Protein AF-A0A167R318-F1 (afdb_monomer_lite)

Organism: Calocera viscosa (strain TUFC12733) (NCBI:txid1330018)

Sequence (711 aa):
MPHLAEPLIPSLTRILHLERSRSPSSDLTDGKGVAPFLPIPSVDNLYAFLLDAVQPESNSAHRYSEVGYSSANKYSEVGYYDHSLRTWARSELDKAIRDPSEAIPNLILVLLPSLAPTSERYELDSDVSHDGIRAPQGLSASATLIVICGLLALRQACLSGRPQRFSETRQHLWTTWIKAFLTSDVPPIVQFSILLSFLQLAEFPEDASYLLEVLSWLFDHRRTLRFADDRVEAAMWQTELSVVGLKALLCAADPNPSQMYRSLRLIWSLFPNCPLQEDLILNRVVATLLPDNIRLAVGVLQCAKVAEVDIWPATATRIFYNALSDGNLDITHGILQPAWLQDDDQKLHLRNWITNATRDTDIHIAQHQRSVFGHALARALRSKVKFDYRTWRRALLILMRSGHLKWPVSLAERIEKRLRDGRLEGKLEQYIPRRLYRNVPLSHSKVLIKRLEKLLETMPALWRIPTKSDAKPSPAVVLATELRRPMVQRIRQPNRPLIHNLVLTKLLRVASRTGSRLHTTRLARAMLVRVSWGQAVVDPITTNLLLQSVLRWDRSISIPAMKTLFDRIFVLGYPGSERYPDGLFGTFSNSKIKPQPPGRSVHPARHARPLYKIFIRAFARAGDWMSAKKLVGLLIVAKEAEIARKRAYERERRSGATYRARTRERLLRAIPRGTDPKIWEGLTNKQIRDRIAQGSFYFTAFQDDVFYSIG

pLDDT: mean 70.58, std 21.06, range [22.97, 97.81]

Structure (mmCIF, N/CA/C/O backbone):
data_AF-A0A167R318-F1
#
_entry.id   AF-A0A167R318-F1
#
loop_
_atom_site.group_PDB
_atom_site.id
_atom_site.type_symbol
_atom_site.label_atom_id
_atom_site.label_alt_id
_atom_site.label_comp_id
_atom_site.label_asym_id
_atom_site.label_entity_id
_atom_site.label_seq_id
_atom_site.pdbx_PDB_ins_code
_atom_site.Cartn_x
_atom_site.Cartn_y
_atom_site.Cartn_z
_atom_site.occupancy
_atom_site.B_iso_or_equiv
_atom_site.auth_seq_id
_atom_site.auth_comp_id
_atom_site.auth_asym_id
_atom_site.auth_atom_id
_atom_site.pdbx_PDB_model_num
ATOM 1 N N . MET A 1 1 ? -11.860 -3.302 -17.251 1.00 30.33 1 MET A N 1
ATOM 2 C CA . MET A 1 1 ? -11.282 -3.726 -18.537 1.00 30.33 1 MET A CA 1
ATOM 3 C C . MET A 1 1 ? -11.692 -5.154 -18.947 1.00 30.33 1 MET A C 1
ATOM 5 O O . MET A 1 1 ? -10.821 -6.011 -18.996 1.00 30.33 1 MET A O 1
ATOM 9 N N . PRO A 1 2 ? -12.981 -5.460 -19.222 1.00 22.97 2 PRO A N 1
ATOM 10 C CA . PRO A 1 2 ? -13.387 -6.673 -19.959 1.00 22.97 2 PRO A CA 1
ATOM 11 C C . PRO A 1 2 ? -13.537 -6.453 -21.482 1.00 22.97 2 PRO A C 1
ATOM 13 O O . PRO A 1 2 ? -13.528 -7.414 -22.235 1.00 22.97 2 PRO A O 1
ATOM 16 N N . HIS A 1 3 ? -13.609 -5.199 -21.933 1.00 27.31 3 HIS A N 1
ATOM 17 C CA . HIS A 1 3 ? -13.865 -4.782 -23.326 1.00 27.31 3 HIS A CA 1
ATOM 18 C C . HIS A 1 3 ? -12.686 -5.005 -24.296 1.00 27.31 3 HIS A C 1
ATOM 20 O O . HIS A 1 3 ? -12.861 -4.901 -25.500 1.00 27.31 3 HIS A O 1
ATOM 26 N N . LEU A 1 4 ? -11.492 -5.339 -23.787 1.00 30.28 4 LEU A N 1
ATOM 27 C CA . LEU A 1 4 ? -10.316 -5.668 -24.611 1.00 30.28 4 LEU A CA 1
ATOM 28 C C . LEU A 1 4 ? -10.351 -7.106 -25.160 1.00 30.28 4 LEU A C 1
ATOM 30 O O . LEU A 1 4 ? -9.633 -7.413 -26.101 1.00 30.28 4 LEU A O 1
ATOM 34 N N . ALA A 1 5 ? -11.161 -7.997 -24.576 1.00 30.25 5 ALA A N 1
ATOM 35 C CA . ALA A 1 5 ? -11.260 -9.392 -25.015 1.00 30.25 5 ALA A CA 1
ATOM 36 C C . ALA A 1 5 ? -12.368 -9.611 -26.059 1.00 30.25 5 ALA A C 1
ATOM 38 O O . ALA A 1 5 ? -12.318 -10.569 -26.823 1.00 30.25 5 ALA A O 1
ATOM 39 N N . GLU A 1 6 ? -13.360 -8.724 -26.101 1.00 28.89 6 GLU A N 1
ATOM 40 C CA . GLU A 1 6 ? -14.562 -8.861 -26.930 1.00 28.89 6 GLU A CA 1
ATOM 41 C C . GLU A 1 6 ? -14.281 -8.849 -28.449 1.00 28.89 6 GLU A C 1
ATOM 43 O O . GLU A 1 6 ? -14.904 -9.642 -29.148 1.00 28.89 6 GLU A O 1
ATOM 48 N N . PRO A 1 7 ? -13.294 -8.085 -28.972 1.00 35.28 7 PRO A N 1
ATOM 49 C CA . PRO A 1 7 ? -12.902 -8.149 -30.388 1.00 35.28 7 PRO A CA 1
ATOM 50 C C . PRO A 1 7 ? -11.954 -9.314 -30.728 1.00 35.28 7 PRO A C 1
ATOM 52 O O . PRO A 1 7 ? -11.892 -9.746 -31.874 1.00 35.28 7 PRO A O 1
ATOM 55 N N . LEU A 1 8 ? -11.221 -9.842 -29.739 1.00 30.67 8 LEU A N 1
ATOM 56 C CA . LEU A 1 8 ? -10.270 -10.956 -29.901 1.00 30.67 8 LEU A CA 1
ATOM 57 C C . LEU A 1 8 ? -10.972 -12.320 -29.967 1.00 30.67 8 LEU A C 1
ATOM 59 O O . LEU A 1 8 ? -10.487 -13.246 -30.618 1.00 30.67 8 LEU A O 1
ATOM 63 N N . ILE A 1 9 ? -12.125 -12.445 -29.305 1.00 35.78 9 ILE A N 1
ATOM 64 C CA . ILE A 1 9 ? -12.895 -13.690 -29.242 1.00 35.78 9 ILE A CA 1
ATOM 65 C C . ILE A 1 9 ? -13.423 -14.107 -30.626 1.00 35.78 9 ILE A C 1
ATOM 67 O O . ILE A 1 9 ? -13.204 -15.264 -30.975 1.00 35.78 9 ILE A O 1
ATOM 71 N N . PRO A 1 10 ? -14.035 -13.242 -31.461 1.00 35.34 10 PRO A N 1
ATOM 72 C CA . PRO A 1 10 ? -14.482 -13.624 -32.800 1.00 35.34 10 PRO A CA 1
ATOM 73 C C . PRO A 1 10 ? -13.342 -14.094 -33.707 1.00 35.34 10 PRO A C 1
ATOM 75 O O . PRO A 1 10 ? -13.499 -15.114 -34.370 1.00 35.34 10 PRO A O 1
ATOM 78 N N . SER A 1 11 ? -12.181 -13.428 -33.684 1.00 38.22 11 SER A N 1
ATOM 79 C CA . SER A 1 11 ? -11.015 -13.800 -34.501 1.00 38.22 11 SER A CA 1
ATOM 80 C C . SER A 1 11 ? -10.426 -15.151 -34.088 1.00 38.22 11 SER A C 1
ATOM 82 O O . SER A 1 11 ? -10.192 -16.006 -34.939 1.00 38.22 11 SER A O 1
ATOM 84 N N . LEU A 1 12 ? -10.295 -15.408 -32.781 1.00 33.84 12 LEU A N 1
ATOM 85 C CA . LEU A 1 12 ? -9.869 -16.714 -32.259 1.00 33.84 12 LEU A CA 1
ATOM 86 C C . LEU A 1 12 ? -10.924 -17.811 -32.495 1.00 33.84 12 LEU A C 1
ATOM 88 O O . LEU A 1 12 ? -10.576 -18.949 -32.796 1.00 33.84 12 LEU A O 1
ATOM 92 N N . THR A 1 13 ? -12.215 -17.474 -32.421 1.00 35.38 13 THR A N 1
ATOM 93 C CA . THR A 1 13 ? -13.328 -18.414 -32.653 1.00 35.38 13 THR A CA 1
ATOM 94 C C . THR A 1 13 ? -13.450 -18.791 -34.133 1.00 35.38 13 THR A C 1
ATOM 96 O O . THR A 1 13 ? -13.752 -19.940 -34.441 1.00 35.38 13 THR A O 1
ATOM 99 N N . ARG A 1 14 ? -13.152 -17.865 -35.058 1.00 37.28 14 ARG A N 1
ATOM 100 C CA . ARG A 1 14 ? -13.118 -18.119 -36.511 1.00 37.28 14 ARG A CA 1
ATOM 101 C C . ARG A 1 14 ? -11.962 -19.041 -36.900 1.00 37.28 14 ARG A C 1
ATOM 103 O O . ARG A 1 14 ? -12.165 -19.954 -37.692 1.00 37.28 14 ARG A O 1
ATOM 110 N N . ILE A 1 15 ? -10.790 -18.849 -36.292 1.00 36.12 15 ILE A N 1
ATOM 111 C CA . ILE A 1 15 ? -9.599 -19.690 -36.500 1.00 36.12 15 ILE A CA 1
ATOM 112 C C . ILE A 1 15 ? -9.832 -21.109 -35.957 1.00 36.12 15 ILE A C 1
ATOM 114 O O . ILE A 1 15 ? -9.602 -22.084 -36.667 1.00 36.12 15 ILE A O 1
ATOM 118 N N . LEU A 1 16 ? -10.400 -21.235 -34.752 1.00 34.53 16 LEU A N 1
ATOM 119 C CA . LEU A 1 16 ? -10.741 -22.535 -34.155 1.00 34.53 16 LEU A CA 1
ATOM 120 C C . LEU A 1 16 ? -11.881 -23.268 -34.890 1.00 34.53 16 LEU A C 1
ATOM 122 O O . LEU A 1 16 ? -11.977 -24.493 -34.811 1.00 34.53 16 LEU A O 1
ATOM 126 N N . HIS A 1 17 ? -12.751 -22.546 -35.606 1.00 37.69 17 HIS A N 1
ATOM 127 C CA . HIS A 1 17 ? -13.782 -23.149 -36.455 1.00 37.69 17 HIS A CA 1
ATOM 128 C C . HIS A 1 17 ? -13.274 -23.547 -37.847 1.00 37.69 17 HIS A C 1
ATOM 130 O O . HIS A 1 17 ? -13.730 -24.567 -38.357 1.00 37.69 17 HIS A O 1
ATOM 136 N N . LEU A 1 18 ? -12.315 -22.816 -38.428 1.00 37.28 18 LEU A N 1
ATOM 137 C CA . LEU A 1 18 ? -11.701 -23.154 -39.721 1.00 37.28 18 LEU A CA 1
ATOM 138 C C . LEU A 1 18 ? -10.885 -24.457 -39.665 1.00 37.28 18 LEU A C 1
ATOM 140 O O . LEU A 1 18 ? -10.899 -25.222 -40.630 1.00 37.28 18 LEU A O 1
ATOM 144 N N . GLU A 1 19 ? -10.260 -24.769 -38.525 1.00 36.88 19 GLU A N 1
ATOM 145 C CA . GLU A 1 19 ? -9.596 -26.066 -38.311 1.00 36.88 19 GLU A CA 1
ATOM 146 C C . GLU A 1 19 ? -10.576 -27.232 -38.084 1.00 36.88 19 GLU A C 1
ATOM 148 O O . GLU A 1 19 ? -10.221 -28.385 -38.315 1.00 36.88 19 GLU A O 1
ATOM 153 N N . ARG A 1 20 ? -11.833 -26.959 -37.704 1.00 35.34 20 ARG A N 1
ATOM 154 C CA . ARG A 1 20 ? -12.879 -27.990 -37.541 1.00 35.34 20 ARG A CA 1
ATOM 155 C C . ARG A 1 20 ? -13.560 -28.406 -38.846 1.00 35.34 20 ARG A C 1
ATOM 157 O O . ARG A 1 20 ? -14.214 -29.442 -38.868 1.00 35.34 20 ARG A O 1
ATOM 164 N N . SER A 1 21 ? -13.431 -27.622 -39.915 1.00 32.22 21 SER A N 1
ATOM 165 C CA . SER A 1 21 ? -14.092 -27.864 -41.209 1.00 32.22 21 SER A CA 1
ATOM 166 C C . SER A 1 21 ? -13.276 -28.691 -42.212 1.00 32.22 21 SER A C 1
ATOM 168 O O . SER A 1 21 ? -13.695 -28.840 -43.356 1.00 32.22 21 SER A O 1
ATOM 170 N N . ARG A 1 22 ? -12.135 -29.267 -41.811 1.00 32.47 22 ARG A N 1
ATOM 171 C CA . ARG A 1 22 ? -11.433 -30.279 -42.616 1.00 32.47 22 ARG A CA 1
ATOM 172 C C . ARG A 1 22 ? -11.837 -31.674 -42.130 1.00 32.47 22 ARG A C 1
ATOM 174 O O . ARG A 1 22 ? -11.412 -32.112 -41.067 1.00 32.47 22 ARG A O 1
ATOM 181 N N . SER A 1 23 ? -12.720 -32.328 -42.881 1.00 33.31 23 SER A N 1
ATOM 182 C CA . SER A 1 23 ? -13.223 -33.684 -42.620 1.00 33.31 23 SER A CA 1
ATOM 183 C C . SER A 1 23 ? -12.136 -34.767 -42.769 1.00 33.31 23 SER A C 1
ATOM 185 O O . SER A 1 23 ? -11.091 -34.511 -43.368 1.00 33.31 23 SER A O 1
ATOM 187 N N . PRO A 1 24 ? -12.380 -35.977 -42.227 1.00 37.09 24 PRO A N 1
ATOM 188 C CA . PRO A 1 24 ? -11.354 -36.876 -41.711 1.00 37.09 24 PRO A CA 1
ATOM 189 C C . PRO A 1 24 ? -10.973 -37.993 -42.690 1.00 37.09 24 PRO A C 1
ATOM 191 O O . PRO A 1 24 ? -11.832 -38.556 -43.367 1.00 37.09 24 PRO A O 1
ATOM 194 N N . SER A 1 25 ? -9.703 -38.397 -42.685 1.00 29.92 25 SER A N 1
ATOM 195 C CA . SER A 1 25 ? -9.340 -39.758 -43.079 1.00 29.92 25 SER A CA 1
ATOM 196 C C . SER A 1 25 ? -9.693 -40.704 -41.931 1.00 29.92 25 SER A C 1
ATOM 198 O O . SER A 1 25 ? -9.273 -40.502 -40.791 1.00 29.92 25 SER A O 1
ATOM 200 N N . SER A 1 26 ? -10.501 -41.704 -42.254 1.00 34.41 26 SER A N 1
ATOM 201 C CA . SER A 1 26 ? -10.886 -42.843 -41.429 1.00 34.41 26 SER A CA 1
ATOM 202 C C . SER A 1 26 ? -9.671 -43.606 -40.903 1.00 34.41 26 SER A C 1
ATOM 204 O O . SER A 1 26 ? -8.918 -44.155 -41.697 1.00 34.41 26 SER A O 1
ATOM 206 N N . ASP A 1 27 ? -9.483 -43.615 -39.586 1.00 32.28 27 ASP A N 1
ATOM 207 C CA . ASP A 1 27 ? -9.297 -44.825 -38.774 1.00 32.28 27 ASP A CA 1
ATOM 208 C C . ASP A 1 27 ? -9.033 -44.439 -37.313 1.00 32.28 27 ASP A C 1
ATOM 210 O O . ASP A 1 27 ? -8.428 -43.407 -37.034 1.00 32.28 27 ASP A O 1
ATOM 214 N N . LEU A 1 28 ? -9.490 -45.301 -36.396 1.00 31.34 28 LEU A N 1
ATOM 215 C CA . LEU A 1 28 ? -9.491 -45.200 -34.924 1.00 31.34 28 LEU A CA 1
ATOM 216 C C . LEU A 1 28 ? -10.779 -44.633 -34.312 1.00 31.34 28 LEU A C 1
ATOM 218 O O . LEU A 1 28 ? -10.864 -43.523 -33.786 1.00 31.34 28 LEU A O 1
ATOM 222 N N . THR A 1 29 ? -11.786 -45.503 -34.281 1.00 36.75 29 THR A N 1
ATOM 223 C CA . THR A 1 29 ? -12.765 -45.548 -33.197 1.00 36.75 29 THR A CA 1
ATOM 224 C C . THR A 1 29 ? -12.063 -45.918 -31.890 1.00 36.75 29 THR A C 1
ATOM 226 O O . THR A 1 29 ? -11.815 -47.092 -31.644 1.00 36.75 29 THR A O 1
ATOM 229 N N . ASP A 1 30 ? -11.799 -44.940 -31.027 1.00 33.28 30 ASP A N 1
ATOM 230 C CA . ASP A 1 30 ? -11.614 -45.197 -29.599 1.00 33.28 30 ASP A CA 1
ATOM 231 C C . ASP A 1 30 ? -12.380 -44.149 -28.787 1.00 33.28 30 ASP A C 1
ATOM 233 O O . ASP A 1 30 ? -12.042 -42.966 -28.722 1.00 33.28 30 ASP A O 1
ATOM 237 N N . GLY A 1 31 ? -13.483 -44.602 -28.189 1.00 36.25 31 GLY A N 1
ATOM 238 C CA . GLY A 1 31 ? -14.434 -43.796 -27.433 1.00 36.25 31 GLY A CA 1
ATOM 239 C C . GLY A 1 31 ? -13.874 -43.268 -26.114 1.00 36.25 31 GLY A C 1
ATOM 240 O O . GLY A 1 31 ? -14.174 -43.800 -25.044 1.00 36.25 31 GLY A O 1
ATOM 241 N N . LYS A 1 32 ? -13.119 -42.168 -26.163 1.00 31.23 32 LYS A N 1
ATOM 242 C CA . LYS A 1 32 ? -12.774 -41.370 -24.979 1.00 31.23 32 LYS A CA 1
ATOM 243 C C . LYS A 1 32 ? -13.169 -39.915 -25.185 1.00 31.23 32 LYS A C 1
ATOM 245 O O . LYS A 1 32 ? -12.703 -39.234 -26.090 1.00 31.23 32 LYS A O 1
ATOM 250 N N . GLY A 1 33 ? -14.074 -39.467 -24.319 1.00 30.31 33 GLY A N 1
ATOM 251 C CA . GLY A 1 33 ? -14.589 -38.109 -24.287 1.00 30.31 33 GLY A CA 1
ATOM 252 C C . GLY A 1 33 ? -13.494 -37.052 -24.152 1.00 30.31 33 GLY A C 1
ATOM 253 O O . GLY A 1 33 ? -12.475 -37.243 -23.492 1.00 30.31 33 GLY A O 1
ATOM 254 N N . VAL A 1 34 ? -13.778 -35.920 -24.787 1.00 28.36 34 VAL A N 1
ATOM 255 C CA . VAL A 1 34 ? -13.038 -34.658 -24.781 1.00 28.36 34 VAL A CA 1
ATOM 256 C C . VAL A 1 34 ? -12.551 -34.286 -23.372 1.00 28.36 34 VAL A C 1
ATOM 258 O O . VAL A 1 34 ? -13.356 -34.055 -22.468 1.00 28.36 34 VAL A O 1
ATOM 261 N N . ALA A 1 35 ? -11.231 -34.175 -23.200 1.00 25.55 35 ALA A N 1
ATOM 262 C CA . ALA A 1 35 ? -10.607 -33.560 -22.030 1.00 25.55 35 ALA A CA 1
ATOM 263 C C . ALA A 1 35 ? -10.431 -32.040 -22.256 1.00 25.55 35 ALA A C 1
ATOM 265 O O . ALA A 1 35 ? -9.973 -31.638 -23.328 1.00 25.55 35 ALA A O 1
ATOM 266 N N . PRO A 1 36 ? -10.773 -31.170 -21.285 1.00 32.00 36 PRO A N 1
ATOM 267 C CA . PRO A 1 36 ? -10.585 -29.728 -21.407 1.00 32.00 36 PRO A CA 1
ATOM 268 C C . PRO A 1 36 ? -9.168 -29.302 -20.974 1.00 32.00 36 PRO A C 1
ATOM 270 O O . PRO A 1 36 ? -8.750 -29.600 -19.862 1.00 32.00 36 PRO A O 1
ATOM 273 N N . PHE A 1 37 ? -8.488 -28.573 -21.868 1.00 30.22 37 PHE A N 1
ATOM 274 C CA . PHE A 1 37 ? -7.389 -27.600 -21.688 1.00 30.22 37 PHE A CA 1
ATOM 275 C C . PHE A 1 37 ? -6.264 -27.899 -20.658 1.00 30.22 37 PHE A C 1
ATOM 277 O O . PHE A 1 37 ? -6.463 -27.846 -19.445 1.00 30.22 37 PHE A O 1
ATOM 284 N N . LEU A 1 38 ? -5.036 -28.086 -21.169 1.00 33.94 38 LEU A N 1
ATOM 285 C CA . LEU A 1 38 ? -3.766 -28.344 -20.452 1.00 33.94 38 LEU A CA 1
ATOM 286 C C . LEU A 1 38 ? -2.688 -27.270 -20.811 1.00 33.94 38 LEU A C 1
ATOM 288 O O . LEU A 1 38 ? -2.936 -26.468 -21.710 1.00 33.94 38 LEU A O 1
ATOM 292 N N . PRO A 1 39 ? -1.568 -27.139 -20.057 1.00 32.81 39 PRO A N 1
ATOM 293 C CA . PRO A 1 39 ? -0.990 -25.852 -19.634 1.00 32.81 39 PRO A CA 1
ATOM 294 C C . PRO A 1 39 ? -0.064 -25.142 -20.641 1.00 32.81 39 PRO A C 1
ATOM 296 O O . PRO A 1 39 ? 0.572 -25.758 -21.488 1.00 32.81 39 PRO A O 1
ATOM 299 N N . ILE A 1 40 ? 0.054 -23.820 -20.461 1.00 33.84 40 ILE A N 1
ATOM 300 C CA . ILE A 1 40 ? 0.970 -22.905 -21.168 1.00 33.84 40 ILE A CA 1
ATOM 301 C C . ILE A 1 40 ? 2.434 -23.215 -20.770 1.00 33.84 40 ILE A C 1
ATOM 303 O O . ILE A 1 40 ? 2.683 -23.429 -19.578 1.00 33.84 40 ILE A O 1
ATOM 307 N N . PRO A 1 41 ? 3.400 -23.224 -21.713 1.00 36.53 41 PRO A N 1
ATOM 308 C CA . PRO A 1 41 ? 4.813 -23.497 -21.428 1.00 36.53 41 PRO A CA 1
ATOM 309 C C . PRO A 1 41 ? 5.444 -22.492 -20.450 1.00 36.53 41 PRO A C 1
ATOM 311 O O . PRO A 1 41 ? 4.991 -21.353 -20.318 1.00 36.53 41 PRO A O 1
ATOM 314 N N . SER A 1 42 ? 6.499 -22.920 -19.745 1.00 43.62 42 SER A N 1
ATOM 315 C CA . SER A 1 42 ? 7.251 -22.063 -18.821 1.00 43.62 42 SER A CA 1
ATOM 316 C C . SER A 1 42 ? 7.985 -20.942 -19.567 1.00 43.62 42 SER A C 1
ATOM 318 O O . SER A 1 42 ? 8.378 -21.090 -20.725 1.00 43.62 42 SER A O 1
ATOM 320 N N . VAL A 1 43 ? 8.198 -19.815 -18.880 1.00 40.47 43 VAL A N 1
ATOM 321 C CA . VAL A 1 43 ? 8.945 -18.653 -19.401 1.00 40.47 43 VAL A CA 1
ATOM 322 C C . VAL A 1 43 ? 10.351 -19.056 -19.859 1.00 40.47 43 VAL A C 1
ATOM 324 O O . VAL A 1 43 ? 10.806 -18.581 -20.894 1.00 40.47 43 VAL A O 1
ATOM 327 N N . ASP A 1 44 ? 10.990 -19.989 -19.151 1.00 43.12 44 ASP A N 1
ATOM 328 C CA . ASP A 1 44 ? 12.324 -20.498 -19.484 1.00 43.12 44 ASP A CA 1
ATOM 329 C C . ASP A 1 44 ? 12.345 -21.280 -20.812 1.00 43.12 44 ASP A C 1
ATOM 331 O O . ASP A 1 44 ? 13.320 -21.198 -21.555 1.00 43.12 44 ASP A O 1
ATOM 335 N N . ASN A 1 45 ? 11.253 -21.972 -21.165 1.00 45.22 45 ASN A N 1
ATOM 336 C CA . ASN A 1 45 ? 11.152 -22.725 -22.420 1.00 45.22 45 ASN A CA 1
ATOM 337 C C . ASN A 1 45 ? 10.932 -21.801 -23.624 1.00 45.22 45 ASN A C 1
ATOM 339 O O . ASN A 1 45 ? 11.517 -22.013 -24.684 1.00 45.22 45 ASN A O 1
ATOM 343 N N . LEU A 1 46 ? 10.113 -20.756 -23.459 1.00 42.91 46 LEU A N 1
ATOM 344 C CA . LEU A 1 46 ? 9.938 -19.725 -24.486 1.00 42.91 46 LEU A CA 1
ATOM 345 C C . LEU A 1 46 ? 11.240 -18.928 -24.687 1.00 42.91 46 LEU A C 1
ATOM 347 O O . LEU A 1 46 ? 11.592 -18.586 -25.810 1.00 42.91 46 LEU A O 1
ATOM 351 N N . TYR A 1 47 ? 11.970 -18.676 -23.599 1.00 44.66 47 TYR A N 1
ATOM 352 C CA . TYR A 1 47 ? 13.269 -18.006 -23.599 1.00 44.66 47 TYR A CA 1
ATOM 353 C C . TYR A 1 47 ? 14.355 -18.820 -24.319 1.00 44.66 47 TYR A C 1
ATOM 355 O O . TYR A 1 47 ? 15.039 -18.274 -25.181 1.00 44.66 47 TYR A O 1
ATOM 363 N N . ALA A 1 48 ? 14.474 -20.120 -24.023 1.00 49.03 48 ALA A N 1
ATOM 364 C CA . ALA A 1 48 ? 15.414 -21.015 -24.701 1.00 49.03 48 ALA A CA 1
ATOM 365 C C . ALA A 1 48 ? 15.113 -21.133 -26.205 1.00 49.03 48 ALA A C 1
ATOM 367 O O . ALA A 1 48 ? 16.019 -21.032 -27.023 1.00 49.03 48 ALA A O 1
ATOM 368 N N . PHE A 1 49 ? 13.833 -21.245 -26.575 1.00 50.00 49 PHE A N 1
ATOM 369 C CA . PHE A 1 49 ? 13.406 -21.286 -27.975 1.00 50.00 49 PHE A CA 1
ATOM 370 C C . PHE A 1 49 ? 13.769 -20.010 -28.750 1.00 50.00 49 PHE A C 1
ATOM 372 O O . PHE A 1 49 ? 14.250 -20.090 -29.878 1.00 50.00 49 PHE A O 1
ATOM 379 N N . LEU A 1 50 ? 13.548 -18.832 -28.156 1.00 44.16 50 LEU A N 1
ATOM 380 C CA . LEU A 1 50 ? 13.887 -17.563 -28.800 1.00 44.16 50 LEU A CA 1
ATOM 381 C C . LEU A 1 50 ? 15.405 -17.390 -28.939 1.00 44.16 50 LEU A C 1
ATOM 383 O O . LEU A 1 50 ? 15.847 -16.918 -29.977 1.00 44.16 50 LEU A O 1
ATOM 387 N N . LEU A 1 51 ? 16.198 -17.809 -27.946 1.00 45.88 51 LEU A N 1
ATOM 388 C CA . LEU A 1 51 ? 17.666 -17.799 -28.017 1.00 45.88 51 LEU A CA 1
ATOM 389 C C . LEU A 1 51 ? 18.213 -18.706 -29.129 1.00 45.88 51 LEU A C 1
ATOM 391 O O . LEU A 1 51 ? 19.067 -18.260 -29.895 1.00 45.88 51 LEU A O 1
ATOM 395 N N . ASP A 1 52 ? 17.682 -19.924 -29.262 1.00 47.97 52 ASP A N 1
ATOM 396 C CA . ASP A 1 52 ? 18.067 -20.861 -30.328 1.00 47.97 52 ASP A CA 1
ATOM 397 C C . ASP A 1 52 ? 17.696 -20.330 -31.723 1.00 47.97 52 ASP A C 1
ATOM 399 O O . ASP A 1 52 ? 18.435 -20.528 -32.685 1.00 47.97 52 ASP A O 1
ATOM 403 N N . ALA A 1 53 ? 16.582 -19.601 -31.846 1.00 43.75 53 ALA A N 1
ATOM 404 C CA . ALA A 1 53 ? 16.182 -18.968 -33.103 1.00 43.75 53 ALA A CA 1
ATOM 405 C C . ALA A 1 53 ? 17.081 -17.777 -33.503 1.00 43.75 53 ALA A C 1
ATOM 407 O O . ALA A 1 53 ? 17.139 -17.432 -34.683 1.00 43.75 53 ALA A O 1
ATOM 408 N N . VAL A 1 54 ? 17.778 -17.149 -32.544 1.00 36.91 54 VAL A N 1
ATOM 409 C CA . VAL A 1 54 ? 18.663 -15.987 -32.768 1.00 36.91 54 VAL A CA 1
ATOM 410 C C . VAL A 1 54 ? 20.108 -16.399 -33.097 1.00 36.91 54 VAL A C 1
ATOM 412 O O . VAL A 1 54 ? 20.820 -15.628 -33.736 1.00 36.91 54 VAL A O 1
ATOM 415 N N . GLN A 1 55 ? 20.563 -17.594 -32.698 1.00 39.72 55 GLN A N 1
ATOM 416 C CA . GLN A 1 55 ? 21.950 -18.052 -32.892 1.00 39.72 55 GLN A CA 1
ATOM 417 C C . GLN A 1 55 ? 22.062 -19.274 -33.825 1.00 39.72 55 GLN A C 1
ATOM 419 O O . GLN A 1 55 ? 22.353 -20.376 -33.354 1.00 39.72 55 GLN A O 1
ATOM 424 N N . PRO A 1 56 ? 21.917 -19.107 -35.154 1.00 38.62 56 PRO A N 1
ATOM 425 C CA . PRO A 1 56 ? 21.996 -20.227 -36.095 1.00 38.62 56 PRO A CA 1
ATOM 426 C C . PRO A 1 56 ? 23.398 -20.862 -36.203 1.00 38.62 56 PRO A C 1
ATOM 428 O O . PRO A 1 56 ? 23.518 -21.960 -36.735 1.00 38.62 56 PRO A O 1
ATOM 431 N N . GLU A 1 57 ? 24.454 -20.214 -35.693 1.00 34.19 57 GLU A N 1
ATOM 432 C CA . GLU A 1 57 ? 25.843 -20.698 -35.803 1.00 34.19 57 GLU A CA 1
ATOM 433 C C . GLU A 1 57 ? 26.341 -21.513 -34.596 1.00 34.19 57 GLU A C 1
ATOM 435 O O . GLU A 1 57 ? 27.454 -22.044 -34.634 1.00 34.19 57 GLU A O 1
ATOM 440 N N . SER A 1 58 ? 25.540 -21.685 -33.534 1.00 35.16 58 SER A N 1
ATOM 441 C CA . SER A 1 58 ? 25.922 -22.611 -32.461 1.00 35.16 58 SER A CA 1
ATOM 442 C C . SER A 1 58 ? 25.656 -24.058 -32.895 1.00 35.16 58 SER A C 1
ATOM 444 O O . SER A 1 58 ? 24.646 -24.682 -32.595 1.00 35.16 58 SER A O 1
ATOM 446 N N . ASN A 1 59 ? 26.628 -24.637 -33.600 1.00 35.06 59 ASN A N 1
ATOM 447 C CA . ASN A 1 59 ? 26.704 -26.066 -33.926 1.00 35.06 59 ASN A CA 1
ATOM 448 C C . ASN A 1 59 ? 26.921 -26.958 -32.678 1.00 35.06 59 ASN A C 1
ATOM 450 O O . ASN A 1 59 ? 27.497 -28.043 -32.758 1.00 35.06 59 ASN A O 1
ATOM 454 N N . SER A 1 60 ? 26.464 -26.538 -31.496 1.00 31.53 60 SER A N 1
ATOM 455 C CA . SER A 1 60 ? 26.319 -27.422 -30.349 1.00 31.53 60 SER A CA 1
ATOM 456 C C . SER A 1 60 ? 24.978 -28.128 -30.461 1.00 31.53 60 SER A C 1
ATOM 458 O O . SER A 1 60 ? 23.996 -27.757 -29.822 1.00 31.53 60 SER A O 1
ATOM 460 N N . ALA A 1 61 ? 24.953 -29.192 -31.263 1.00 32.38 61 ALA A N 1
ATOM 461 C CA . ALA A 1 61 ? 23.958 -30.236 -31.110 1.00 32.38 61 ALA A CA 1
ATOM 462 C C . ALA A 1 61 ? 24.042 -30.752 -29.664 1.00 32.38 61 ALA A C 1
ATOM 464 O O . ALA A 1 61 ? 24.874 -31.601 -29.338 1.00 32.38 61 ALA A O 1
ATOM 465 N N . HIS A 1 62 ? 23.187 -30.245 -28.776 1.00 29.81 62 HIS A N 1
ATOM 466 C CA . HIS A 1 62 ? 22.862 -30.941 -27.541 1.00 29.81 62 HIS A CA 1
ATOM 467 C C . HIS A 1 62 ? 22.129 -32.228 -27.928 1.00 29.81 62 HIS A C 1
ATOM 469 O O . HIS A 1 62 ? 20.903 -32.307 -27.942 1.00 29.81 62 HIS A O 1
ATOM 475 N N . ARG A 1 63 ? 22.915 -33.259 -28.268 1.00 30.47 63 ARG A N 1
ATOM 476 C CA . ARG A 1 63 ? 22.485 -34.650 -28.184 1.00 30.47 63 ARG A CA 1
ATOM 477 C C . ARG A 1 63 ? 22.116 -34.891 -26.726 1.00 30.47 63 ARG A C 1
ATOM 479 O O . ARG A 1 63 ? 22.983 -35.159 -25.898 1.00 30.47 63 ARG A O 1
ATOM 486 N N . TYR A 1 64 ? 20.829 -34.785 -26.414 1.00 29.53 64 TYR A N 1
ATOM 487 C CA . TYR A 1 64 ? 20.272 -35.497 -25.277 1.00 29.53 64 TYR A CA 1
ATOM 488 C C . TYR A 1 64 ? 20.532 -36.977 -25.539 1.00 29.53 64 TYR A C 1
ATOM 490 O O . TYR A 1 64 ? 19.930 -37.588 -26.417 1.00 29.53 64 TYR A O 1
ATOM 498 N N . SER A 1 65 ? 21.533 -37.508 -24.844 1.00 30.55 65 SER A N 1
ATOM 499 C CA . SER A 1 65 ? 21.890 -38.915 -24.876 1.00 30.55 65 SER A CA 1
ATOM 500 C C . SER A 1 65 ? 20.677 -39.742 -24.464 1.00 30.55 65 SER A C 1
ATOM 502 O O . SER A 1 65 ? 20.256 -39.698 -23.305 1.00 30.55 65 SER A O 1
ATOM 504 N N . GLU A 1 66 ? 20.148 -40.521 -25.401 1.00 32.25 66 GLU A N 1
ATOM 505 C CA . GLU A 1 66 ? 19.384 -41.722 -25.100 1.00 32.25 66 GLU A CA 1
ATOM 506 C C . GLU A 1 66 ? 20.308 -42.694 -24.353 1.00 32.25 66 GLU A C 1
ATOM 508 O O . GLU A 1 66 ? 21.027 -43.497 -24.943 1.00 32.25 66 GLU A O 1
ATOM 513 N N . VAL A 1 67 ? 20.343 -42.588 -23.024 1.00 30.05 67 VAL A N 1
ATOM 514 C CA . VAL A 1 67 ? 20.870 -43.663 -22.183 1.00 30.05 67 VAL A CA 1
ATOM 515 C C . VAL A 1 67 ? 19.771 -44.710 -22.098 1.00 30.05 67 VAL A C 1
ATOM 517 O O . VAL A 1 67 ? 18.740 -44.506 -21.456 1.00 30.05 67 VAL A O 1
ATOM 520 N N . GLY A 1 68 ? 19.992 -45.807 -22.818 1.00 37.75 68 GLY A N 1
ATOM 521 C CA . GLY A 1 68 ? 19.081 -46.933 -22.909 1.00 37.75 68 GLY A CA 1
ATOM 522 C C . GLY A 1 68 ? 18.721 -47.518 -21.546 1.00 37.75 68 GLY A C 1
ATOM 523 O O . GLY A 1 68 ? 19.586 -47.833 -20.734 1.00 37.75 68 GLY A O 1
ATOM 524 N N . TYR A 1 69 ? 17.422 -47.722 -21.348 1.00 27.58 69 TYR A N 1
ATOM 525 C CA . TYR A 1 69 ? 16.885 -48.711 -20.424 1.00 27.58 69 TYR A CA 1
ATOM 526 C C . TYR A 1 69 ? 15.713 -49.413 -21.104 1.00 27.58 69 TYR A C 1
ATOM 528 O O . TYR A 1 69 ? 14.627 -48.857 -21.266 1.00 27.58 69 TYR A O 1
ATOM 536 N N . SER A 1 70 ? 15.942 -50.664 -21.495 1.00 37.38 70 SER A N 1
ATOM 537 C CA . SER A 1 70 ? 14.872 -51.599 -21.802 1.00 37.38 70 SER A CA 1
ATOM 538 C C . SER A 1 70 ? 14.199 -52.026 -20.493 1.00 37.38 70 SER A C 1
ATOM 540 O O . SER A 1 70 ? 14.807 -52.715 -19.678 1.00 37.38 70 SER A O 1
ATOM 542 N N . SER A 1 71 ? 12.948 -51.633 -20.273 1.00 36.09 71 SER A N 1
ATOM 543 C CA . SER A 1 71 ? 11.851 -52.570 -19.982 1.00 36.09 71 SER A CA 1
ATOM 544 C C . SER A 1 71 ? 10.545 -51.822 -19.684 1.00 36.09 71 SER A C 1
ATOM 546 O O . SER A 1 71 ? 10.474 -50.938 -18.839 1.00 36.09 71 SER A O 1
ATOM 548 N N . ALA A 1 72 ? 9.529 -52.213 -20.454 1.00 41.59 72 ALA A N 1
ATOM 549 C CA . ALA A 1 72 ? 8.087 -52.181 -20.223 1.00 41.59 72 ALA A CA 1
ATOM 550 C C . ALA A 1 72 ? 7.431 -50.978 -19.495 1.00 41.59 72 ALA A C 1
ATOM 552 O O . ALA A 1 72 ? 7.477 -50.831 -18.278 1.00 41.59 72 ALA A O 1
ATOM 553 N N . ASN A 1 73 ? 6.605 -50.273 -20.281 1.00 41.50 73 ASN A N 1
ATOM 554 C CA . ASN A 1 73 ? 5.434 -49.471 -19.899 1.00 41.50 73 ASN A CA 1
ATOM 555 C C . ASN A 1 73 ? 5.648 -48.143 -19.154 1.00 41.50 73 ASN A C 1
ATOM 557 O O . ASN A 1 73 ? 5.444 -48.040 -17.944 1.00 41.50 73 ASN A O 1
ATOM 561 N N . LYS A 1 74 ? 5.840 -47.070 -19.939 1.00 34.44 74 LYS A N 1
ATOM 562 C CA . LYS A 1 74 ? 5.206 -45.753 -19.721 1.00 34.44 74 LYS A CA 1
ATOM 563 C C . LYS A 1 74 ? 5.431 -44.833 -20.927 1.00 34.44 74 LYS A C 1
ATOM 565 O O . LYS A 1 74 ? 6.557 -44.433 -21.189 1.00 34.44 74 LYS A O 1
ATOM 570 N N . TYR A 1 75 ? 4.359 -44.460 -21.624 1.00 33.59 75 TYR A N 1
ATOM 571 C CA . TYR A 1 75 ? 4.382 -43.355 -22.586 1.00 33.59 75 TYR A CA 1
ATOM 572 C C . TYR A 1 75 ? 4.615 -42.035 -21.832 1.00 33.59 75 TYR A C 1
ATOM 574 O O . TYR A 1 75 ? 3.820 -41.664 -20.967 1.00 33.59 75 TYR A O 1
ATOM 582 N N . SER A 1 76 ? 5.715 -41.340 -22.122 1.00 34.00 76 SER A N 1
ATOM 583 C CA . SER A 1 76 ? 5.991 -39.991 -21.622 1.00 34.00 76 SER A CA 1
ATOM 584 C C . SER A 1 76 ? 5.427 -38.943 -22.588 1.00 34.00 76 SER A C 1
ATOM 586 O O . SER A 1 76 ? 6.011 -38.677 -23.636 1.00 34.00 76 SER A O 1
ATOM 588 N N . GLU A 1 77 ? 4.314 -38.309 -22.217 1.00 36.88 77 GLU A N 1
ATOM 589 C CA . GLU A 1 77 ? 3.610 -37.244 -22.963 1.00 36.88 77 GLU A CA 1
ATOM 590 C C . GLU A 1 77 ? 4.343 -35.879 -23.001 1.00 36.88 77 GLU A C 1
ATOM 592 O O . GLU A 1 77 ? 3.717 -34.834 -23.153 1.00 36.88 77 GLU A O 1
ATOM 597 N N . VAL A 1 78 ? 5.672 -35.835 -22.871 1.00 34.69 78 VAL A N 1
ATOM 598 C CA . VAL A 1 78 ? 6.420 -34.559 -22.818 1.00 34.69 78 VAL A CA 1
ATOM 599 C C . VAL A 1 78 ? 6.832 -34.052 -24.217 1.00 34.69 78 VAL A C 1
ATOM 601 O O . VAL A 1 78 ? 7.138 -32.876 -24.372 1.00 34.69 78 VAL A O 1
ATOM 604 N N . GLY A 1 79 ? 6.767 -34.887 -25.264 1.00 33.78 79 GLY A N 1
ATOM 605 C CA . GLY A 1 79 ? 7.303 -34.556 -26.599 1.00 33.78 79 GLY A CA 1
ATOM 606 C C . GLY A 1 79 ? 6.363 -33.850 -27.592 1.00 33.78 79 GLY A C 1
ATOM 607 O O . GLY A 1 79 ? 6.847 -33.218 -28.525 1.00 33.78 79 GLY A O 1
ATOM 608 N N . TYR A 1 80 ? 5.036 -33.916 -27.424 1.00 32.34 80 TYR A N 1
ATOM 609 C CA . TYR A 1 80 ? 4.087 -33.419 -28.446 1.00 32.34 80 TYR A CA 1
ATOM 610 C C . TYR A 1 80 ? 3.730 -31.924 -28.307 1.00 32.34 80 TYR A C 1
ATOM 612 O O . TYR A 1 80 ? 3.409 -31.253 -29.288 1.00 32.34 80 TYR A O 1
ATOM 620 N N . TYR A 1 81 ? 3.809 -31.380 -27.090 1.00 34.94 81 TYR A N 1
ATOM 621 C CA . TYR A 1 81 ? 3.351 -30.020 -26.764 1.00 34.94 81 TYR A CA 1
ATOM 622 C C . TYR A 1 81 ? 4.334 -28.920 -27.173 1.00 34.94 81 TYR A C 1
ATOM 624 O O . TYR A 1 81 ? 3.926 -27.818 -27.537 1.00 34.94 81 TYR A O 1
ATOM 632 N N . ASP A 1 82 ? 5.626 -29.238 -27.162 1.00 41.19 82 ASP A N 1
ATOM 633 C CA . ASP A 1 82 ? 6.697 -28.352 -27.613 1.00 41.19 82 ASP A CA 1
ATOM 634 C C . ASP A 1 82 ? 6.577 -28.078 -29.123 1.00 41.19 82 ASP A C 1
ATOM 636 O O . ASP A 1 82 ? 6.846 -26.980 -29.594 1.00 41.19 82 ASP A O 1
ATOM 640 N N . HIS A 1 83 ? 6.052 -29.039 -29.891 1.00 40.12 83 HIS A N 1
ATOM 641 C CA . HIS A 1 83 ? 5.918 -28.902 -31.336 1.00 40.12 83 HIS A CA 1
ATOM 642 C C . HIS A 1 83 ? 4.860 -27.869 -31.745 1.00 40.12 83 HIS A C 1
ATOM 644 O O . HIS A 1 83 ? 5.154 -27.072 -32.620 1.00 40.12 83 HIS A O 1
ATOM 650 N N . SER A 1 84 ? 3.691 -27.816 -31.088 1.00 41.16 84 SER A N 1
ATOM 651 C CA . SER A 1 84 ? 2.548 -26.970 -31.505 1.00 41.16 84 SER A CA 1
ATOM 652 C C . SER A 1 84 ? 2.747 -25.473 -31.239 1.00 41.16 84 SER A C 1
ATOM 654 O O . SER A 1 84 ? 2.371 -24.633 -32.054 1.00 41.16 84 SER A O 1
ATOM 656 N N . LEU A 1 85 ? 3.363 -25.113 -30.105 1.00 39.38 85 LEU A N 1
ATOM 657 C CA . LEU A 1 85 ? 3.703 -23.714 -29.822 1.00 39.38 85 LEU A CA 1
ATOM 658 C C . LEU A 1 85 ? 4.895 -23.258 -30.672 1.00 39.38 85 LEU A C 1
ATOM 660 O O . LEU A 1 85 ? 4.925 -22.108 -31.103 1.00 39.38 85 LEU A O 1
ATOM 664 N N . ARG A 1 86 ? 5.829 -24.175 -30.973 1.00 44.62 86 ARG A N 1
ATOM 665 C CA . ARG A 1 86 ? 6.880 -23.953 -31.970 1.00 44.62 86 ARG A CA 1
ATOM 666 C C . ARG A 1 86 ? 6.295 -23.766 -33.362 1.00 44.62 86 ARG A C 1
ATOM 668 O O . ARG A 1 86 ? 6.728 -22.841 -34.026 1.00 44.62 86 ARG A O 1
ATOM 675 N N . THR A 1 87 ? 5.315 -24.555 -33.809 1.00 46.38 87 THR A N 1
ATOM 676 C CA . THR A 1 87 ? 4.669 -24.347 -35.117 1.00 46.38 87 THR A CA 1
ATOM 677 C C . THR A 1 87 ? 3.804 -23.102 -35.149 1.00 46.38 87 THR A C 1
ATOM 679 O O . THR A 1 87 ? 3.777 -22.466 -36.190 1.00 46.38 87 THR A O 1
ATOM 682 N N . TRP A 1 88 ? 3.155 -22.692 -34.055 1.00 51.12 88 TRP A N 1
ATOM 683 C CA . TRP A 1 88 ? 2.438 -21.413 -34.012 1.00 51.12 88 TRP A CA 1
ATOM 684 C C . TRP A 1 88 ? 3.397 -20.220 -34.031 1.00 51.12 88 TRP A C 1
ATOM 686 O O . TRP A 1 88 ? 3.262 -19.356 -34.887 1.00 51.12 88 TRP A O 1
ATOM 696 N N . ALA A 1 89 ? 4.402 -20.191 -33.148 1.00 44.09 89 ALA A N 1
ATOM 697 C CA . ALA A 1 89 ? 5.388 -19.113 -33.113 1.00 44.09 89 ALA A CA 1
ATOM 698 C C . ALA A 1 89 ? 6.176 -19.053 -34.424 1.00 44.09 89 ALA A C 1
ATOM 700 O O . ALA A 1 89 ? 6.362 -17.972 -34.960 1.00 44.09 89 ALA A O 1
ATOM 701 N N . ARG A 1 90 ? 6.558 -20.206 -34.986 1.00 46.91 90 ARG A N 1
ATOM 702 C CA . ARG A 1 90 ? 7.184 -20.306 -36.307 1.00 46.91 90 ARG A CA 1
ATOM 703 C C . ARG A 1 90 ? 6.213 -19.963 -37.427 1.00 46.91 90 ARG A C 1
ATOM 705 O O . ARG A 1 90 ? 6.650 -19.348 -38.370 1.00 46.91 90 ARG A O 1
ATOM 712 N N . SER A 1 91 ? 4.917 -20.256 -37.324 1.00 50.31 91 SER A N 1
ATOM 713 C CA . SER A 1 91 ? 3.920 -19.844 -38.322 1.00 50.31 91 SER A CA 1
ATOM 714 C C . SER A 1 91 ? 3.651 -18.344 -38.287 1.00 50.31 91 SER A C 1
ATOM 716 O O . SER A 1 91 ? 3.434 -17.777 -39.347 1.00 50.31 91 SER A O 1
ATOM 718 N N . GLU A 1 92 ? 3.616 -17.703 -37.121 1.00 49.81 92 GLU A N 1
ATOM 719 C CA . GLU A 1 92 ? 3.458 -16.249 -37.009 1.00 49.81 92 GLU A CA 1
ATOM 720 C C . GLU A 1 92 ? 4.756 -15.532 -37.383 1.00 49.81 92 GLU A C 1
ATOM 722 O O . GLU A 1 92 ? 4.706 -14.518 -38.069 1.00 49.81 92 GLU A O 1
ATOM 727 N N . LEU A 1 93 ? 5.918 -16.102 -37.039 1.00 45.22 93 LEU A N 1
ATOM 728 C CA . LEU A 1 93 ? 7.215 -15.643 -37.534 1.00 45.22 93 LEU A CA 1
ATOM 729 C C . LEU A 1 93 ? 7.300 -15.820 -39.056 1.00 45.22 93 LEU A C 1
ATOM 731 O O . LEU A 1 93 ? 7.672 -14.887 -39.742 1.00 45.22 93 LEU A O 1
ATOM 735 N N . ASP A 1 94 ? 6.878 -16.959 -39.607 1.00 49.34 94 ASP A N 1
ATOM 736 C CA . ASP A 1 94 ? 6.865 -17.242 -41.046 1.00 49.34 94 ASP A CA 1
ATOM 737 C C . ASP A 1 94 ? 5.835 -16.381 -41.787 1.00 49.34 94 ASP A C 1
ATOM 739 O O . ASP A 1 94 ? 6.058 -16.055 -42.947 1.00 49.34 94 ASP A O 1
ATOM 743 N N . LYS A 1 95 ? 4.705 -16.022 -41.162 1.00 51.06 95 LYS A N 1
ATOM 744 C CA . LYS A 1 95 ? 3.737 -15.058 -41.712 1.00 51.06 95 LYS A CA 1
ATOM 745 C C . LYS A 1 95 ? 4.304 -13.644 -41.680 1.00 51.06 95 LYS A C 1
ATOM 747 O O . LYS A 1 95 ? 4.223 -12.961 -42.686 1.00 51.06 95 LYS A O 1
ATOM 752 N N . ALA A 1 96 ? 4.942 -13.243 -40.583 1.00 45.72 96 ALA A N 1
ATOM 753 C CA . ALA A 1 96 ? 5.613 -11.952 -40.461 1.00 45.72 96 ALA A CA 1
ATOM 754 C C . ALA A 1 96 ? 6.866 -11.837 -41.348 1.00 45.72 96 ALA A C 1
ATOM 756 O O . ALA A 1 96 ? 7.223 -10.743 -41.762 1.00 45.72 96 ALA A O 1
ATOM 757 N N . ILE A 1 97 ? 7.535 -12.952 -41.656 1.00 45.62 97 ILE A N 1
ATOM 758 C CA . ILE A 1 97 ? 8.645 -13.026 -42.615 1.00 45.62 97 ILE A CA 1
ATOM 759 C C . ILE A 1 97 ? 8.112 -12.968 -44.054 1.00 45.62 97 ILE A C 1
ATOM 761 O O . ILE A 1 97 ? 8.758 -12.370 -44.910 1.00 45.62 97 ILE A O 1
ATOM 765 N N . ARG A 1 98 ? 6.949 -13.579 -44.333 1.00 49.03 98 ARG A N 1
ATOM 766 C CA . ARG A 1 98 ? 6.309 -13.563 -45.662 1.00 49.03 98 ARG A CA 1
ATOM 767 C C . ARG A 1 98 ? 5.643 -12.231 -45.992 1.00 49.03 98 ARG A C 1
ATOM 769 O O . ARG A 1 98 ? 5.727 -11.807 -47.136 1.00 49.03 98 ARG A O 1
ATOM 776 N N . ASP A 1 99 ? 5.011 -11.597 -45.009 1.00 53.88 99 ASP A N 1
ATOM 777 C CA . ASP A 1 99 ? 4.386 -10.284 -45.133 1.00 53.88 99 ASP A CA 1
ATOM 778 C C . ASP A 1 99 ? 4.619 -9.448 -43.855 1.00 53.88 99 ASP A C 1
ATOM 780 O O . ASP A 1 99 ? 3.799 -9.428 -42.927 1.00 53.88 99 ASP A O 1
ATOM 784 N N . PRO A 1 100 ? 5.775 -8.764 -43.770 1.00 45.41 100 PRO A N 1
ATOM 785 C CA . PRO A 1 100 ? 6.119 -7.928 -42.623 1.00 45.41 100 PRO A CA 1
ATOM 786 C C . PRO A 1 100 ? 5.149 -6.758 -42.422 1.00 45.41 100 PRO A C 1
ATOM 788 O O . PRO A 1 100 ? 5.038 -6.244 -41.307 1.00 45.41 100 PRO A O 1
ATOM 791 N N . SER A 1 101 ? 4.450 -6.335 -43.480 1.00 46.09 101 SER A N 1
ATOM 792 C CA . SER A 1 101 ? 3.624 -5.127 -43.482 1.00 46.09 101 SER A CA 1
ATOM 793 C C . SER A 1 101 ? 2.341 -5.278 -42.653 1.00 46.09 101 SER A C 1
ATOM 795 O O . SER A 1 101 ? 1.960 -4.338 -41.957 1.00 46.09 101 SER A O 1
ATOM 797 N N . GLU A 1 102 ? 1.742 -6.475 -42.608 1.00 48.56 102 GLU A N 1
ATOM 798 C CA . GLU A 1 102 ? 0.528 -6.755 -41.820 1.00 48.56 102 GLU A CA 1
ATOM 799 C C . GLU A 1 102 ? 0.811 -7.215 -40.375 1.00 48.56 102 GLU A C 1
ATOM 801 O O . GLU A 1 102 ? 0.043 -6.936 -39.445 1.00 48.56 102 GLU A O 1
ATOM 806 N N . ALA A 1 103 ? 1.911 -7.941 -40.147 1.00 51.97 103 ALA A N 1
ATOM 807 C CA . ALA A 1 103 ? 2.197 -8.554 -38.845 1.00 51.97 103 ALA A CA 1
ATOM 808 C C . ALA A 1 103 ? 2.791 -7.564 -37.827 1.00 51.97 103 ALA A C 1
ATOM 810 O O . ALA A 1 103 ? 2.476 -7.615 -36.632 1.00 51.97 103 ALA A O 1
ATOM 811 N N . ILE A 1 104 ? 3.640 -6.644 -38.295 1.00 52.03 104 ILE A N 1
ATOM 812 C CA . ILE A 1 104 ? 4.357 -5.684 -37.448 1.00 52.03 104 ILE A CA 1
ATOM 813 C C . ILE A 1 104 ? 3.396 -4.701 -36.742 1.00 52.03 104 ILE A C 1
ATOM 815 O O . ILE A 1 104 ? 3.508 -4.567 -35.519 1.00 52.03 104 ILE A O 1
ATOM 819 N N . PRO A 1 105 ? 2.401 -4.080 -37.411 1.00 48.28 105 PRO A N 1
ATOM 820 C CA . PRO A 1 105 ? 1.434 -3.191 -36.752 1.00 48.28 105 PRO A CA 1
ATOM 821 C C . PRO A 1 105 ? 0.633 -3.877 -35.633 1.00 48.28 105 PRO A C 1
ATOM 823 O O . PRO A 1 105 ? 0.432 -3.308 -34.557 1.00 48.28 105 PRO A O 1
ATOM 826 N N . ASN A 1 106 ? 0.234 -5.136 -35.836 1.00 49.66 106 ASN A N 1
ATOM 827 C CA . ASN A 1 106 ? -0.533 -5.909 -34.855 1.00 49.66 106 ASN A CA 1
ATOM 828 C C . ASN A 1 106 ? 0.295 -6.278 -33.608 1.00 49.66 106 ASN A C 1
ATOM 830 O O . ASN A 1 106 ? -0.218 -6.246 -32.486 1.00 49.66 106 ASN A O 1
ATOM 834 N N . LEU A 1 107 ? 1.589 -6.570 -33.777 1.00 52.16 107 LEU A N 1
ATOM 835 C CA . LEU A 1 107 ? 2.533 -6.790 -32.673 1.00 52.16 107 LEU A CA 1
ATOM 836 C C . LEU A 1 107 ? 2.850 -5.492 -31.904 1.00 52.16 107 LEU A C 1
ATOM 838 O O . LEU A 1 107 ? 3.026 -5.523 -30.683 1.00 52.16 107 LEU A O 1
ATOM 842 N N . ILE A 1 108 ? 2.862 -4.340 -32.580 1.00 51.19 108 ILE A N 1
ATOM 843 C CA . ILE A 1 108 ? 3.104 -3.018 -31.974 1.00 51.19 108 ILE A CA 1
ATOM 844 C C . ILE A 1 108 ? 1.974 -2.597 -31.028 1.00 51.19 108 ILE A C 1
ATOM 846 O O . ILE A 1 108 ? 2.243 -2.057 -29.952 1.00 51.19 108 ILE A O 1
ATOM 850 N N . LEU A 1 109 ? 0.718 -2.919 -31.353 1.00 45.81 109 LEU A N 1
ATOM 851 C CA . LEU A 1 109 ? -0.423 -2.674 -30.458 1.00 45.81 109 LEU A CA 1
ATOM 852 C C . LEU A 1 109 ? -0.297 -3.422 -29.115 1.00 45.81 109 LEU A C 1
ATOM 854 O O . LEU A 1 109 ? -0.837 -2.979 -28.101 1.00 45.81 109 LEU A O 1
ATOM 858 N N . VAL A 1 110 ? 0.459 -4.525 -29.074 1.00 49.34 110 VAL A N 1
ATOM 859 C CA . VAL A 1 110 ? 0.780 -5.256 -27.835 1.00 49.34 110 VAL A CA 1
ATOM 860 C C . VAL A 1 110 ? 1.896 -4.561 -27.040 1.00 49.34 110 VAL A C 1
ATOM 862 O O . VAL A 1 110 ? 1.915 -4.621 -25.807 1.00 49.34 110 VAL A O 1
ATOM 865 N N . LEU A 1 111 ? 2.811 -3.865 -27.720 1.00 43.66 111 LEU A N 1
ATOM 866 C CA . LEU A 1 111 ? 3.910 -3.119 -27.102 1.00 43.66 111 LEU A CA 1
ATOM 867 C C . LEU A 1 111 ? 3.470 -1.767 -26.511 1.00 43.66 111 LEU A C 1
ATOM 869 O O . LEU A 1 111 ? 4.045 -1.335 -25.507 1.00 43.66 111 LEU A O 1
ATOM 873 N N . LEU A 1 112 ? 2.424 -1.129 -27.043 1.00 47.62 112 LEU A N 1
ATOM 874 C CA . LEU A 1 112 ? 2.033 0.241 -26.686 1.00 47.62 112 LEU A CA 1
ATOM 875 C C . LEU A 1 112 ? 0.634 0.338 -26.053 1.00 47.62 112 LEU A C 1
ATOM 877 O O . LEU A 1 112 ? -0.350 0.620 -26.731 1.00 47.62 112 LEU A O 1
ATOM 881 N N . PRO A 1 113 ? 0.509 0.186 -24.723 1.00 41.72 113 PRO A N 1
ATOM 882 C CA . PRO A 1 113 ? -0.787 0.261 -24.049 1.00 41.72 113 PRO A CA 1
ATOM 883 C C . PRO A 1 113 ? -1.368 1.686 -23.900 1.00 41.72 113 PRO A C 1
ATOM 885 O O . PRO A 1 113 ? -2.384 1.835 -23.221 1.00 41.72 113 PRO A O 1
ATOM 888 N N . SER A 1 114 ? -0.737 2.734 -24.449 1.00 37.00 114 SER A N 1
ATOM 889 C CA . SER A 1 114 ? -1.040 4.145 -24.136 1.00 37.00 114 SER A CA 1
ATOM 890 C C . SER A 1 114 ? -1.597 5.008 -25.277 1.00 37.00 114 SER A C 1
ATOM 892 O O . SER A 1 114 ? -1.860 6.185 -25.026 1.00 37.00 114 SER A O 1
ATOM 894 N N . LEU A 1 115 ? -1.826 4.477 -26.483 1.00 38.59 115 LEU A N 1
ATOM 895 C CA . LEU A 1 115 ? -2.469 5.254 -27.554 1.00 38.59 115 LEU A CA 1
ATOM 896 C C . LEU A 1 115 ? -3.948 5.531 -27.229 1.00 38.59 115 LEU A C 1
ATOM 898 O O . LEU A 1 115 ? -4.658 4.681 -26.682 1.00 38.59 115 LEU A O 1
ATOM 902 N N . ALA A 1 116 ? -4.402 6.754 -27.512 1.00 35.00 116 ALA A N 1
ATOM 903 C CA . ALA A 1 116 ? -5.782 7.167 -27.282 1.00 35.00 116 ALA A CA 1
ATOM 904 C C . ALA A 1 116 ? -6.739 6.394 -28.215 1.00 35.00 116 ALA A C 1
ATOM 906 O O . ALA A 1 116 ? -6.408 6.186 -29.375 1.00 35.00 116 ALA A O 1
ATOM 907 N N . PRO A 1 117 ? -7.951 6.014 -27.764 1.00 35.31 117 PRO A N 1
ATOM 908 C CA . PRO A 1 117 ? -8.913 5.246 -28.568 1.00 35.31 117 PRO A CA 1
ATOM 909 C C . PRO A 1 117 ? -9.458 5.987 -29.805 1.00 35.31 117 PRO A C 1
ATOM 911 O O . PRO A 1 117 ? -10.267 5.420 -30.531 1.00 35.31 117 PRO A O 1
ATOM 914 N N . THR A 1 118 ? -9.063 7.245 -30.019 1.00 34.03 118 THR A N 1
ATOM 915 C CA . THR A 1 118 ? -9.495 8.110 -31.126 1.00 34.03 118 THR A CA 1
ATOM 916 C C . THR A 1 118 ? -8.482 8.216 -32.262 1.00 34.03 118 THR A C 1
ATOM 918 O O . THR A 1 118 ? -8.757 8.934 -33.214 1.00 34.03 118 THR A O 1
ATOM 921 N N . SER A 1 119 ? -7.320 7.560 -32.186 1.00 35.88 119 SER A N 1
ATOM 922 C CA . SER A 1 119 ? -6.476 7.408 -33.374 1.00 35.88 119 SER A CA 1
ATOM 923 C C . SER A 1 119 ? -7.229 6.515 -34.357 1.00 35.88 119 SER A C 1
ATOM 925 O O . SER A 1 119 ? -7.499 5.353 -34.032 1.00 35.88 119 SER A O 1
ATOM 927 N N . GLU A 1 120 ? -7.622 7.072 -35.504 1.00 33.62 120 GLU A N 1
ATOM 928 C CA . GLU A 1 120 ? -8.156 6.301 -36.627 1.00 33.62 120 GLU A CA 1
ATOM 929 C C . GLU A 1 120 ? -7.243 5.095 -36.873 1.00 33.62 120 GLU A C 1
ATOM 931 O O . GLU A 1 120 ? -6.029 5.159 -36.654 1.00 33.62 120 GLU A O 1
ATOM 936 N N . ARG A 1 121 ? -7.837 3.946 -37.218 1.00 35.28 121 ARG A N 1
ATOM 937 C CA . ARG A 1 121 ? -7.044 2.769 -37.581 1.00 35.28 121 ARG A CA 1
ATOM 938 C C . ARG A 1 121 ? -6.066 3.220 -38.661 1.00 35.28 121 ARG A C 1
ATOM 940 O O . ARG A 1 121 ? -6.514 3.753 -39.665 1.00 35.28 121 ARG A O 1
ATOM 947 N N . TYR A 1 122 ? -4.769 3.014 -38.435 1.00 35.81 122 TYR A N 1
ATOM 948 C CA . TYR A 1 122 ? -3.770 3.104 -39.494 1.00 35.81 122 TYR A CA 1
ATOM 949 C C . TYR A 1 122 ? -4.141 2.048 -40.537 1.00 35.81 122 TYR A C 1
ATOM 951 O O . TYR A 1 122 ? -3.755 0.885 -40.419 1.00 35.81 122 TYR A O 1
ATOM 959 N N . GLU A 1 123 ? -4.962 2.427 -41.507 1.00 31.69 123 GLU A N 1
ATOM 960 C CA . GLU A 1 123 ? -4.963 1.803 -42.816 1.00 31.69 123 GLU A CA 1
ATOM 961 C C . GLU A 1 123 ? -3.673 2.309 -43.460 1.00 31.69 123 GLU A C 1
ATOM 963 O O . GLU A 1 123 ? -3.557 3.469 -43.841 1.00 31.69 123 GLU A O 1
ATOM 968 N N . LEU A 1 124 ? -2.631 1.472 -43.432 1.00 34.38 124 LEU A N 1
ATOM 969 C CA . LEU A 1 124 ? -1.498 1.654 -44.332 1.00 34.38 124 LEU A CA 1
ATOM 970 C C . LEU A 1 124 ? -2.105 1.664 -45.734 1.00 34.38 124 LEU A C 1
ATOM 972 O O . LEU A 1 124 ? -2.630 0.630 -46.144 1.00 34.38 124 LEU A O 1
ATOM 976 N N . ASP A 1 125 ? -2.100 2.823 -46.397 1.00 32.84 125 ASP A N 1
ATOM 977 C CA . ASP A 1 125 ? -2.597 2.983 -47.764 1.00 32.84 125 ASP A CA 1
ATOM 978 C C . ASP A 1 125 ? -2.048 1.838 -48.624 1.00 32.84 125 ASP A C 1
ATOM 980 O O . ASP A 1 125 ? -0.854 1.769 -48.928 1.00 32.84 125 ASP A O 1
ATOM 984 N N . SER A 1 126 ? -2.929 0.906 -48.985 1.00 37.19 126 SER A N 1
ATOM 985 C CA . SER A 1 126 ? -2.615 -0.268 -49.801 1.00 37.19 126 SER A CA 1
ATOM 986 C C . SER A 1 126 ? -2.386 0.083 -51.275 1.00 37.19 126 SER A C 1
ATOM 988 O O . SER A 1 126 ? -2.151 -0.807 -52.088 1.00 37.19 126 SER A O 1
ATOM 990 N N . ASP A 1 127 ? -2.435 1.370 -51.623 1.00 33.53 127 ASP A N 1
ATOM 991 C CA . ASP A 1 127 ? -2.361 1.879 -52.994 1.00 33.53 127 ASP A CA 1
ATOM 992 C C . ASP A 1 127 ? -0.928 2.175 -53.471 1.00 33.53 127 ASP A C 1
ATOM 994 O O . ASP A 1 127 ? -0.722 2.734 -54.552 1.00 33.53 127 ASP A O 1
ATOM 998 N N . VAL A 1 128 ? 0.098 1.735 -52.734 1.00 38.06 128 VAL A N 1
ATOM 999 C CA . VAL A 1 128 ? 1.462 1.678 -53.278 1.00 38.06 128 VAL A CA 1
ATOM 1000 C C . VAL A 1 128 ? 1.544 0.506 -54.259 1.00 38.06 128 VAL A C 1
ATOM 1002 O O . VAL A 1 128 ? 1.795 -0.639 -53.888 1.00 38.06 128 VAL A O 1
ATOM 1005 N N . SER A 1 129 ? 1.303 0.819 -55.532 1.00 36.28 129 SER A N 1
ATOM 1006 C CA . SER A 1 129 ? 1.409 -0.064 -56.695 1.00 36.28 129 SER A CA 1
ATOM 1007 C C . SER A 1 129 ? 2.558 -1.078 -56.589 1.00 36.28 129 SER A C 1
ATOM 1009 O O . SER A 1 129 ? 3.724 -0.702 -56.464 1.00 36.28 129 SER A O 1
ATOM 1011 N N . HIS A 1 130 ? 2.226 -2.364 -56.723 1.00 40.47 130 HIS A N 1
ATOM 1012 C CA . HIS A 1 130 ? 3.142 -3.511 -56.667 1.00 40.47 130 HIS A CA 1
ATOM 1013 C C . HIS A 1 130 ? 4.157 -3.627 -57.823 1.00 40.47 130 HIS A C 1
ATOM 1015 O O . HIS A 1 130 ? 4.903 -4.606 -57.881 1.00 40.47 130 HIS A O 1
ATOM 1021 N N . ASP A 1 131 ? 4.259 -2.644 -58.715 1.00 37.75 131 ASP A N 1
ATOM 1022 C CA . ASP A 1 131 ? 5.204 -2.695 -59.829 1.00 37.75 131 ASP A CA 1
ATOM 1023 C C . ASP A 1 131 ? 6.546 -2.053 -59.452 1.00 37.75 131 ASP A C 1
ATOM 1025 O O . ASP A 1 131 ? 6.761 -0.852 -59.598 1.00 37.75 131 ASP A O 1
ATOM 1029 N N . GLY A 1 132 ? 7.485 -2.888 -58.990 1.00 39.47 132 GLY A N 1
ATOM 1030 C CA . GLY A 1 132 ? 8.919 -2.585 -59.105 1.00 39.47 132 GLY A CA 1
ATOM 1031 C C . GLY A 1 132 ? 9.783 -2.650 -57.844 1.00 39.47 132 GLY A C 1
ATOM 1032 O O . GLY A 1 132 ? 10.966 -2.317 -57.926 1.00 39.47 132 GLY A O 1
ATOM 1033 N N . ILE A 1 133 ? 9.281 -3.109 -56.694 1.00 33.09 133 ILE A N 1
ATOM 1034 C CA . ILE A 1 133 ? 10.125 -3.251 -55.496 1.00 33.09 133 ILE A CA 1
ATOM 1035 C C . ILE A 1 133 ? 10.871 -4.591 -55.553 1.00 33.09 133 ILE A C 1
ATOM 1037 O O . ILE A 1 133 ? 10.363 -5.638 -55.153 1.00 33.09 133 ILE A O 1
ATOM 1041 N N . ARG A 1 134 ? 12.121 -4.566 -56.034 1.00 37.31 134 ARG A N 1
ATOM 1042 C CA . ARG A 1 134 ? 13.096 -5.614 -55.693 1.00 37.31 134 ARG A CA 1
ATOM 1043 C C . ARG A 1 134 ? 13.221 -5.633 -54.170 1.00 37.31 134 ARG A C 1
ATOM 1045 O O . ARG A 1 134 ? 13.729 -4.671 -53.605 1.00 37.31 134 ARG A O 1
ATOM 1052 N N . ALA A 1 135 ? 12.760 -6.706 -53.527 1.00 35.66 135 ALA A N 1
ATOM 1053 C CA . ALA A 1 135 ? 12.895 -6.890 -52.087 1.00 35.66 135 ALA A CA 1
ATOM 1054 C C . ALA A 1 135 ? 14.375 -6.714 -51.676 1.00 35.66 135 ALA A C 1
ATOM 1056 O O . ALA A 1 135 ? 15.224 -7.485 -52.142 1.00 35.66 135 ALA A O 1
ATOM 1057 N N . PRO A 1 136 ? 14.719 -5.705 -50.856 1.00 38.56 136 PRO A N 1
ATOM 1058 C CA . PRO A 1 136 ? 16.066 -5.578 -50.333 1.00 38.56 136 PRO A CA 1
ATOM 1059 C C . PRO A 1 136 ? 16.355 -6.763 -49.400 1.00 38.56 136 PRO A C 1
ATOM 1061 O O . PRO A 1 136 ? 15.469 -7.339 -48.770 1.00 38.56 136 PRO A O 1
ATOM 1064 N N . GLN A 1 137 ? 17.620 -7.168 -49.374 1.00 44.88 137 GLN A N 1
ATOM 1065 C CA . GLN A 1 137 ? 18.144 -8.364 -48.716 1.00 44.88 137 GLN A CA 1
ATOM 1066 C C . GLN A 1 137 ? 17.607 -8.554 -47.276 1.00 44.88 137 GLN A C 1
ATOM 1068 O O . GLN A 1 137 ? 17.795 -7.714 -46.398 1.00 44.88 137 GLN A O 1
ATOM 1073 N N . GLY A 1 138 ? 16.957 -9.700 -47.032 1.00 52.59 138 GLY A N 1
ATOM 1074 C CA . GLY A 1 138 ? 16.065 -9.992 -45.895 1.00 52.59 138 GLY A CA 1
ATOM 1075 C C . GLY A 1 138 ? 16.660 -10.100 -44.481 1.00 52.59 138 GLY A C 1
ATOM 1076 O O . GLY A 1 138 ? 15.995 -10.616 -43.585 1.00 52.59 138 GLY A O 1
ATOM 1077 N N . LEU A 1 139 ? 17.876 -9.611 -44.231 1.00 51.47 139 LEU A N 1
ATOM 1078 C CA . LEU A 1 139 ? 18.496 -9.663 -42.898 1.00 51.47 139 LEU A CA 1
ATOM 1079 C C . LEU A 1 139 ? 17.921 -8.613 -41.928 1.00 51.47 139 LEU A C 1
ATOM 1081 O O . LEU A 1 139 ? 17.781 -8.886 -40.735 1.00 51.47 139 LEU A O 1
ATOM 1085 N N . SER A 1 140 ? 17.530 -7.435 -42.425 1.00 62.53 140 SER A N 1
ATOM 1086 C CA . SER A 1 140 ? 17.125 -6.308 -41.569 1.00 62.53 140 SER A CA 1
ATOM 1087 C C . SER A 1 140 ? 15.710 -6.446 -40.977 1.00 62.53 140 SER A C 1
ATOM 1089 O O . SER A 1 140 ? 15.488 -6.180 -39.789 1.00 62.53 140 SER A O 1
ATOM 1091 N N . ALA A 1 141 ? 14.749 -6.950 -41.762 1.00 68.69 141 ALA A N 1
ATOM 1092 C CA . ALA A 1 141 ? 13.384 -7.197 -41.285 1.00 68.69 141 ALA A CA 1
ATOM 1093 C C . ALA A 1 141 ? 13.337 -8.330 -40.242 1.00 68.69 141 ALA A C 1
ATOM 1095 O O . ALA A 1 141 ? 12.695 -8.191 -39.199 1.00 68.69 141 ALA A O 1
ATOM 1096 N N . SER A 1 142 ? 14.095 -9.410 -40.470 1.00 74.56 142 SER A N 1
ATOM 1097 C CA . SER A 1 142 ? 14.202 -10.532 -39.529 1.00 74.56 142 SER A CA 1
ATOM 1098 C C . SER A 1 142 ? 14.811 -10.098 -38.192 1.00 74.56 142 SER A C 1
ATOM 1100 O O . SER A 1 142 ? 14.290 -10.441 -37.132 1.00 74.56 142 SER A O 1
ATOM 1102 N N . ALA A 1 143 ? 15.875 -9.288 -38.218 1.00 75.06 143 ALA A N 1
ATOM 1103 C CA . ALA A 1 143 ? 16.490 -8.766 -36.998 1.00 75.06 143 ALA A CA 1
ATOM 1104 C C . ALA A 1 143 ? 15.530 -7.860 -36.203 1.00 75.06 143 ALA A C 1
ATOM 1106 O O . ALA A 1 143 ? 15.447 -7.966 -34.980 1.00 75.06 143 ALA A O 1
ATOM 1107 N N . THR A 1 144 ? 14.750 -7.023 -36.891 1.00 75.81 144 THR A N 1
ATOM 1108 C CA . THR A 1 144 ? 13.734 -6.161 -36.261 1.00 75.81 144 THR A CA 1
ATOM 1109 C C . THR A 1 144 ? 12.648 -6.989 -35.568 1.00 75.81 144 THR A C 1
ATOM 1111 O O . THR A 1 144 ? 12.290 -6.715 -34.421 1.00 75.81 144 THR A O 1
ATOM 1114 N N . LEU A 1 145 ? 12.164 -8.050 -36.220 1.00 75.00 145 LEU A N 1
ATOM 1115 C CA . LEU A 1 145 ? 11.158 -8.950 -35.657 1.00 75.00 145 LEU A CA 1
ATOM 1116 C C . LEU A 1 145 ? 11.686 -9.712 -34.431 1.00 75.00 145 LEU A C 1
ATOM 1118 O O . LEU A 1 145 ? 11.011 -9.778 -33.403 1.00 75.00 145 LEU A O 1
ATOM 1122 N N . ILE A 1 146 ? 12.919 -10.220 -34.509 1.00 75.38 146 ILE A N 1
ATOM 1123 C CA . ILE A 1 146 ? 13.609 -10.869 -33.386 1.00 75.38 146 ILE A CA 1
ATOM 1124 C C . ILE A 1 146 ? 13.677 -9.930 -32.178 1.00 75.38 146 ILE A C 1
ATOM 1126 O O . ILE A 1 146 ? 13.380 -10.336 -31.052 1.00 75.38 146 ILE A O 1
ATOM 1130 N N . VAL A 1 147 ? 14.018 -8.661 -32.407 1.00 79.00 147 VAL A N 1
ATOM 1131 C CA . VAL A 1 147 ? 14.088 -7.644 -31.353 1.00 79.00 147 VAL A CA 1
ATOM 1132 C C . VAL A 1 147 ? 12.715 -7.406 -30.726 1.00 79.00 147 VAL A C 1
ATOM 1134 O O . VAL A 1 147 ? 12.602 -7.416 -29.501 1.00 79.00 147 VAL A O 1
ATOM 1137 N N . ILE A 1 148 ? 11.662 -7.259 -31.534 1.00 78.00 148 ILE A N 1
ATOM 1138 C CA . ILE A 1 148 ? 10.282 -7.083 -31.053 1.00 78.00 148 ILE A CA 1
ATOM 1139 C C . ILE A 1 148 ? 9.859 -8.260 -30.164 1.00 78.00 148 ILE A C 1
ATOM 1141 O O . ILE A 1 148 ? 9.400 -8.060 -29.035 1.00 78.00 148 ILE A O 1
ATOM 1145 N N . CYS A 1 149 ? 10.057 -9.493 -30.634 1.00 75.44 149 CYS A N 1
ATOM 1146 C CA . CYS A 1 149 ? 9.717 -10.698 -29.879 1.00 75.44 149 CYS A CA 1
ATOM 1147 C C . CYS A 1 149 ? 10.540 -10.818 -28.587 1.00 75.44 149 CYS A C 1
ATOM 1149 O O . CYS A 1 149 ? 9.988 -11.123 -27.526 1.00 75.44 149 CYS A O 1
ATOM 1151 N N . GLY A 1 150 ? 11.841 -10.522 -28.648 1.00 78.69 150 GLY A N 1
ATOM 1152 C CA . GLY A 1 150 ? 12.726 -10.513 -27.486 1.00 78.69 150 GLY A CA 1
ATOM 1153 C C . GLY A 1 150 ? 12.306 -9.486 -26.431 1.00 78.69 150 GLY A C 1
ATOM 1154 O O . GLY A 1 150 ? 12.264 -9.797 -25.240 1.00 78.69 150 GLY A O 1
ATOM 1155 N N . LEU A 1 151 ? 11.919 -8.280 -26.853 1.00 80.50 151 LEU A N 1
ATOM 1156 C CA . LEU A 1 151 ? 11.435 -7.221 -25.965 1.00 80.50 151 LEU A CA 1
ATOM 1157 C C . LEU A 1 151 ? 10.112 -7.586 -25.291 1.00 80.50 151 LEU A C 1
ATOM 1159 O O . LEU A 1 151 ? 9.957 -7.370 -24.086 1.00 80.50 151 LEU A O 1
ATOM 1163 N N . LEU A 1 152 ? 9.178 -8.185 -26.035 1.00 77.00 152 LEU A N 1
ATOM 1164 C CA . LEU A 1 152 ? 7.924 -8.701 -25.481 1.00 77.00 152 LEU A CA 1
ATOM 1165 C C . LEU A 1 152 ? 8.183 -9.768 -24.412 1.00 77.00 152 LEU A C 1
ATOM 1167 O O . LEU A 1 152 ? 7.605 -9.706 -23.321 1.00 77.00 152 LEU A O 1
ATOM 1171 N N . ALA A 1 153 ? 9.090 -10.708 -24.692 1.00 74.94 153 ALA A N 1
ATOM 1172 C CA . ALA A 1 153 ? 9.474 -11.752 -23.751 1.00 74.94 153 ALA A CA 1
ATOM 1173 C C . ALA A 1 153 ? 10.129 -11.171 -22.486 1.00 74.94 153 ALA A C 1
ATOM 1175 O O . ALA A 1 153 ? 9.730 -11.520 -21.372 1.00 74.94 153 ALA A O 1
ATOM 1176 N N . LEU A 1 154 ? 11.069 -10.229 -22.633 1.00 78.94 154 LEU A N 1
ATOM 1177 C CA . LEU A 1 154 ? 11.715 -9.558 -21.501 1.00 78.94 154 LEU A CA 1
ATOM 1178 C C . LEU A 1 154 ? 10.723 -8.766 -20.651 1.00 78.94 154 LEU A C 1
ATOM 1180 O O . LEU A 1 154 ? 10.768 -8.841 -19.422 1.00 78.94 154 LEU A O 1
ATOM 1184 N N . ARG A 1 155 ? 9.793 -8.042 -21.279 1.00 80.56 155 ARG A N 1
ATOM 1185 C CA . ARG A 1 155 ? 8.757 -7.293 -20.562 1.00 80.56 155 ARG A CA 1
ATOM 1186 C C . ARG A 1 155 ? 7.860 -8.222 -19.748 1.00 80.56 155 ARG A C 1
ATOM 1188 O O . ARG A 1 155 ? 7.577 -7.943 -18.582 1.00 80.56 155 ARG A O 1
ATOM 1195 N N . GLN A 1 156 ? 7.444 -9.343 -20.331 1.00 77.50 156 GLN A N 1
ATOM 1196 C CA . GLN A 1 156 ? 6.640 -10.345 -19.635 1.00 77.50 156 GLN A CA 1
ATOM 1197 C C . GLN A 1 156 ? 7.418 -11.013 -18.489 1.00 77.50 156 GLN A C 1
ATOM 1199 O O . GLN A 1 156 ? 6.857 -11.250 -17.413 1.00 77.50 156 GLN A O 1
ATOM 1204 N N . ALA A 1 157 ? 8.716 -11.265 -18.683 1.00 72.62 157 ALA A N 1
ATOM 1205 C CA . ALA A 1 157 ? 9.600 -11.766 -17.637 1.00 72.62 157 ALA A CA 1
ATOM 1206 C C . ALA A 1 157 ? 9.708 -10.762 -16.477 1.00 72.62 157 ALA A C 1
ATOM 1208 O O . ALA A 1 157 ? 9.503 -11.148 -15.329 1.00 72.62 157 ALA A O 1
ATOM 1209 N N . CYS A 1 158 ? 9.883 -9.463 -16.750 1.00 76.25 158 CYS A N 1
ATOM 1210 C CA . CYS A 1 158 ? 9.895 -8.414 -15.722 1.00 76.25 158 CYS A CA 1
ATOM 1211 C C . CYS A 1 158 ? 8.637 -8.417 -14.840 1.00 76.25 158 CYS A C 1
ATOM 1213 O O . CYS A 1 158 ? 8.749 -8.255 -13.625 1.00 76.25 158 CYS A O 1
ATOM 1215 N N . LEU A 1 159 ? 7.452 -8.678 -15.409 1.00 74.25 159 LEU A N 1
ATOM 1216 C CA . LEU A 1 159 ? 6.207 -8.799 -14.634 1.00 74.25 159 LEU A CA 1
ATOM 1217 C C . LEU A 1 159 ? 6.209 -9.997 -13.666 1.00 74.25 159 LEU A C 1
ATOM 1219 O O . LEU A 1 159 ? 5.485 -9.978 -12.667 1.00 74.25 159 LEU A O 1
ATOM 1223 N N . SER A 1 160 ? 7.018 -11.018 -13.951 1.00 74.38 160 SER A N 1
ATOM 1224 C CA . SER A 1 160 ? 7.199 -12.225 -13.131 1.00 74.38 160 SER A CA 1
ATOM 1225 C C . SER A 1 160 ? 8.420 -12.148 -12.197 1.00 74.38 160 SER A C 1
ATOM 1227 O O . SER A 1 160 ? 8.551 -12.975 -11.294 1.00 74.38 160 SER A O 1
ATOM 1229 N N . GLY A 1 161 ? 9.271 -11.130 -12.369 1.00 77.75 161 GLY A N 1
ATOM 1230 C CA . GLY A 1 161 ? 10.564 -10.956 -11.705 1.00 77.75 161 GLY A CA 1
ATOM 1231 C C . GLY A 1 161 ? 11.720 -11.011 -12.710 1.00 77.75 161 GLY A C 1
ATOM 1232 O O . GLY A 1 161 ? 11.715 -11.835 -13.620 1.00 77.75 161 GLY A O 1
ATOM 1233 N N . ARG A 1 162 ? 12.717 -10.127 -12.560 1.00 81.62 162 ARG A N 1
ATOM 1234 C CA . ARG A 1 162 ? 13.846 -10.036 -13.502 1.00 81.62 162 ARG A CA 1
ATOM 1235 C C . ARG A 1 162 ? 14.639 -11.354 -13.562 1.00 81.62 162 ARG A C 1
ATOM 1237 O O . ARG A 1 162 ? 15.053 -11.840 -12.507 1.00 81.62 162 ARG A O 1
ATOM 1244 N N . PRO A 1 163 ? 14.879 -11.921 -14.759 1.00 83.12 163 PRO A N 1
ATOM 1245 C CA . PRO A 1 163 ? 15.732 -13.097 -14.909 1.00 83.12 163 PRO A CA 1
ATOM 1246 C C . PRO A 1 163 ? 17.199 -12.758 -14.602 1.00 83.12 163 PRO A C 1
ATOM 1248 O O . PRO A 1 163 ? 17.619 -11.611 -14.741 1.00 83.12 163 PRO A O 1
ATOM 1251 N N . GLN A 1 164 ? 18.003 -13.760 -14.226 1.00 82.75 164 GLN A N 1
ATOM 1252 C CA . GLN A 1 164 ? 19.424 -13.561 -13.885 1.00 82.75 164 GLN A CA 1
ATOM 1253 C C . GLN A 1 164 ? 20.234 -12.944 -15.037 1.00 82.75 164 GLN A C 1
ATOM 1255 O O . GLN A 1 164 ? 21.097 -12.108 -14.796 1.00 82.75 164 GLN A O 1
ATOM 1260 N N . ARG A 1 165 ? 19.912 -13.303 -16.286 1.00 86.62 165 ARG A N 1
ATOM 1261 C CA . ARG A 1 165 ? 20.565 -12.796 -17.506 1.00 86.62 165 ARG A CA 1
ATOM 1262 C C . ARG A 1 165 ? 19.823 -11.631 -18.165 1.00 86.62 165 ARG A C 1
ATOM 1264 O O . ARG A 1 165 ? 19.938 -11.422 -19.372 1.00 86.62 165 ARG A O 1
ATOM 1271 N N . PHE A 1 166 ? 19.021 -10.883 -17.403 1.00 89.12 166 PHE A N 1
ATOM 1272 C CA . PHE A 1 166 ? 18.227 -9.776 -17.943 1.00 89.12 166 PHE A CA 1
ATOM 1273 C C . PHE A 1 166 ? 19.097 -8.734 -18.658 1.00 89.12 166 PHE A C 1
ATOM 1275 O O . PHE A 1 166 ? 18.828 -8.404 -19.811 1.00 89.12 166 PHE A O 1
ATOM 1282 N N . SER A 1 167 ? 20.158 -8.260 -18.000 1.00 87.50 167 SER A N 1
ATOM 1283 C CA . SER A 1 167 ? 21.037 -7.216 -18.537 1.00 87.50 167 SER A CA 1
ATOM 1284 C C . SER A 1 167 ? 21.785 -7.677 -19.788 1.00 87.50 167 SER A C 1
ATOM 1286 O O . SER A 1 167 ? 21.819 -6.945 -20.771 1.00 87.50 167 SER A O 1
ATOM 1288 N N . GLU A 1 168 ? 22.308 -8.907 -19.784 1.00 88.69 168 GLU A N 1
ATOM 1289 C CA . GLU A 1 168 ? 22.981 -9.519 -20.941 1.00 88.69 168 GLU A CA 1
ATOM 1290 C C . GLU A 1 168 ? 22.029 -9.644 -22.135 1.00 88.69 168 GLU A C 1
ATOM 1292 O O . GLU A 1 168 ? 22.354 -9.223 -23.243 1.00 88.69 168 GLU A O 1
ATOM 1297 N N . THR A 1 169 ? 20.817 -10.161 -21.899 1.00 86.31 169 THR A N 1
ATOM 1298 C CA . THR A 1 169 ? 19.809 -10.343 -22.953 1.00 86.31 169 THR A CA 1
ATOM 1299 C C . THR A 1 169 ? 19.371 -8.995 -23.521 1.00 86.31 169 THR A C 1
ATOM 1301 O O . THR A 1 169 ? 19.305 -8.827 -24.736 1.00 86.31 169 THR A O 1
ATOM 1304 N N . ARG A 1 170 ? 19.108 -8.005 -22.659 1.00 93.19 170 ARG A N 1
ATOM 1305 C CA . ARG A 1 170 ? 18.747 -6.652 -23.095 1.00 93.19 170 ARG A CA 1
ATOM 1306 C C . ARG A 1 170 ? 19.860 -6.023 -23.930 1.00 93.19 170 ARG A C 1
ATOM 1308 O O . ARG A 1 170 ? 19.560 -5.470 -24.983 1.00 93.19 170 ARG A O 1
ATOM 1315 N N . GLN A 1 171 ? 21.118 -6.137 -23.500 1.00 91.38 171 GLN A N 1
ATOM 1316 C CA . GLN A 1 171 ? 22.261 -5.606 -24.248 1.00 91.38 171 GLN A CA 1
ATOM 1317 C C . GLN A 1 171 ? 22.413 -6.295 -25.607 1.00 91.38 171 GLN A C 1
ATOM 1319 O O . GLN A 1 171 ? 22.685 -5.647 -26.617 1.00 91.38 171 GLN A O 1
ATOM 1324 N N . HIS A 1 172 ? 22.198 -7.609 -25.657 1.00 89.06 172 HIS A N 1
ATOM 1325 C CA . HIS A 1 172 ? 22.245 -8.356 -26.906 1.00 89.06 172 HIS 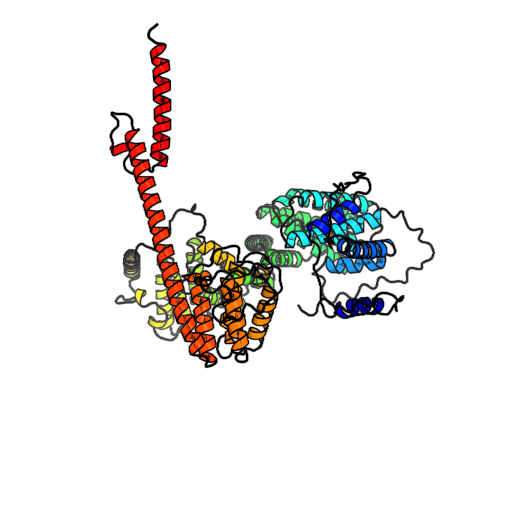A CA 1
ATOM 1326 C C . HIS A 1 172 ? 21.146 -7.913 -27.884 1.00 89.06 172 HIS A C 1
ATOM 1328 O O . HIS A 1 172 ? 21.431 -7.645 -29.050 1.00 89.06 172 HIS A O 1
ATOM 1334 N N . LEU A 1 173 ? 19.906 -7.750 -27.411 1.00 88.62 173 LEU A N 1
ATOM 1335 C CA . LEU A 1 173 ? 18.811 -7.237 -28.241 1.00 88.62 173 LEU A CA 1
ATOM 1336 C C . LEU A 1 173 ? 19.078 -5.801 -28.703 1.00 88.62 173 LEU A C 1
ATOM 1338 O O . LEU A 1 173 ? 18.838 -5.482 -29.863 1.00 88.62 173 LEU A O 1
ATOM 1342 N N . TRP A 1 174 ? 19.604 -4.951 -27.820 1.00 92.31 174 TRP A N 1
ATOM 1343 C CA . TRP A 1 174 ? 19.954 -3.566 -28.133 1.00 92.31 174 TRP A CA 1
ATOM 1344 C C . TRP A 1 174 ? 21.019 -3.476 -29.232 1.00 92.31 174 TRP A C 1
ATOM 1346 O O . TRP A 1 174 ? 20.814 -2.816 -30.248 1.00 92.31 174 TRP A O 1
ATOM 1356 N N . THR A 1 175 ? 22.126 -4.206 -29.079 1.00 90.31 175 THR A N 1
ATOM 1357 C CA . THR A 1 175 ? 23.212 -4.240 -30.074 1.00 90.31 175 THR A CA 1
ATOM 1358 C C . THR A 1 175 ? 22.766 -4.840 -31.407 1.00 90.31 175 THR A C 1
ATOM 1360 O O . THR A 1 175 ? 23.176 -4.358 -32.463 1.00 90.31 175 THR A O 1
ATOM 1363 N N . THR A 1 176 ? 21.903 -5.858 -31.375 1.00 88.31 176 THR A N 1
ATOM 1364 C CA . THR A 1 176 ? 21.304 -6.454 -32.580 1.00 88.31 176 THR A CA 1
ATOM 1365 C C . THR A 1 176 ? 20.413 -5.449 -33.300 1.00 88.31 176 THR A C 1
ATOM 1367 O O . THR A 1 176 ? 20.530 -5.275 -34.513 1.00 88.31 176 THR A O 1
ATOM 1370 N N . TRP A 1 177 ? 19.571 -4.735 -32.551 1.00 91.06 177 TRP A N 1
ATOM 1371 C CA . TRP A 1 177 ? 18.690 -3.717 -33.102 1.00 91.06 177 TRP A CA 1
ATOM 1372 C C . TRP A 1 177 ? 19.457 -2.546 -33.713 1.00 91.06 177 TRP A C 1
ATOM 1374 O O . TRP A 1 177 ? 19.165 -2.191 -34.846 1.00 91.06 177 TRP A O 1
ATOM 1384 N N . ILE A 1 178 ? 20.474 -1.994 -33.037 1.00 90.94 178 ILE A N 1
ATOM 1385 C CA . ILE A 1 178 ? 21.294 -0.896 -33.584 1.00 90.94 178 ILE A CA 1
ATOM 1386 C C . ILE A 1 178 ? 21.904 -1.276 -34.938 1.00 90.94 178 ILE A C 1
ATOM 1388 O O . ILE A 1 178 ? 21.890 -0.474 -35.872 1.00 90.94 178 ILE A O 1
ATOM 1392 N N . LYS A 1 179 ? 22.445 -2.496 -35.057 1.00 88.25 179 LYS A N 1
ATOM 1393 C CA . LYS A 1 179 ? 23.038 -2.975 -36.314 1.00 88.25 179 LYS A CA 1
ATOM 1394 C C . LYS A 1 179 ? 21.996 -3.058 -37.428 1.00 88.25 179 LYS A C 1
ATOM 1396 O O . LYS A 1 179 ? 22.275 -2.653 -38.552 1.00 88.25 179 LYS A O 1
ATOM 1401 N N . ALA A 1 180 ? 20.802 -3.556 -37.106 1.00 85.25 180 ALA A N 1
ATOM 1402 C CA . ALA A 1 180 ? 19.700 -3.641 -38.056 1.00 85.25 180 ALA A CA 1
ATOM 1403 C C . ALA A 1 180 ? 19.180 -2.252 -38.447 1.00 85.25 180 ALA A C 1
ATOM 1405 O O . ALA A 1 180 ? 18.987 -1.989 -39.628 1.00 85.25 180 ALA A O 1
ATOM 1406 N N . PHE A 1 181 ? 19.032 -1.350 -37.475 1.00 85.25 181 PHE A N 1
ATOM 1407 C CA . PHE A 1 181 ? 18.459 -0.014 -37.623 1.00 85.25 181 PHE A CA 1
ATOM 1408 C C . PHE A 1 181 ? 19.101 0.789 -38.757 1.00 85.25 181 PHE A C 1
ATOM 1410 O O . PHE A 1 181 ? 18.390 1.364 -39.573 1.00 85.25 181 PHE A O 1
ATOM 1417 N N . LEU A 1 182 ? 20.436 0.780 -38.858 1.00 81.19 182 LEU A N 1
ATOM 1418 C CA . LEU A 1 182 ? 21.173 1.521 -39.893 1.00 81.19 182 LEU A CA 1
ATOM 1419 C C . LEU A 1 182 ? 20.917 1.023 -41.324 1.00 81.19 182 LEU A C 1
ATOM 1421 O O . LEU A 1 182 ? 21.218 1.729 -42.279 1.00 81.19 182 LEU A O 1
ATOM 1425 N N . THR A 1 183 ? 20.395 -0.193 -41.469 1.00 82.25 183 THR A N 1
ATOM 1426 C CA . THR A 1 183 ? 20.150 -0.861 -42.757 1.00 82.25 183 THR A CA 1
ATOM 1427 C C . THR A 1 183 ? 18.668 -1.167 -42.971 1.00 82.25 183 THR A C 1
ATOM 1429 O O . THR A 1 183 ? 18.316 -1.956 -43.843 1.00 82.25 183 THR A O 1
ATOM 1432 N N . SER A 1 184 ? 17.794 -0.631 -42.117 1.00 78.31 184 SER A N 1
ATOM 1433 C CA . SER A 1 184 ? 16.383 -0.990 -42.070 1.00 78.31 184 SER A CA 1
ATOM 1434 C C . SER A 1 184 ? 15.512 0.032 -42.779 1.00 78.31 184 SER A C 1
ATOM 1436 O O . SER A 1 184 ? 15.455 1.182 -42.358 1.00 78.31 184 SER A O 1
ATOM 1438 N N . ASP A 1 185 ? 14.747 -0.432 -43.766 1.00 79.38 185 ASP A N 1
ATOM 1439 C CA . ASP A 1 185 ? 13.666 0.334 -44.405 1.00 79.38 185 ASP A CA 1
ATOM 1440 C C . ASP A 1 185 ? 12.350 0.269 -43.603 1.00 79.38 185 ASP A C 1
ATOM 1442 O O . ASP A 1 185 ? 11.266 0.566 -44.102 1.00 79.38 185 ASP A O 1
ATOM 1446 N N . VAL A 1 186 ? 12.416 -0.169 -42.343 1.00 77.06 186 VAL A N 1
ATOM 1447 C CA . VAL A 1 186 ? 11.245 -0.284 -41.474 1.00 77.06 186 VAL A CA 1
ATOM 1448 C C . VAL A 1 186 ? 10.699 1.114 -41.146 1.00 77.06 186 VAL A C 1
ATOM 1450 O O . VAL A 1 186 ? 11.483 2.002 -40.793 1.00 77.06 186 VAL A O 1
ATOM 1453 N N . PRO A 1 187 ? 9.364 1.313 -41.170 1.00 78.69 187 PRO A N 1
ATOM 1454 C CA . PRO A 1 187 ? 8.762 2.613 -40.903 1.00 78.69 187 PRO A CA 1
ATOM 1455 C C . PRO A 1 187 ? 9.219 3.216 -39.561 1.00 78.69 187 PRO A C 1
ATOM 1457 O O . PRO A 1 187 ? 9.285 2.489 -38.559 1.00 78.69 187 PRO A O 1
ATOM 1460 N N . PRO A 1 188 ? 9.468 4.540 -39.484 1.00 79.50 188 PRO A N 1
ATOM 1461 C CA . PRO A 1 188 ? 9.961 5.198 -38.273 1.00 79.50 188 PRO A CA 1
ATOM 1462 C C . PRO A 1 188 ? 9.156 4.855 -37.014 1.00 79.50 188 PRO A C 1
ATOM 1464 O O . PRO A 1 188 ? 9.738 4.562 -35.973 1.00 79.50 188 PRO A O 1
ATOM 1467 N N . ILE A 1 189 ? 7.825 4.794 -37.113 1.00 77.00 189 ILE A N 1
ATOM 1468 C CA . ILE A 1 189 ? 6.914 4.470 -36.002 1.00 77.00 189 ILE A CA 1
ATOM 1469 C C . ILE A 1 189 ? 7.253 3.143 -35.295 1.00 77.00 189 ILE A C 1
ATOM 1471 O O . ILE A 1 189 ? 7.191 3.033 -34.066 1.00 77.00 189 ILE A O 1
ATOM 1475 N N . VAL A 1 190 ? 7.684 2.134 -36.055 1.00 79.62 190 VAL A N 1
ATOM 1476 C CA . VAL A 1 190 ? 8.089 0.825 -35.529 1.00 79.62 190 VAL A CA 1
ATOM 1477 C C . VAL A 1 190 ? 9.401 0.960 -34.768 1.00 79.62 190 VAL A C 1
ATOM 1479 O O . VAL A 1 190 ? 9.528 0.466 -33.647 1.00 79.62 190 VAL A O 1
ATOM 1482 N N . GLN A 1 191 ? 10.360 1.684 -35.345 1.00 83.12 191 GLN A N 1
ATOM 1483 C CA . GLN A 1 191 ? 11.648 1.932 -34.711 1.00 83.12 191 GLN A CA 1
ATOM 1484 C C . GLN A 1 191 ? 11.492 2.709 -33.399 1.00 83.12 191 GLN A C 1
ATOM 1486 O O . GLN A 1 191 ? 12.103 2.365 -32.386 1.00 83.12 191 GLN A O 1
ATOM 1491 N N . PHE A 1 192 ? 10.598 3.698 -33.378 1.00 82.19 192 PHE A N 1
ATOM 1492 C CA . PHE A 1 192 ? 10.216 4.420 -32.166 1.00 82.19 192 PHE A CA 1
ATOM 1493 C C . PHE A 1 192 ? 9.593 3.506 -31.111 1.00 82.19 192 PHE A C 1
ATOM 1495 O O . PHE A 1 192 ? 9.916 3.613 -29.929 1.00 82.19 192 PHE A O 1
ATOM 1502 N N . SER A 1 193 ? 8.731 2.581 -31.522 1.00 83.00 193 SER A N 1
ATOM 1503 C CA . SER A 1 193 ? 8.085 1.625 -30.616 1.00 83.00 193 SER A CA 1
ATOM 1504 C C . SER A 1 193 ? 9.096 0.677 -29.958 1.00 83.00 193 SER A C 1
ATOM 1506 O O . SER A 1 193 ? 9.010 0.395 -28.757 1.00 83.00 193 SER A O 1
ATOM 1508 N N . ILE A 1 194 ? 10.087 0.215 -30.726 1.00 85.81 194 ILE A N 1
ATOM 1509 C CA . ILE A 1 194 ? 11.191 -0.615 -30.229 1.00 85.81 194 ILE A CA 1
ATOM 1510 C C . ILE A 1 194 ? 12.040 0.172 -29.227 1.00 85.81 194 ILE A C 1
ATOM 1512 O O . ILE A 1 194 ? 12.286 -0.292 -28.112 1.00 85.81 194 ILE A O 1
ATOM 1516 N N . LEU A 1 195 ? 12.421 1.396 -29.583 1.00 86.44 195 LEU A N 1
ATOM 1517 C CA . LEU A 1 195 ? 13.188 2.285 -28.720 1.00 86.44 195 LEU A CA 1
ATOM 1518 C C . LEU A 1 195 ? 12.465 2.589 -27.398 1.00 86.44 195 LEU A C 1
ATOM 1520 O O . LEU A 1 195 ? 13.054 2.487 -26.321 1.00 86.44 195 LEU A O 1
ATOM 1524 N N . LEU A 1 196 ? 11.173 2.924 -27.463 1.00 86.31 196 LEU A N 1
ATOM 1525 C CA . LEU A 1 196 ? 10.339 3.139 -26.281 1.00 86.31 196 LEU A CA 1
ATOM 1526 C C . LEU A 1 196 ? 10.318 1.905 -25.384 1.00 86.31 196 LEU A C 1
ATOM 1528 O O . LEU A 1 196 ? 10.379 2.034 -24.164 1.00 86.31 196 LEU A O 1
ATOM 1532 N N . SER A 1 197 ? 10.272 0.713 -25.973 1.00 86.25 197 SER A N 1
ATOM 1533 C CA . SER A 1 197 ? 10.293 -0.544 -25.226 1.00 86.25 197 SER A CA 1
ATOM 1534 C C . SER A 1 197 ? 11.626 -0.752 -24.502 1.00 86.25 197 SER A C 1
ATOM 1536 O O . SER A 1 197 ? 11.624 -1.136 -23.333 1.00 86.25 197 SER A O 1
ATOM 1538 N N . PHE A 1 198 ? 12.761 -0.433 -25.133 1.00 89.50 198 PHE A N 1
ATOM 1539 C CA . PHE A 1 198 ? 14.071 -0.464 -24.473 1.00 89.50 198 PHE A CA 1
ATOM 1540 C C . PHE A 1 198 ? 14.159 0.506 -23.290 1.00 89.50 198 PHE A C 1
ATOM 1542 O O . PHE A 1 198 ? 14.606 0.119 -22.208 1.00 89.50 198 PHE A O 1
ATOM 1549 N N . LEU A 1 199 ? 13.665 1.736 -23.456 1.00 88.25 199 LEU A N 1
ATOM 1550 C CA . LEU A 1 199 ? 13.624 2.721 -22.374 1.00 88.25 199 LEU A CA 1
ATOM 1551 C C . LEU A 1 199 ? 12.671 2.300 -21.244 1.00 88.25 199 LEU A C 1
ATOM 1553 O O . LEU A 1 199 ? 12.998 2.457 -20.071 1.00 88.25 199 LEU A O 1
ATOM 1557 N N . GLN A 1 200 ? 11.520 1.704 -21.572 1.00 86.81 200 GLN A N 1
ATOM 1558 C CA . GLN A 1 200 ? 10.583 1.161 -20.583 1.00 86.81 200 GLN A CA 1
ATOM 1559 C C . GLN A 1 200 ? 11.166 -0.013 -19.787 1.00 86.81 200 GLN A C 1
ATOM 1561 O O . GLN A 1 200 ? 10.723 -0.254 -18.671 1.00 86.81 200 GLN A O 1
ATOM 1566 N N . LEU A 1 201 ? 12.147 -0.744 -20.324 1.00 86.44 201 LEU A N 1
ATOM 1567 C CA . LEU A 1 201 ? 12.830 -1.822 -19.602 1.00 86.44 201 LEU A CA 1
ATOM 1568 C C . LEU A 1 201 ? 13.880 -1.308 -18.598 1.00 86.44 201 LEU A C 1
ATOM 1570 O O . LEU A 1 201 ? 14.334 -2.086 -17.751 1.00 86.44 201 LEU A O 1
ATOM 1574 N N . ALA A 1 202 ? 14.263 -0.029 -18.666 1.00 86.00 202 ALA A N 1
ATOM 1575 C CA . ALA A 1 202 ? 15.221 0.621 -17.770 1.00 86.00 202 ALA A CA 1
ATOM 1576 C C . ALA A 1 202 ? 14.519 1.250 -16.545 1.00 86.00 202 ALA A C 1
ATOM 1578 O O . ALA A 1 202 ? 14.474 2.466 -16.377 1.00 86.00 202 ALA A O 1
ATOM 1579 N N . GLU A 1 203 ? 13.927 0.412 -15.689 1.00 78.31 203 GLU A N 1
ATOM 1580 C CA . GLU A 1 203 ? 13.131 0.871 -14.535 1.00 78.31 203 GLU A CA 1
ATOM 1581 C C . GLU A 1 203 ? 13.929 1.015 -13.224 1.00 78.31 203 GLU A C 1
ATOM 1583 O O . GLU A 1 203 ? 13.378 1.506 -12.237 1.00 78.31 203 GLU A O 1
ATOM 1588 N N . PHE A 1 204 ? 15.191 0.571 -13.170 1.00 80.38 204 PHE A N 1
ATOM 1589 C CA . PHE A 1 204 ? 15.949 0.450 -11.918 1.00 80.38 204 PHE A CA 1
ATOM 1590 C C . PHE A 1 204 ? 17.262 1.248 -11.945 1.00 80.38 204 PHE A C 1
ATOM 1592 O O . PHE A 1 204 ? 17.831 1.445 -13.017 1.00 80.38 204 PHE A O 1
ATOM 1599 N N . PRO A 1 205 ? 17.806 1.626 -10.769 1.00 78.81 205 PRO A N 1
ATOM 1600 C CA . PRO A 1 205 ? 19.089 2.330 -10.657 1.00 78.81 205 PRO A CA 1
ATOM 1601 C C . PRO A 1 205 ? 20.256 1.640 -11.376 1.00 78.81 205 PRO A C 1
ATOM 1603 O O . PRO A 1 205 ? 21.105 2.292 -11.972 1.00 78.81 205 PRO A O 1
ATOM 1606 N N . GLU A 1 206 ? 20.279 0.306 -11.360 1.00 83.50 206 GLU A N 1
ATOM 1607 C CA . GLU A 1 206 ? 21.313 -0.517 -12.008 1.00 83.50 206 GLU A CA 1
ATOM 1608 C C . GLU A 1 206 ? 21.327 -0.374 -13.539 1.00 83.50 206 GLU A C 1
ATOM 1610 O O . GLU A 1 206 ? 22.323 -0.690 -14.183 1.00 83.50 206 GLU A O 1
ATOM 1615 N N . ASP A 1 207 ? 20.241 0.130 -14.131 1.00 86.94 207 ASP A N 1
ATOM 1616 C CA . ASP A 1 207 ? 20.112 0.324 -15.575 1.00 86.94 207 ASP A CA 1
ATOM 1617 C C . ASP A 1 207 ? 20.674 1.669 -16.056 1.00 86.94 207 ASP A C 1
ATOM 1619 O O . ASP A 1 207 ? 20.576 1.978 -17.242 1.00 86.94 207 ASP A O 1
ATOM 1623 N N . ALA A 1 208 ? 21.264 2.475 -15.165 1.00 84.50 208 ALA A N 1
ATOM 1624 C CA . ALA A 1 208 ? 21.729 3.822 -15.482 1.00 84.50 208 ALA A CA 1
ATOM 1625 C C . ALA A 1 208 ? 22.741 3.868 -16.636 1.00 84.50 208 ALA A C 1
ATOM 1627 O O . ALA A 1 208 ? 22.612 4.706 -17.525 1.00 84.50 208 ALA A O 1
ATOM 1628 N N . SER A 1 209 ? 23.725 2.963 -16.652 1.00 84.56 209 SER A N 1
ATOM 1629 C CA . SER A 1 209 ? 24.737 2.905 -17.717 1.00 84.56 209 SER A CA 1
ATOM 1630 C C . SER A 1 209 ? 24.116 2.578 -19.075 1.00 84.56 209 SER A C 1
ATOM 1632 O O . SER A 1 209 ? 24.381 3.267 -20.055 1.00 84.56 209 SER A O 1
ATOM 1634 N N . TYR A 1 210 ? 23.233 1.579 -19.105 1.00 89.06 210 TYR A N 1
ATOM 1635 C CA . TYR A 1 210 ? 22.484 1.187 -20.295 1.00 89.06 210 TYR A CA 1
ATOM 1636 C C . TYR A 1 210 ? 21.610 2.331 -20.815 1.00 89.06 210 TYR A C 1
ATOM 1638 O O . TYR A 1 210 ? 21.577 2.621 -22.005 1.00 89.06 210 TYR A O 1
ATOM 1646 N N . LEU A 1 211 ? 20.915 3.021 -19.916 1.00 87.69 211 LEU A N 1
ATOM 1647 C CA . LEU A 1 211 ? 20.063 4.133 -20.293 1.00 87.69 211 LEU A CA 1
ATOM 1648 C C . LEU A 1 211 ? 20.861 5.297 -20.895 1.00 87.69 211 LEU A C 1
ATOM 1650 O O . LEU A 1 211 ? 20.418 5.901 -21.870 1.00 87.69 211 LEU A O 1
ATOM 1654 N N . LEU A 1 212 ? 22.031 5.607 -20.330 1.00 86.31 212 LEU A N 1
ATOM 1655 C CA . LEU A 1 212 ? 22.930 6.617 -20.886 1.00 86.31 212 LEU A CA 1
ATOM 1656 C C . LEU A 1 212 ? 23.428 6.222 -22.281 1.00 86.31 212 LEU A C 1
ATOM 1658 O O . LEU A 1 212 ? 23.503 7.090 -23.143 1.00 86.31 212 LEU A O 1
ATOM 1662 N N . GLU A 1 213 ? 23.701 4.936 -22.521 1.00 90.12 213 GLU A N 1
ATOM 1663 C CA . GLU A 1 213 ? 24.044 4.413 -23.850 1.00 90.12 213 GLU A CA 1
ATOM 1664 C C . GLU A 1 213 ? 22.893 4.624 -24.848 1.00 90.12 213 GLU A C 1
ATOM 1666 O O . GLU A 1 213 ? 23.102 5.206 -25.913 1.00 90.12 213 GLU A O 1
ATOM 1671 N N . VAL A 1 214 ? 21.665 4.232 -24.481 1.00 89.69 214 VAL A N 1
ATOM 1672 C CA . VAL A 1 214 ? 20.466 4.409 -25.323 1.00 89.69 214 VAL A CA 1
ATOM 1673 C C . VAL A 1 214 ? 20.231 5.880 -25.649 1.00 89.69 214 VAL A C 1
ATOM 1675 O O . VAL A 1 214 ? 19.972 6.236 -26.797 1.00 89.69 214 VAL A O 1
ATOM 1678 N N . LEU A 1 215 ? 20.335 6.752 -24.647 1.00 86.56 215 LEU A N 1
ATOM 1679 C CA . LEU A 1 215 ? 20.150 8.183 -24.843 1.00 86.56 215 LEU A CA 1
ATOM 1680 C C . LEU A 1 215 ? 21.266 8.781 -25.694 1.00 86.56 215 LEU A C 1
ATOM 1682 O O . LEU A 1 215 ? 20.947 9.505 -26.629 1.00 86.56 215 LEU A O 1
ATOM 1686 N N . SER A 1 216 ? 22.538 8.465 -25.427 1.00 89.00 216 SER A N 1
ATOM 1687 C CA . SER A 1 216 ? 23.672 8.926 -26.244 1.00 89.00 216 SER A CA 1
ATOM 1688 C C . SER A 1 216 ? 23.463 8.565 -27.709 1.00 89.00 216 SER A C 1
ATOM 1690 O O . SER A 1 216 ? 23.565 9.425 -28.578 1.00 89.00 216 SER A O 1
ATOM 1692 N N . TRP A 1 217 ? 23.050 7.326 -27.974 1.00 90.88 217 TRP A N 1
ATOM 1693 C CA . TRP A 1 217 ? 22.738 6.892 -29.326 1.00 90.88 217 TRP A CA 1
ATOM 1694 C C . TRP A 1 217 ? 21.622 7.734 -29.966 1.00 90.88 217 TRP A C 1
ATOM 1696 O O . TRP A 1 217 ? 21.756 8.152 -31.117 1.00 90.88 217 TRP A O 1
ATOM 1706 N N . LEU A 1 218 ? 20.558 8.064 -29.220 1.00 87.88 218 LEU A N 1
ATOM 1707 C CA . LEU A 1 218 ? 19.494 8.955 -29.704 1.00 87.88 218 LEU A CA 1
ATOM 1708 C C . LEU A 1 218 ? 19.983 10.371 -30.012 1.00 87.88 218 LEU A C 1
ATOM 1710 O O . LEU A 1 218 ? 19.495 10.992 -30.958 1.00 87.88 218 LEU A O 1
ATOM 1714 N N . PHE A 1 219 ? 20.938 10.885 -29.236 1.00 85.88 219 PHE A N 1
ATOM 1715 C CA . PHE A 1 219 ? 21.563 12.182 -29.494 1.00 85.88 219 PHE A CA 1
ATOM 1716 C C . PHE A 1 219 ? 22.357 12.191 -30.792 1.00 85.88 219 PHE A C 1
ATOM 1718 O O . PHE A 1 219 ? 22.246 13.149 -31.560 1.00 85.88 219 PHE A O 1
ATOM 1725 N N . ASP A 1 220 ? 23.102 11.122 -31.046 1.00 89.06 220 ASP A N 1
ATOM 1726 C CA . ASP A 1 220 ? 23.939 10.998 -32.236 1.00 89.06 220 ASP A CA 1
ATOM 1727 C C . ASP A 1 220 ? 23.089 10.787 -33.501 1.00 89.06 220 ASP A C 1
ATOM 1729 O O . ASP A 1 220 ? 23.442 11.251 -34.586 1.00 89.06 220 ASP A O 1
ATOM 1733 N N . HIS A 1 221 ? 21.907 10.176 -33.357 1.00 88.06 221 HIS A N 1
ATOM 1734 C CA . HIS A 1 221 ? 21.036 9.793 -34.472 1.00 88.06 221 HIS A CA 1
ATOM 1735 C C . HIS A 1 221 ? 19.741 10.615 -34.560 1.00 88.06 221 HIS A C 1
ATOM 1737 O O . HIS A 1 221 ? 18.764 10.175 -35.150 1.00 88.06 221 HIS A O 1
ATOM 1743 N N . ARG A 1 222 ? 19.708 11.861 -34.066 1.00 84.06 222 ARG A N 1
ATOM 1744 C CA . ARG A 1 222 ? 18.497 12.725 -34.082 1.00 84.06 222 ARG A CA 1
ATOM 1745 C C . ARG A 1 222 ? 17.771 12.807 -35.432 1.00 84.06 222 ARG A C 1
ATOM 1747 O O . ARG A 1 222 ? 16.563 13.024 -35.471 1.00 84.06 222 ARG A O 1
ATOM 1754 N N . ARG A 1 223 ? 18.497 12.687 -36.551 1.00 80.62 223 ARG A N 1
ATOM 1755 C CA . ARG A 1 223 ? 17.914 12.744 -37.904 1.00 80.62 223 ARG A CA 1
ATOM 1756 C C . ARG A 1 223 ? 16.992 11.564 -38.201 1.00 80.62 223 ARG A C 1
ATOM 1758 O O . ARG A 1 223 ? 16.046 11.748 -38.955 1.00 80.62 223 ARG A O 1
ATOM 1765 N N . THR A 1 224 ? 17.234 10.403 -37.600 1.00 73.88 224 THR A N 1
ATOM 1766 C CA . THR A 1 224 ? 16.430 9.195 -37.826 1.00 73.88 224 THR A CA 1
ATOM 1767 C C . THR A 1 224 ? 15.129 9.190 -37.022 1.00 73.88 224 THR A C 1
ATOM 1769 O O . THR A 1 224 ? 14.231 8.405 -37.298 1.00 73.88 224 THR A O 1
ATOM 1772 N N . LEU A 1 225 ? 14.988 10.130 -36.082 1.00 69.50 225 LEU A N 1
ATOM 1773 C CA . LEU A 1 225 ? 13.772 10.394 -35.310 1.00 69.50 225 LEU A CA 1
ATOM 1774 C C . LEU A 1 225 ? 12.850 11.432 -35.983 1.00 69.50 225 LEU A C 1
ATOM 1776 O O . LEU A 1 225 ? 11.926 11.955 -35.356 1.00 69.50 225 LEU A O 1
ATOM 1780 N N . ARG A 1 226 ? 13.114 11.798 -37.243 1.00 75.81 226 ARG A N 1
ATOM 1781 C CA . ARG A 1 226 ? 12.250 12.709 -38.000 1.00 75.81 226 ARG A CA 1
ATOM 1782 C C . ARG A 1 226 ? 11.118 11.914 -38.644 1.00 75.81 226 ARG A C 1
ATOM 1784 O O . ARG A 1 226 ? 11.364 11.098 -39.523 1.00 75.81 226 ARG A O 1
ATOM 1791 N N . PHE A 1 227 ? 9.889 12.176 -38.216 1.00 73.19 227 PHE A N 1
ATOM 1792 C CA . PHE A 1 227 ? 8.699 11.765 -38.958 1.00 73.19 227 PHE A CA 1
ATOM 1793 C C . PHE A 1 227 ? 8.590 12.657 -40.195 1.00 73.19 227 PHE A C 1
ATOM 1795 O O . PHE A 1 227 ? 8.728 13.876 -40.071 1.00 73.19 227 PHE A O 1
ATOM 1802 N N . ALA A 1 228 ? 8.443 12.044 -41.370 1.00 63.72 228 ALA A N 1
ATOM 1803 C CA . ALA A 1 228 ? 8.590 12.741 -42.642 1.00 63.72 228 ALA A CA 1
ATOM 1804 C C . ALA A 1 228 ? 7.493 13.797 -42.861 1.00 63.72 228 ALA A C 1
ATOM 1806 O O . ALA A 1 228 ? 7.835 14.913 -43.246 1.00 63.72 228 ALA A O 1
ATOM 1807 N N . ASP A 1 229 ? 6.230 13.504 -42.513 1.00 75.62 229 ASP A N 1
ATOM 1808 C CA . ASP A 1 229 ? 5.107 14.318 -43.012 1.00 75.62 229 ASP A CA 1
ATOM 1809 C C . ASP A 1 229 ? 4.038 14.722 -41.970 1.00 75.62 229 ASP A C 1
ATOM 1811 O O . ASP A 1 229 ? 3.389 15.754 -42.149 1.00 75.62 229 ASP A O 1
ATOM 1815 N N . ASP A 1 230 ? 3.891 14.021 -40.835 1.00 81.56 230 ASP A N 1
ATOM 1816 C CA . ASP A 1 230 ? 2.880 14.360 -39.815 1.00 81.56 230 ASP A CA 1
ATOM 1817 C C . ASP A 1 230 ? 3.487 15.034 -38.570 1.00 81.56 230 ASP A C 1
ATOM 1819 O O . ASP A 1 230 ? 4.088 14.403 -37.694 1.00 81.56 230 ASP A O 1
ATOM 1823 N N . ARG A 1 231 ? 3.293 16.356 -38.462 1.00 81.50 231 ARG A N 1
ATOM 1824 C CA . ARG A 1 231 ? 3.742 17.158 -37.309 1.00 81.50 231 ARG A CA 1
ATOM 1825 C C . ARG A 1 231 ? 3.041 16.783 -36.003 1.00 81.50 231 ARG A C 1
ATOM 1827 O O . ARG A 1 231 ? 3.655 16.911 -34.943 1.00 81.50 231 ARG A O 1
ATOM 1834 N N . VAL A 1 232 ? 1.772 16.382 -36.060 1.00 82.50 232 VAL A N 1
ATOM 1835 C CA . VAL A 1 232 ? 0.979 16.030 -34.876 1.00 82.50 232 VAL A CA 1
ATOM 1836 C C . VAL A 1 232 ? 1.458 14.694 -34.329 1.00 82.50 232 VAL A C 1
ATOM 1838 O O . VAL A 1 232 ? 1.759 14.593 -33.138 1.00 82.50 232 VAL A O 1
ATOM 1841 N N . GLU A 1 233 ? 1.608 13.700 -35.203 1.00 80.06 233 GLU A N 1
ATOM 1842 C CA . GLU A 1 233 ? 2.122 12.387 -34.825 1.00 80.06 233 GLU A CA 1
ATOM 1843 C C . GLU A 1 233 ? 3.549 12.493 -34.270 1.00 80.06 233 GLU A C 1
ATOM 1845 O O . GLU A 1 233 ? 3.845 11.971 -33.190 1.00 80.06 233 GLU A O 1
ATOM 1850 N N . ALA A 1 234 ? 4.407 13.271 -34.942 1.00 80.75 234 ALA A N 1
ATOM 1851 C CA . ALA A 1 234 ? 5.762 13.543 -34.484 1.00 80.75 234 ALA A CA 1
ATOM 1852 C C . ALA A 1 234 ? 5.783 14.116 -33.065 1.00 80.75 234 ALA A C 1
ATOM 1854 O O . ALA A 1 234 ? 6.502 13.610 -32.201 1.00 80.75 234 ALA A O 1
ATOM 1855 N N . ALA A 1 235 ? 4.970 15.141 -32.799 1.00 82.56 235 ALA A N 1
ATOM 1856 C CA . ALA A 1 235 ? 4.883 15.757 -31.481 1.00 82.56 235 ALA A CA 1
ATOM 1857 C C . ALA A 1 235 ? 4.411 14.758 -30.412 1.00 82.56 235 ALA A C 1
ATOM 1859 O O . ALA A 1 235 ? 4.915 14.762 -29.282 1.00 82.56 235 ALA A O 1
ATOM 1860 N N . MET A 1 236 ? 3.481 13.865 -30.763 1.00 83.81 236 MET A N 1
ATOM 1861 C CA . MET A 1 236 ? 2.950 12.852 -29.855 1.00 83.81 236 MET A CA 1
ATOM 1862 C C . MET A 1 236 ? 4.021 11.827 -29.457 1.00 83.81 236 MET A C 1
ATOM 1864 O O . MET A 1 236 ? 4.237 11.587 -28.265 1.00 83.81 236 MET A O 1
ATOM 1868 N N . TRP A 1 237 ? 4.755 11.282 -30.429 1.00 83.06 237 TRP A N 1
ATOM 1869 C CA . TRP A 1 237 ? 5.842 10.329 -30.179 1.00 83.06 237 TRP A CA 1
ATOM 1870 C C . TRP A 1 237 ? 7.024 10.952 -29.453 1.00 83.06 237 TRP A C 1
ATOM 1872 O O . TRP A 1 237 ? 7.583 10.335 -28.549 1.00 83.06 237 TRP A O 1
ATOM 1882 N N . GLN A 1 238 ? 7.387 12.186 -29.797 1.00 84.38 238 GLN A N 1
ATOM 1883 C CA . GLN A 1 238 ? 8.444 12.920 -29.104 1.00 84.38 238 GLN A CA 1
ATOM 1884 C C . GLN A 1 238 ? 8.062 13.208 -27.650 1.00 84.38 238 GLN A C 1
ATOM 1886 O O . GLN A 1 238 ? 8.906 13.094 -26.758 1.00 84.38 238 GLN A O 1
ATOM 1891 N N . THR A 1 239 ? 6.785 13.502 -27.387 1.00 85.44 239 THR A N 1
ATOM 1892 C CA . THR A 1 239 ? 6.257 13.630 -26.023 1.00 85.44 239 THR A CA 1
ATOM 1893 C C . THR A 1 239 ? 6.380 12.309 -25.267 1.00 85.44 239 THR A C 1
ATOM 1895 O O . THR A 1 239 ? 6.913 12.298 -24.160 1.00 85.44 239 THR A O 1
ATOM 1898 N N . GLU A 1 240 ? 5.931 11.187 -25.840 1.00 87.94 240 GLU A N 1
ATOM 1899 C CA . GLU A 1 240 ? 6.043 9.867 -25.196 1.00 87.94 240 GLU A CA 1
ATOM 1900 C C . GLU A 1 240 ? 7.500 9.474 -24.941 1.00 87.94 240 GLU A C 1
ATOM 1902 O O . GLU A 1 240 ? 7.849 9.053 -23.838 1.00 87.94 240 GLU A O 1
ATOM 1907 N N . LEU A 1 241 ? 8.376 9.678 -25.925 1.00 85.62 241 LEU A N 1
ATOM 1908 C CA . LEU A 1 241 ? 9.800 9.389 -25.806 1.00 85.62 241 LEU A CA 1
ATOM 1909 C C . LEU A 1 241 ? 10.455 10.243 -24.720 1.00 85.62 241 LEU A C 1
ATOM 1911 O O . LEU A 1 241 ? 11.221 9.724 -23.908 1.00 85.62 241 LEU A O 1
ATOM 1915 N N . SER A 1 242 ? 10.088 11.522 -24.640 1.00 87.38 242 SER A N 1
ATOM 1916 C CA . SER A 1 242 ? 10.539 12.418 -23.574 1.00 87.38 242 SER A CA 1
ATOM 1917 C C . SER A 1 242 ? 10.046 11.954 -22.206 1.00 87.38 242 SER A C 1
ATOM 1919 O O . SER A 1 242 ? 10.824 11.914 -21.257 1.00 87.38 242 SER A O 1
ATOM 1921 N N . VAL A 1 243 ? 8.775 11.552 -22.092 1.00 89.00 243 VAL A N 1
ATOM 1922 C CA . VAL A 1 243 ? 8.187 11.064 -20.835 1.00 89.00 243 VAL A CA 1
ATOM 1923 C C . VAL A 1 243 ? 8.874 9.783 -20.365 1.00 89.00 243 VAL A C 1
ATOM 1925 O O . VAL A 1 243 ? 9.263 9.687 -19.200 1.00 89.00 243 VAL A O 1
ATOM 1928 N N . VAL A 1 244 ? 9.042 8.800 -21.251 1.00 87.56 244 VAL A N 1
ATOM 1929 C CA . VAL A 1 244 ? 9.669 7.516 -20.912 1.00 87.56 244 VAL A CA 1
ATOM 1930 C C . VAL A 1 244 ? 11.162 7.698 -20.635 1.00 87.56 244 VAL A C 1
ATOM 1932 O O . VAL A 1 244 ? 11.650 7.178 -19.633 1.00 87.56 244 VAL A O 1
ATOM 1935 N N . GLY A 1 245 ? 11.872 8.479 -21.452 1.00 87.50 245 GLY A N 1
ATOM 1936 C CA . GLY A 1 245 ? 13.288 8.788 -21.250 1.00 87.50 245 GLY A CA 1
ATOM 1937 C C . GLY A 1 245 ? 13.542 9.511 -19.927 1.00 87.50 245 GLY A C 1
ATOM 1938 O O . GLY A 1 245 ? 14.424 9.113 -19.168 1.00 87.50 245 GLY A O 1
ATOM 1939 N N . LEU A 1 246 ? 12.719 10.513 -19.589 1.00 87.88 246 LEU A N 1
ATOM 1940 C CA . LEU A 1 246 ? 12.795 11.202 -18.299 1.00 87.88 246 LEU A CA 1
ATOM 1941 C C . LEU A 1 246 ? 12.479 10.261 -17.144 1.00 87.88 246 LEU A C 1
ATOM 1943 O O . LEU A 1 246 ? 13.214 10.255 -16.161 1.00 87.88 246 LEU A O 1
ATOM 1947 N N . LYS A 1 247 ? 11.412 9.456 -17.250 1.00 87.81 247 LYS A N 1
ATOM 1948 C CA . LYS A 1 247 ? 11.067 8.467 -16.220 1.00 87.81 247 LYS A CA 1
ATOM 1949 C C . LYS A 1 247 ? 12.245 7.528 -15.966 1.00 87.81 247 LYS A C 1
ATOM 1951 O O . LYS A 1 247 ? 12.616 7.338 -14.811 1.00 87.81 247 LYS A O 1
ATOM 1956 N N . ALA A 1 248 ? 12.834 6.976 -17.022 1.00 85.06 248 ALA A N 1
ATOM 1957 C CA . ALA A 1 248 ? 13.971 6.075 -16.916 1.00 85.06 248 ALA A CA 1
ATOM 1958 C C . ALA A 1 248 ? 15.178 6.777 -16.269 1.00 85.06 248 ALA A C 1
ATOM 1960 O O . ALA A 1 248 ? 15.754 6.239 -15.326 1.00 85.06 248 ALA A O 1
ATOM 1961 N N . LEU A 1 249 ? 15.506 8.010 -16.686 1.00 84.75 249 LEU A N 1
ATOM 1962 C CA . LEU A 1 249 ? 16.639 8.773 -16.134 1.00 84.75 249 LEU A CA 1
ATOM 1963 C C . LEU A 1 249 ? 16.455 9.047 -14.648 1.00 84.75 249 LEU A C 1
ATOM 1965 O O . LEU A 1 249 ? 17.393 8.938 -13.866 1.00 84.75 249 LEU A O 1
ATOM 1969 N N . LEU A 1 250 ? 15.229 9.372 -14.258 1.00 85.56 250 LEU A N 1
ATOM 1970 C CA . LEU A 1 250 ? 14.863 9.648 -12.880 1.00 85.56 250 LEU A CA 1
ATOM 1971 C C . LEU A 1 250 ? 14.864 8.399 -12.000 1.00 85.56 250 LEU A C 1
ATOM 1973 O O . LEU A 1 250 ? 15.149 8.501 -10.812 1.00 85.56 250 LEU A O 1
ATOM 1977 N N . CYS A 1 251 ? 14.537 7.233 -12.555 1.00 81.62 251 CYS A N 1
ATOM 1978 C CA . CYS A 1 251 ? 14.660 5.960 -11.846 1.00 81.62 251 CYS A CA 1
ATOM 1979 C C . CYS A 1 251 ? 16.120 5.495 -11.735 1.00 81.62 251 CYS A C 1
ATOM 1981 O O . CYS A 1 251 ? 16.474 4.826 -10.764 1.00 81.62 251 CYS A O 1
ATOM 1983 N N . ALA A 1 252 ? 16.943 5.845 -12.725 1.00 81.62 252 ALA A N 1
ATOM 1984 C CA . ALA A 1 252 ? 18.363 5.533 -12.791 1.00 81.62 252 ALA A CA 1
ATOM 1985 C C . ALA A 1 252 ? 19.218 6.412 -11.858 1.00 81.62 252 ALA A C 1
ATOM 1987 O O . ALA A 1 252 ? 20.169 5.929 -11.244 1.00 81.62 252 ALA A O 1
ATOM 1988 N N . ALA A 1 253 ? 18.888 7.701 -11.758 1.00 76.38 253 ALA A N 1
ATOM 1989 C CA . ALA A 1 253 ? 19.632 8.689 -10.985 1.00 76.38 253 ALA A CA 1
ATOM 1990 C C . ALA A 1 253 ? 19.079 8.861 -9.561 1.00 76.38 253 ALA A C 1
ATOM 1992 O O . ALA A 1 253 ? 17.883 8.720 -9.307 1.00 76.38 253 ALA A O 1
ATOM 1993 N N . ASP A 1 254 ? 19.949 9.233 -8.618 1.00 71.94 254 ASP A N 1
ATOM 1994 C CA . ASP A 1 254 ? 19.497 9.736 -7.318 1.00 71.94 254 ASP A CA 1
ATOM 1995 C C . ASP A 1 254 ? 18.760 11.070 -7.556 1.00 71.94 254 ASP A C 1
ATOM 1997 O O . ASP A 1 254 ? 19.306 11.927 -8.260 1.00 71.94 254 ASP A O 1
ATOM 2001 N N . PRO A 1 255 ? 17.528 11.277 -7.047 1.00 65.62 255 PRO A N 1
ATOM 2002 C CA . PRO A 1 255 ? 16.746 12.498 -7.251 1.00 65.62 255 PRO A CA 1
ATOM 2003 C C . PRO A 1 255 ? 17.398 13.748 -6.645 1.00 65.62 255 PRO A C 1
ATOM 2005 O O . PRO A 1 255 ? 16.958 14.292 -5.632 1.00 65.62 255 PRO A O 1
ATOM 2008 N N . ASN A 1 256 ? 18.430 14.258 -7.306 1.00 77.88 256 ASN A N 1
ATOM 2009 C CA . ASN A 1 256 ? 18.976 15.579 -7.073 1.00 77.88 256 ASN A CA 1
ATOM 2010 C C . ASN A 1 256 ? 18.342 16.558 -8.080 1.00 77.88 256 ASN A C 1
ATOM 2012 O O . ASN A 1 256 ? 18.451 16.332 -9.291 1.00 77.88 256 ASN A O 1
ATOM 2016 N N . PRO A 1 257 ? 17.736 17.672 -7.620 1.00 72.50 257 PRO A N 1
ATOM 2017 C CA . PRO A 1 257 ? 17.149 18.697 -8.487 1.00 72.50 257 PRO A CA 1
ATOM 2018 C C . PRO A 1 257 ? 18.049 19.141 -9.647 1.00 72.50 257 PRO A C 1
ATOM 2020 O O . PRO A 1 257 ? 17.582 19.330 -10.770 1.00 72.50 257 PRO A O 1
ATOM 2023 N N . SER A 1 258 ? 19.357 19.252 -9.398 1.00 77.50 258 SER A N 1
ATOM 2024 C CA . SER A 1 258 ? 20.337 19.665 -10.409 1.00 77.50 258 SER A CA 1
ATOM 2025 C C . SER A 1 258 ? 20.523 18.632 -11.528 1.00 77.50 258 SER A C 1
ATOM 2027 O O . SER A 1 258 ? 20.612 19.002 -12.699 1.00 77.50 258 SER A O 1
ATOM 2029 N N . GLN A 1 259 ? 20.540 17.337 -11.196 1.00 78.31 259 GLN A N 1
ATOM 2030 C CA . GLN A 1 259 ? 20.659 16.256 -12.179 1.00 78.31 259 GLN A CA 1
ATOM 2031 C C . GLN A 1 259 ? 19.381 16.106 -12.995 1.00 78.31 259 GLN A C 1
ATOM 2033 O O . GLN A 1 259 ? 19.441 15.895 -14.206 1.00 78.31 259 GLN A O 1
ATOM 2038 N N . MET A 1 260 ? 18.226 16.283 -12.355 1.00 77.00 260 MET A N 1
ATOM 2039 C CA . MET A 1 260 ? 16.957 16.265 -13.062 1.00 77.00 260 MET A CA 1
ATOM 2040 C C . MET A 1 260 ? 16.849 17.414 -14.062 1.00 77.00 260 MET A C 1
ATOM 2042 O O . MET A 1 260 ? 16.452 17.185 -15.198 1.00 77.00 260 MET A O 1
ATOM 2046 N N . TYR A 1 261 ? 17.247 18.630 -13.685 1.00 79.25 261 TYR A N 1
ATOM 2047 C CA . TYR A 1 261 ? 17.216 19.763 -14.607 1.00 79.25 261 TYR A CA 1
ATOM 2048 C C . TYR A 1 261 ? 18.178 19.578 -15.789 1.00 79.25 261 TYR A C 1
ATOM 2050 O O . TYR A 1 261 ? 17.831 19.887 -16.928 1.00 79.25 261 TYR A O 1
ATOM 2058 N N . ARG A 1 262 ? 19.362 18.995 -15.548 1.00 83.69 262 ARG A N 1
ATOM 2059 C CA . ARG A 1 262 ? 20.269 18.580 -16.631 1.00 83.69 262 ARG A CA 1
ATOM 2060 C C . ARG A 1 262 ? 19.624 17.538 -17.543 1.00 83.69 262 ARG A C 1
ATOM 2062 O O . ARG A 1 262 ? 19.714 17.681 -18.753 1.00 83.69 262 ARG A O 1
ATOM 2069 N N . SER A 1 263 ? 18.948 16.543 -16.973 1.00 82.25 263 SER A N 1
ATOM 2070 C CA . SER A 1 263 ? 18.249 15.485 -17.718 1.00 82.25 263 SER A CA 1
ATOM 2071 C C . SER A 1 263 ? 17.091 16.036 -18.556 1.00 82.25 263 SER A C 1
ATOM 2073 O O . SER A 1 263 ? 16.939 15.658 -19.713 1.00 82.25 263 SER A O 1
ATOM 2075 N N . LEU A 1 264 ? 16.322 16.979 -18.001 1.00 77.62 264 LEU A N 1
ATOM 2076 C CA . LEU A 1 264 ? 15.262 17.712 -18.698 1.00 77.62 264 LEU A CA 1
ATOM 2077 C C . LEU A 1 264 ? 15.818 18.512 -19.870 1.00 77.62 264 LEU A C 1
ATOM 2079 O O . LEU A 1 264 ? 15.376 18.312 -20.994 1.00 77.62 264 LEU A O 1
ATOM 2083 N N . ARG A 1 265 ? 16.845 19.339 -19.639 1.00 83.88 265 ARG A N 1
ATOM 2084 C CA . ARG A 1 265 ? 17.507 20.097 -20.713 1.00 83.88 265 ARG A CA 1
ATOM 2085 C C . ARG A 1 265 ? 18.078 19.195 -21.799 1.00 83.88 265 ARG A C 1
ATOM 2087 O O . ARG A 1 265 ? 17.968 19.514 -22.978 1.00 83.88 265 ARG A O 1
ATOM 2094 N N . LEU A 1 266 ? 18.688 18.082 -21.399 1.00 83.94 266 LEU A N 1
ATOM 2095 C CA . LEU A 1 266 ? 19.246 17.100 -22.314 1.00 83.94 266 LEU A CA 1
ATOM 2096 C C . LEU A 1 266 ? 18.132 16.538 -23.205 1.00 83.94 266 LEU A C 1
ATOM 2098 O O . LEU A 1 266 ? 18.224 16.673 -24.423 1.00 83.94 266 LEU A O 1
ATOM 2102 N N . ILE A 1 267 ? 17.038 16.040 -22.626 1.00 82.62 267 ILE A N 1
ATOM 2103 C CA . ILE A 1 267 ? 15.898 15.505 -23.387 1.00 82.62 267 ILE A CA 1
ATOM 2104 C C . ILE A 1 267 ? 15.217 16.574 -24.248 1.00 82.62 267 ILE A C 1
ATOM 2106 O O . ILE A 1 267 ? 14.946 16.313 -25.414 1.00 82.62 267 ILE A O 1
ATOM 2110 N N . TRP A 1 268 ? 15.020 17.795 -23.750 1.00 81.56 268 TRP A N 1
ATOM 2111 C CA . TRP A 1 268 ? 14.474 18.892 -24.558 1.00 81.56 268 TRP A CA 1
ATOM 2112 C C . TRP A 1 268 ? 15.361 19.242 -25.749 1.00 81.56 268 TRP A C 1
ATOM 2114 O O . TRP A 1 268 ? 14.861 19.528 -26.835 1.00 81.56 268 TRP A O 1
ATOM 2124 N N . SER A 1 269 ? 16.683 19.132 -25.597 1.00 85.19 269 SER A N 1
ATOM 2125 C CA . SER A 1 269 ? 17.600 19.376 -26.707 1.00 85.19 269 SER A CA 1
ATOM 2126 C C . SER A 1 269 ? 17.493 18.342 -27.837 1.00 85.19 269 SER A C 1
ATOM 2128 O O . SER A 1 269 ? 17.994 18.626 -28.925 1.00 85.19 269 SER A O 1
ATOM 2130 N N . LEU A 1 270 ? 16.847 17.179 -27.624 1.00 79.50 270 LEU A N 1
ATOM 2131 C CA . LEU A 1 270 ? 16.551 16.209 -28.692 1.00 79.50 270 LEU A CA 1
ATOM 2132 C C . LEU A 1 270 ? 15.526 16.750 -29.694 1.00 79.50 270 LEU A C 1
ATOM 2134 O O . LEU A 1 270 ? 15.594 16.396 -30.871 1.00 79.50 270 LEU A O 1
ATOM 2138 N N . PHE A 1 271 ? 14.621 17.631 -29.257 1.00 80.88 271 PHE A N 1
ATOM 2139 C CA . PHE A 1 271 ? 13.478 18.095 -30.048 1.00 80.88 271 PHE A CA 1
ATOM 2140 C C . PHE A 1 271 ? 13.392 19.632 -30.093 1.00 80.88 271 PHE A C 1
ATOM 2142 O O . PHE A 1 271 ? 12.376 20.200 -29.700 1.00 80.88 271 PHE A O 1
ATOM 2149 N N . PRO A 1 272 ? 14.423 20.333 -30.609 1.00 77.00 272 PRO A N 1
ATOM 2150 C CA . PRO A 1 272 ? 14.504 21.798 -30.551 1.00 77.00 272 PRO A CA 1
ATOM 2151 C C . PRO A 1 272 ? 13.395 22.521 -31.332 1.00 77.00 272 PRO A C 1
ATOM 2153 O O . PRO A 1 272 ? 13.117 23.682 -31.062 1.00 77.00 272 PRO A O 1
ATOM 2156 N N . ASN A 1 273 ? 12.766 21.839 -32.294 1.00 74.94 273 ASN A N 1
ATOM 2157 C CA . ASN A 1 273 ? 11.740 22.409 -33.173 1.00 74.94 273 ASN A CA 1
ATOM 2158 C C . ASN A 1 273 ? 10.316 21.980 -32.801 1.00 74.94 273 ASN A C 1
ATOM 2160 O O . ASN A 1 273 ? 9.371 22.362 -33.489 1.00 74.94 273 ASN A O 1
ATOM 2164 N N . CYS A 1 274 ? 10.152 21.146 -31.774 1.00 67.75 274 CYS A N 1
ATOM 2165 C CA . CYS A 1 274 ? 8.829 20.747 -31.334 1.00 67.75 274 CYS A CA 1
ATOM 2166 C C . CYS A 1 274 ? 8.385 21.718 -30.239 1.00 67.75 274 CYS A C 1
ATOM 2168 O O . CYS A 1 274 ? 9.109 21.860 -29.250 1.00 67.75 274 CYS A O 1
ATOM 2170 N N . PRO A 1 275 ? 7.216 22.371 -30.364 1.00 67.06 275 PRO A N 1
ATOM 2171 C CA . PRO A 1 275 ? 6.605 23.114 -29.270 1.00 67.06 275 PRO A CA 1
ATOM 2172 C C . PRO A 1 275 ? 6.081 22.104 -28.241 1.00 67.06 275 PRO A C 1
ATOM 2174 O O . PRO A 1 275 ? 4.879 21.920 -28.065 1.00 67.06 275 PRO A O 1
ATOM 2177 N N . LEU A 1 276 ? 6.992 21.354 -27.623 1.00 65.38 276 LEU A N 1
ATOM 2178 C CA . LEU A 1 276 ? 6.660 20.456 -26.539 1.00 65.38 276 LEU A CA 1
ATOM 2179 C C . LEU A 1 276 ? 6.186 21.325 -25.386 1.00 65.38 276 LEU A C 1
ATOM 2181 O O . LEU A 1 276 ? 6.921 22.159 -24.865 1.00 65.38 276 LEU A O 1
ATOM 2185 N N . GLN A 1 277 ? 4.939 21.107 -25.002 1.00 82.00 277 GLN A N 1
ATOM 2186 C CA . GLN A 1 277 ? 4.379 21.621 -23.770 1.00 82.00 277 GLN A CA 1
ATOM 2187 C C . GLN A 1 277 ? 5.172 20.999 -22.610 1.00 82.00 277 GLN A C 1
ATOM 2189 O O . GLN A 1 277 ? 4.999 19.824 -22.273 1.00 82.00 277 GLN A O 1
ATOM 2194 N N . GLU A 1 278 ? 6.139 21.749 -22.067 1.00 84.19 278 GLU A N 1
ATOM 2195 C CA . GLU A 1 278 ? 6.994 21.312 -20.953 1.00 84.19 278 GLU A CA 1
ATOM 2196 C C . GLU A 1 278 ? 6.145 20.825 -19.772 1.00 84.19 278 GLU A C 1
ATOM 2198 O O . GLU A 1 278 ? 6.456 19.811 -19.135 1.00 84.19 278 GLU A O 1
ATOM 2203 N N . ASP A 1 279 ? 5.017 21.500 -19.545 1.00 85.19 279 ASP A N 1
ATOM 2204 C CA . ASP A 1 279 ? 3.987 21.126 -18.590 1.00 85.19 279 ASP A CA 1
ATOM 2205 C C . ASP A 1 279 ? 3.377 19.758 -18.924 1.00 85.19 279 ASP A C 1
ATOM 2207 O O . ASP A 1 279 ? 3.324 18.897 -18.045 1.00 85.19 279 ASP A O 1
ATOM 2211 N N . LEU A 1 280 ? 2.980 19.488 -20.171 1.00 87.19 280 LEU A N 1
ATOM 2212 C CA . LEU A 1 280 ? 2.426 18.189 -20.576 1.00 87.19 280 LEU A CA 1
ATOM 2213 C C . LEU A 1 280 ? 3.394 17.037 -20.270 1.00 87.19 280 LEU A C 1
ATOM 2215 O O . LEU A 1 280 ? 2.991 16.034 -19.668 1.00 87.19 280 LEU A O 1
ATOM 2219 N N . ILE A 1 281 ? 4.669 17.177 -20.649 1.00 88.25 281 ILE A N 1
ATOM 2220 C CA . ILE A 1 281 ? 5.694 16.152 -20.401 1.00 88.25 281 ILE A CA 1
ATOM 2221 C C . ILE A 1 281 ? 5.841 15.921 -18.899 1.00 88.25 281 ILE A C 1
ATOM 2223 O O . ILE A 1 281 ? 5.726 14.785 -18.435 1.00 88.25 281 ILE A O 1
ATOM 2227 N N . LEU A 1 282 ? 6.054 16.984 -18.121 1.00 87.12 282 LEU A N 1
ATOM 2228 C CA . LEU A 1 282 ? 6.264 16.874 -16.678 1.00 87.12 282 LEU A CA 1
ATOM 2229 C C . LEU A 1 282 ? 5.044 16.273 -15.971 1.00 87.12 282 LEU A C 1
ATOM 2231 O O . LEU A 1 282 ? 5.194 15.367 -15.146 1.00 87.12 282 LEU A O 1
ATOM 2235 N N . ASN A 1 283 ? 3.831 16.689 -16.338 1.00 87.56 283 ASN A N 1
ATOM 2236 C CA . ASN A 1 283 ? 2.598 16.135 -15.785 1.00 87.56 283 ASN A CA 1
ATOM 2237 C C . ASN A 1 283 ? 2.449 14.634 -16.109 1.00 87.56 283 ASN A C 1
ATOM 2239 O O . ASN A 1 283 ? 2.064 13.849 -15.234 1.00 87.56 283 ASN A O 1
ATOM 2243 N N . ARG A 1 284 ? 2.813 14.195 -17.323 1.00 89.62 284 ARG A N 1
ATOM 2244 C CA . ARG A 1 284 ? 2.791 12.771 -17.710 1.00 89.62 284 ARG A CA 1
ATOM 2245 C C . ARG A 1 284 ? 3.900 11.956 -17.037 1.00 89.62 284 ARG A C 1
ATOM 2247 O O . ARG A 1 284 ? 3.626 10.848 -16.570 1.00 89.62 284 ARG A O 1
ATOM 2254 N N . VAL A 1 285 ? 5.111 12.495 -16.887 1.00 90.31 285 VAL A N 1
ATOM 2255 C CA . VAL A 1 285 ? 6.201 11.866 -16.111 1.00 90.31 285 VAL A CA 1
ATOM 2256 C C . VAL A 1 285 ? 5.759 11.641 -14.668 1.00 90.31 285 VAL A C 1
ATOM 2258 O O . VAL A 1 285 ? 5.840 10.532 -14.143 1.00 90.31 285 VAL A O 1
ATOM 2261 N N . VAL A 1 286 ? 5.188 12.660 -14.031 1.00 88.00 286 VAL A N 1
ATOM 2262 C CA . VAL A 1 286 ? 4.654 12.540 -12.672 1.00 88.00 286 VAL A CA 1
ATOM 2263 C C . VAL A 1 286 ? 3.550 11.481 -12.612 1.00 88.00 286 VAL A C 1
ATOM 2265 O O . VAL A 1 286 ? 3.575 10.608 -11.743 1.00 88.00 286 VAL A O 1
ATOM 2268 N N . ALA A 1 287 ? 2.611 11.488 -13.562 1.00 86.88 287 ALA A N 1
ATOM 2269 C CA . ALA A 1 287 ? 1.530 10.507 -13.619 1.00 86.88 287 ALA A CA 1
ATOM 2270 C C . ALA A 1 287 ? 2.019 9.056 -13.790 1.00 86.88 287 ALA A C 1
ATOM 2272 O O . ALA A 1 287 ? 1.387 8.143 -13.247 1.00 86.88 287 ALA A O 1
ATOM 2273 N N . THR A 1 288 ? 3.120 8.842 -14.518 1.00 86.19 288 THR A N 1
ATOM 2274 C CA . THR A 1 288 ? 3.723 7.518 -14.758 1.00 86.19 288 THR A CA 1
ATOM 2275 C C . THR A 1 288 ? 4.645 7.055 -13.631 1.00 86.19 288 THR A C 1
ATOM 2277 O O . THR A 1 288 ? 4.791 5.848 -13.443 1.00 86.19 288 THR A O 1
ATOM 2280 N N . LEU A 1 289 ? 5.232 7.973 -12.859 1.00 86.75 289 LEU A N 1
ATOM 2281 C CA . LEU A 1 289 ? 6.021 7.670 -11.659 1.00 86.75 289 LEU A CA 1
ATOM 2282 C C . LEU A 1 289 ? 5.150 7.353 -10.445 1.00 86.75 289 LEU A C 1
ATOM 2284 O O . LEU A 1 289 ? 5.547 6.590 -9.569 1.00 86.75 289 LEU A O 1
ATOM 2288 N N . LEU A 1 290 ? 3.957 7.939 -10.378 1.00 84.81 290 LEU A N 1
ATOM 2289 C CA . LEU A 1 290 ? 3.080 7.863 -9.215 1.00 84.81 290 LEU A CA 1
ATOM 2290 C C . LEU A 1 290 ? 2.769 6.461 -8.670 1.00 84.81 290 LEU A C 1
ATOM 2292 O O . LEU A 1 290 ? 2.724 6.327 -7.446 1.00 84.81 290 LEU A O 1
ATOM 2296 N N . PRO A 1 291 ? 2.510 5.439 -9.507 1.00 82.00 291 PRO A N 1
ATOM 2297 C CA . PRO A 1 291 ? 2.241 4.088 -9.019 1.00 82.00 291 PRO A CA 1
ATOM 2298 C C . PRO A 1 291 ? 3.461 3.410 -8.382 1.00 82.00 291 PRO A C 1
ATOM 2300 O O . PRO A 1 291 ? 3.281 2.535 -7.534 1.00 82.00 291 PRO A O 1
ATOM 2303 N N . ASP A 1 292 ? 4.669 3.812 -8.788 1.00 81.25 292 ASP A N 1
ATOM 2304 C CA . ASP A 1 292 ? 5.905 3.064 -8.538 1.00 81.25 292 ASP A CA 1
ATOM 2305 C C . ASP A 1 292 ? 6.817 3.782 -7.530 1.00 81.25 292 ASP A C 1
ATOM 2307 O O . ASP A 1 292 ? 7.378 3.155 -6.630 1.00 81.25 292 ASP A O 1
ATOM 2311 N N . ASN A 1 293 ? 6.946 5.109 -7.639 1.00 85.25 293 ASN A N 1
ATOM 2312 C CA . ASN A 1 293 ? 7.860 5.914 -6.834 1.00 85.25 293 ASN A CA 1
ATOM 2313 C C . ASN A 1 293 ? 7.318 7.328 -6.572 1.00 85.25 293 ASN A C 1
ATOM 2315 O O . ASN A 1 293 ? 7.659 8.315 -7.227 1.00 85.25 293 ASN A O 1
ATOM 2319 N N . ILE A 1 294 ? 6.487 7.441 -5.540 1.00 85.75 294 ILE A N 1
ATOM 2320 C CA . ILE A 1 294 ? 5.849 8.709 -5.190 1.00 85.75 294 ILE A CA 1
ATOM 2321 C C . ILE A 1 294 ? 6.814 9.793 -4.702 1.00 85.75 294 ILE A C 1
ATOM 2323 O O . ILE A 1 294 ? 6.553 10.977 -4.896 1.00 85.75 294 ILE A O 1
ATOM 2327 N N . ARG A 1 295 ? 7.933 9.414 -4.077 1.00 84.25 295 ARG A N 1
ATOM 2328 C CA . ARG A 1 295 ? 8.947 10.382 -3.634 1.00 84.25 295 ARG A CA 1
ATOM 2329 C C . ARG A 1 295 ? 9.613 11.043 -4.830 1.00 84.25 295 ARG A C 1
ATOM 2331 O O . ARG A 1 295 ? 9.742 12.261 -4.846 1.00 84.25 295 ARG A O 1
ATOM 2338 N N . LEU A 1 296 ? 9.957 10.243 -5.836 1.00 85.12 296 LEU A N 1
ATOM 2339 C CA . LEU A 1 296 ? 10.509 10.734 -7.089 1.00 85.12 296 LEU A CA 1
ATOM 2340 C C . LEU A 1 296 ? 9.506 11.637 -7.813 1.00 85.12 296 LEU A C 1
ATOM 2342 O O . LEU A 1 296 ? 9.864 12.746 -8.185 1.00 85.12 296 LEU A O 1
ATOM 2346 N N . ALA A 1 297 ? 8.231 11.239 -7.894 1.00 87.50 297 ALA A N 1
ATOM 2347 C CA . ALA A 1 297 ? 7.171 12.075 -8.465 1.00 87.50 297 ALA A CA 1
ATOM 2348 C C . ALA A 1 297 ? 7.056 13.454 -7.775 1.00 87.50 297 ALA A C 1
ATOM 2350 O O . ALA A 1 297 ? 6.850 14.470 -8.435 1.00 87.50 297 ALA A O 1
ATOM 2351 N N . VAL A 1 298 ? 7.230 13.512 -6.450 1.00 84.56 298 VAL A N 1
ATOM 2352 C CA . VAL A 1 298 ? 7.252 14.775 -5.689 1.00 84.56 298 VAL A CA 1
ATOM 2353 C C . VAL A 1 298 ? 8.525 15.577 -5.940 1.00 84.56 298 VAL A C 1
ATOM 2355 O O . VAL A 1 298 ? 8.448 16.799 -6.029 1.00 84.56 298 VAL A O 1
ATOM 2358 N N . GLY A 1 299 ? 9.678 14.920 -6.072 1.00 85.38 299 GLY A N 1
ATOM 2359 C CA . GLY A 1 299 ? 10.923 15.578 -6.472 1.00 85.38 299 GLY A CA 1
ATOM 2360 C C . GLY A 1 299 ? 10.797 16.236 -7.849 1.00 85.38 299 GLY A C 1
ATOM 2361 O O . GLY A 1 299 ? 11.158 17.403 -8.003 1.00 85.38 299 GLY A O 1
ATOM 2362 N N . VAL A 1 300 ? 10.183 15.533 -8.810 1.00 85.19 300 VAL A N 1
ATOM 2363 C CA . VAL A 1 300 ? 9.882 16.061 -10.153 1.00 85.19 300 VAL A CA 1
ATOM 2364 C C . VAL A 1 300 ? 9.048 17.326 -10.066 1.00 85.19 300 VAL A C 1
ATOM 2366 O O . VAL A 1 300 ? 9.427 18.369 -10.592 1.00 85.19 300 VAL A O 1
ATOM 2369 N N . LEU A 1 301 ? 7.951 17.251 -9.320 1.00 84.00 301 LEU A N 1
ATOM 2370 C CA . LEU A 1 301 ? 7.090 18.389 -9.060 1.00 84.00 301 LEU A CA 1
ATOM 2371 C C . LEU A 1 301 ? 7.832 19.577 -8.441 1.00 84.00 301 LEU A C 1
ATOM 2373 O O . LEU A 1 301 ? 7.650 20.714 -8.870 1.00 84.00 301 LEU A O 1
ATOM 2377 N N . GLN A 1 302 ? 8.629 19.340 -7.397 1.00 85.12 302 GLN A N 1
ATOM 2378 C CA . GLN A 1 302 ? 9.328 20.413 -6.692 1.00 85.12 302 GLN A CA 1
ATOM 2379 C C . GLN A 1 302 ? 10.246 21.189 -7.625 1.00 85.12 302 GLN A C 1
ATOM 2381 O O . GLN A 1 302 ? 10.290 22.412 -7.531 1.00 85.12 302 GLN A O 1
ATOM 2386 N N . CYS A 1 303 ? 10.933 20.512 -8.545 1.00 82.44 303 CYS A N 1
ATOM 2387 C CA . CYS A 1 303 ? 11.771 21.238 -9.488 1.00 82.44 303 CYS A CA 1
ATOM 2388 C C . CYS A 1 303 ? 10.972 21.825 -10.651 1.00 82.44 303 CYS A C 1
ATOM 2390 O O . CYS A 1 303 ? 11.365 22.884 -11.119 1.00 82.44 303 CYS A O 1
ATOM 2392 N N . ALA A 1 304 ? 9.856 21.215 -11.077 1.00 84.56 304 ALA A N 1
ATOM 2393 C CA . ALA A 1 304 ? 8.937 21.849 -12.029 1.00 84.56 304 ALA A CA 1
ATOM 2394 C C . ALA A 1 304 ? 8.487 23.220 -11.503 1.00 84.56 304 ALA A C 1
ATOM 2396 O O . ALA A 1 304 ? 8.559 24.214 -12.213 1.00 84.56 304 ALA A O 1
ATOM 2397 N N . LYS A 1 305 ? 8.172 23.300 -10.204 1.00 84.38 305 LYS A N 1
ATOM 2398 C CA . LYS A 1 305 ? 7.860 24.563 -9.532 1.00 84.38 305 LYS A CA 1
ATOM 2399 C C . LYS A 1 305 ? 9.036 25.550 -9.504 1.00 84.38 305 LYS A C 1
ATOM 2401 O O . LYS A 1 305 ? 8.819 26.741 -9.677 1.00 84.38 305 LYS A O 1
ATOM 2406 N N . VAL A 1 306 ? 10.262 25.085 -9.244 1.00 84.00 306 VAL A N 1
ATOM 2407 C CA . VAL A 1 306 ? 11.468 25.944 -9.283 1.00 84.00 306 VAL A CA 1
ATOM 2408 C C . VAL A 1 306 ? 11.732 26.468 -10.697 1.00 84.00 306 VAL A C 1
ATOM 2410 O O . VAL A 1 306 ? 12.246 27.568 -10.844 1.00 84.00 306 VAL A O 1
ATOM 2413 N N . ALA A 1 307 ? 11.367 25.692 -11.715 1.00 79.62 307 ALA A N 1
ATOM 2414 C CA . ALA A 1 307 ? 11.455 26.064 -13.119 1.00 79.62 307 ALA A CA 1
ATOM 2415 C C . ALA A 1 307 ? 10.230 26.849 -13.626 1.00 79.62 307 ALA A C 1
ATOM 2417 O O . ALA A 1 307 ? 10.138 27.077 -14.823 1.00 79.62 307 ALA A O 1
ATOM 2418 N N . GLU A 1 308 ? 9.300 27.232 -12.741 1.00 86.88 308 GLU A N 1
ATOM 2419 C CA . GLU A 1 308 ? 8.068 27.962 -13.086 1.00 86.88 308 GLU A CA 1
ATOM 2420 C C . GLU A 1 308 ? 7.180 27.245 -14.121 1.00 86.88 308 GLU A C 1
ATOM 2422 O O . GLU A 1 308 ? 6.402 27.875 -14.830 1.00 86.88 308 GLU A O 1
ATOM 2427 N N . VAL A 1 309 ? 7.251 25.910 -14.182 1.00 85.12 309 VAL A N 1
ATOM 2428 C CA . VAL A 1 309 ? 6.379 25.109 -15.048 1.00 85.12 309 VAL A CA 1
ATOM 2429 C C . VAL A 1 309 ? 5.052 24.834 -14.347 1.00 85.12 309 VAL A C 1
ATOM 2431 O O . VAL A 1 309 ? 5.018 24.287 -13.236 1.00 85.12 309 VAL A O 1
ATOM 2434 N N . ASP A 1 310 ? 3.954 25.155 -15.029 1.00 84.12 310 ASP A N 1
ATOM 2435 C CA . ASP A 1 310 ? 2.606 24.932 -14.526 1.00 84.12 310 ASP A CA 1
ATOM 2436 C C . ASP A 1 310 ? 2.304 23.442 -14.325 1.00 84.12 310 ASP A C 1
ATOM 2438 O O . ASP A 1 310 ? 2.448 22.584 -15.199 1.00 84.12 310 ASP A O 1
ATOM 2442 N N . ILE A 1 311 ? 1.832 23.115 -13.126 1.00 85.06 311 ILE A N 1
ATOM 2443 C CA . ILE A 1 311 ? 1.410 21.762 -12.772 1.00 85.06 311 ILE A CA 1
ATOM 2444 C C . ILE A 1 311 ? -0.102 21.720 -12.821 1.00 85.06 311 ILE A C 1
ATOM 2446 O O . ILE A 1 311 ? -0.787 22.489 -12.145 1.00 85.06 311 ILE A O 1
ATOM 2450 N N . TRP A 1 312 ? -0.637 20.773 -13.582 1.00 87.62 312 TRP A N 1
ATOM 2451 C CA . TRP A 1 312 ? -2.074 20.668 -13.730 1.00 87.62 312 TRP A CA 1
ATOM 2452 C C . TRP A 1 312 ? -2.714 20.277 -12.390 1.00 87.62 312 TRP A C 1
ATOM 2454 O O . TRP A 1 312 ? -2.239 19.339 -11.731 1.00 87.62 312 TRP A O 1
ATOM 2464 N N . PRO A 1 313 ? -3.840 20.906 -12.000 1.00 82.81 313 PRO A N 1
ATOM 2465 C CA . PRO A 1 313 ? -4.542 20.569 -10.762 1.00 82.81 313 PRO A CA 1
ATOM 2466 C C . PRO A 1 313 ? -4.853 19.071 -10.646 1.00 82.81 313 PRO A C 1
ATOM 2468 O O . PRO A 1 313 ? -4.639 18.468 -9.596 1.00 82.81 313 PRO A O 1
ATOM 2471 N N . ALA A 1 314 ? -5.248 18.426 -11.751 1.00 81.06 314 ALA A N 1
ATOM 2472 C CA . ALA A 1 314 ? -5.519 16.988 -11.798 1.00 81.06 314 ALA A CA 1
ATOM 2473 C C . ALA A 1 314 ? -4.304 16.131 -11.393 1.00 81.06 314 ALA A C 1
ATOM 2475 O O . ALA A 1 314 ? -4.452 15.124 -10.691 1.00 81.06 314 ALA A O 1
ATOM 2476 N N . THR A 1 315 ? -3.099 16.540 -11.793 1.00 84.69 315 THR A N 1
ATOM 2477 C CA . THR A 1 315 ? -1.845 15.866 -11.445 1.00 84.69 315 THR A CA 1
ATOM 2478 C C . THR A 1 315 ? -1.555 16.025 -9.958 1.00 84.69 315 THR A C 1
ATOM 2480 O O . THR A 1 315 ? -1.373 15.020 -9.266 1.00 84.69 315 THR A O 1
ATOM 2483 N N . ALA A 1 316 ? -1.625 17.251 -9.429 1.00 84.12 316 ALA A N 1
ATOM 2484 C CA . ALA A 1 316 ? -1.465 17.521 -7.998 1.00 84.12 316 ALA A CA 1
ATOM 2485 C C . ALA A 1 316 ? -2.465 16.712 -7.149 1.00 84.12 316 ALA A C 1
ATOM 2487 O O . ALA A 1 316 ? -2.086 16.041 -6.182 1.00 84.12 316 ALA A O 1
ATOM 2488 N N . THR A 1 317 ? -3.733 16.676 -7.565 1.00 82.00 317 THR A N 1
ATOM 2489 C CA . THR A 1 317 ? -4.789 15.882 -6.932 1.00 82.00 317 THR A CA 1
ATOM 2490 C C . THR A 1 317 ? -4.490 14.379 -6.960 1.00 82.00 317 THR A C 1
ATOM 2492 O O . THR A 1 317 ? -4.672 13.691 -5.949 1.00 82.00 317 THR A O 1
ATOM 2495 N N . ARG A 1 318 ? -4.003 13.836 -8.085 1.00 82.44 318 ARG A N 1
ATOM 2496 C CA . ARG A 1 318 ? -3.661 12.408 -8.208 1.00 82.44 318 ARG A CA 1
ATOM 2497 C C . ARG A 1 318 ? -2.521 12.021 -7.265 1.00 82.44 318 ARG A C 1
ATOM 2499 O O . ARG A 1 318 ? -2.596 10.977 -6.614 1.00 82.44 318 ARG A O 1
ATOM 2506 N N . ILE A 1 319 ? -1.505 12.872 -7.133 1.00 84.25 319 ILE A N 1
ATOM 2507 C CA . ILE A 1 319 ? -0.390 12.645 -6.203 1.00 84.25 319 ILE A CA 1
ATOM 2508 C C . ILE A 1 319 ? -0.867 12.719 -4.766 1.00 84.25 319 ILE A C 1
ATOM 2510 O O . ILE A 1 319 ? -0.517 11.855 -3.965 1.00 84.25 319 ILE A O 1
ATOM 2514 N N . PHE A 1 320 ? -1.710 13.700 -4.448 1.00 84.81 320 PHE A N 1
ATOM 2515 C CA . PHE A 1 320 ? -2.303 13.820 -3.127 1.00 84.81 320 PHE A CA 1
ATOM 2516 C C . PHE A 1 320 ? -3.018 12.522 -2.718 1.00 84.81 320 PHE A C 1
ATOM 2518 O O . PHE A 1 320 ? -2.772 11.999 -1.631 1.00 84.81 320 PHE A O 1
ATOM 2525 N N . TYR A 1 321 ? -3.856 11.945 -3.585 1.00 82.56 321 TYR A N 1
ATOM 2526 C CA . TYR A 1 321 ? -4.574 10.714 -3.243 1.00 82.56 321 TYR A CA 1
ATOM 2527 C C . TYR A 1 321 ? -3.679 9.472 -3.186 1.00 82.56 321 TYR A C 1
ATOM 2529 O O . TYR A 1 321 ? -3.872 8.646 -2.291 1.00 82.56 321 TYR A O 1
ATOM 2537 N N . ASN A 1 322 ? -2.683 9.351 -4.067 1.00 82.19 322 ASN A N 1
ATOM 2538 C CA . ASN A 1 322 ? -1.715 8.252 -3.999 1.00 82.19 322 ASN A CA 1
ATOM 2539 C C . ASN A 1 322 ? -0.866 8.337 -2.720 1.00 82.19 322 ASN A C 1
ATOM 2541 O O . ASN A 1 322 ? -0.773 7.361 -1.976 1.00 82.19 322 ASN A O 1
ATOM 2545 N N . ALA A 1 323 ? -0.366 9.526 -2.371 1.00 80.62 323 ALA A N 1
ATOM 2546 C CA . ALA A 1 323 ? 0.406 9.743 -1.146 1.00 80.62 323 ALA A CA 1
ATOM 2547 C C . ALA A 1 323 ? -0.418 9.471 0.104 1.00 80.62 323 ALA A C 1
ATOM 2549 O O . ALA A 1 323 ? 0.080 8.870 1.060 1.00 80.62 323 ALA A O 1
ATOM 2550 N N . LEU A 1 324 ? -1.693 9.856 0.083 1.00 78.81 324 LEU A N 1
ATOM 2551 C CA . LEU A 1 324 ? -2.617 9.578 1.170 1.00 78.81 324 LEU A CA 1
ATOM 2552 C C . LEU A 1 324 ? -2.886 8.076 1.320 1.00 78.81 324 LEU A C 1
ATOM 2554 O O . LEU A 1 324 ? -2.940 7.584 2.446 1.00 78.81 324 LEU A O 1
ATOM 2558 N N . SER A 1 325 ? -3.027 7.351 0.205 1.00 76.88 325 SER A N 1
ATOM 2559 C CA . SER A 1 325 ? -3.218 5.895 0.194 1.00 76.88 325 SER A CA 1
ATOM 2560 C C . SER A 1 325 ? -2.004 5.152 0.761 1.00 76.88 325 SER A C 1
ATOM 2562 O O . SER A 1 325 ? -2.161 4.218 1.554 1.00 76.88 325 SER A O 1
ATOM 2564 N N . ASP A 1 326 ? -0.797 5.608 0.427 1.00 78.69 326 ASP A N 1
ATOM 2565 C CA . ASP A 1 326 ? 0.453 5.009 0.907 1.00 78.69 326 ASP A CA 1
ATOM 2566 C C . ASP A 1 326 ? 0.785 5.413 2.356 1.00 78.69 326 ASP A C 1
ATOM 2568 O O . ASP A 1 326 ? 1.477 4.696 3.085 1.00 78.69 326 ASP A O 1
ATOM 2572 N N . GLY A 1 327 ? 0.207 6.519 2.833 1.00 79.19 327 GLY A N 1
ATOM 2573 C CA . GLY A 1 327 ? 0.435 7.071 4.168 1.00 79.19 327 GLY A CA 1
ATOM 2574 C C . GLY A 1 327 ? 1.641 8.006 4.262 1.00 79.19 327 GLY A C 1
ATOM 2575 O O . GLY A 1 327 ? 2.173 8.200 5.356 1.00 79.19 327 GLY A O 1
ATOM 2576 N N . ASN A 1 328 ? 2.058 8.598 3.142 1.00 82.94 328 ASN A N 1
ATOM 2577 C CA . ASN A 1 328 ? 3.086 9.636 3.084 1.00 82.94 328 ASN A CA 1
ATOM 2578 C C . ASN A 1 328 ? 2.468 11.003 3.431 1.00 82.94 328 ASN A C 1
ATOM 2580 O O . ASN A 1 328 ? 2.192 11.834 2.562 1.00 82.94 328 ASN A O 1
ATOM 2584 N N . LEU A 1 329 ? 2.180 11.204 4.723 1.00 80.25 329 LEU A N 1
ATOM 2585 C CA . LEU A 1 329 ? 1.457 12.372 5.242 1.00 80.25 329 LEU A CA 1
ATOM 2586 C C . LEU A 1 329 ? 2.198 13.703 5.008 1.00 80.25 329 LEU A C 1
ATOM 2588 O O . LEU A 1 329 ? 1.580 14.748 4.808 1.00 80.25 329 LEU A O 1
ATOM 2592 N N . ASP A 1 330 ? 3.522 13.658 5.007 1.00 80.06 330 ASP A N 1
ATOM 2593 C CA . ASP A 1 330 ? 4.438 14.747 4.674 1.00 80.06 330 ASP A CA 1
ATOM 2594 C C . ASP A 1 330 ? 4.256 15.231 3.229 1.00 80.06 330 ASP A C 1
ATOM 2596 O O . ASP A 1 330 ? 3.987 16.415 3.013 1.00 80.06 330 ASP A O 1
ATOM 2600 N N . ILE A 1 331 ? 4.272 14.308 2.262 1.00 84.62 331 ILE A N 1
ATOM 2601 C CA . ILE A 1 331 ? 4.047 14.603 0.839 1.00 84.62 331 ILE A CA 1
ATOM 2602 C C . ILE A 1 331 ? 2.669 15.228 0.629 1.00 84.62 331 ILE A C 1
ATOM 2604 O O . ILE A 1 331 ? 2.542 16.298 0.034 1.00 84.62 331 ILE A O 1
ATOM 2608 N N . THR A 1 332 ? 1.624 14.592 1.164 1.00 82.00 332 THR A N 1
ATOM 2609 C CA . THR A 1 332 ? 0.253 15.100 1.027 1.00 82.00 332 THR A CA 1
ATOM 2610 C C . THR A 1 332 ? 0.084 16.506 1.590 1.00 82.00 332 THR A C 1
ATOM 2612 O O . THR A 1 332 ? -0.644 17.306 1.015 1.00 82.00 332 THR A O 1
ATOM 2615 N N . HIS A 1 333 ? 0.751 16.829 2.700 1.00 82.50 333 HIS A N 1
ATOM 2616 C CA . HIS A 1 333 ? 0.692 18.167 3.273 1.00 82.50 333 HIS A CA 1
ATOM 2617 C C . HIS A 1 333 ? 1.475 19.187 2.443 1.00 82.50 333 HIS A C 1
ATOM 2619 O O . HIS A 1 333 ? 1.037 20.329 2.331 1.00 82.50 333 HIS A O 1
ATOM 2625 N N . GLY A 1 334 ? 2.601 18.784 1.845 1.00 83.81 334 GLY A N 1
ATOM 2626 C CA . GLY A 1 334 ? 3.342 19.616 0.895 1.00 83.81 334 GLY A CA 1
ATOM 2627 C C . GLY A 1 334 ? 2.470 20.051 -0.286 1.00 83.81 334 GLY A C 1
ATOM 2628 O O . GLY A 1 334 ? 2.431 21.234 -0.611 1.00 83.81 334 GLY A O 1
ATOM 2629 N N . ILE A 1 335 ? 1.688 19.122 -0.843 1.00 83.06 335 ILE A N 1
ATOM 2630 C CA . ILE A 1 335 ? 0.752 19.389 -1.952 1.00 83.06 335 ILE A CA 1
ATOM 2631 C C . ILE A 1 335 ? -0.428 20.264 -1.506 1.00 83.06 335 ILE A C 1
ATOM 2633 O O . ILE A 1 335 ? -0.993 21.004 -2.295 1.00 83.06 335 ILE A O 1
ATOM 2637 N N . LEU A 1 336 ? -0.791 20.247 -0.222 1.00 82.19 336 LEU A N 1
ATOM 2638 C CA . LEU A 1 336 ? -1.793 21.164 0.328 1.00 82.19 336 LEU A CA 1
ATOM 2639 C C . LEU A 1 336 ? -1.254 22.592 0.534 1.00 82.19 336 LEU A C 1
ATOM 2641 O O . LEU A 1 336 ? -1.936 23.403 1.155 1.00 82.19 336 LEU A O 1
ATOM 2645 N N . GLN A 1 337 ? -0.047 22.952 0.103 1.00 82.38 337 GLN A N 1
ATOM 2646 C CA . GLN A 1 337 ? 0.368 24.356 0.140 1.00 82.38 337 GLN A CA 1
ATOM 2647 C C . GLN A 1 337 ? -0.380 25.170 -0.939 1.00 82.38 337 GLN A C 1
ATOM 2649 O O . GLN A 1 337 ? -0.665 24.619 -1.999 1.00 82.38 337 GLN A O 1
ATOM 2654 N N . PRO A 1 338 ? -0.680 26.470 -0.707 1.00 76.25 338 PRO A N 1
ATOM 2655 C CA . PRO A 1 338 ? -1.451 27.300 -1.651 1.00 76.25 338 PRO A CA 1
ATOM 2656 C C . PRO A 1 338 ? -0.870 27.338 -3.069 1.00 76.25 338 PRO A C 1
ATOM 2658 O O . PRO A 1 338 ? -1.578 27.599 -4.025 1.00 76.25 338 PRO A O 1
ATOM 2661 N N . ALA A 1 339 ? 0.428 27.066 -3.199 1.00 77.38 339 ALA A N 1
ATOM 2662 C CA . ALA A 1 339 ? 1.135 27.081 -4.470 1.00 77.38 339 ALA A CA 1
ATOM 2663 C C . ALA A 1 339 ? 0.813 25.899 -5.408 1.00 77.38 339 ALA A C 1
ATOM 2665 O O . ALA A 1 339 ? 1.352 25.869 -6.503 1.00 77.38 339 ALA A O 1
ATOM 2666 N N . TRP A 1 340 ? 0.028 24.906 -4.976 1.00 77.44 340 TRP A N 1
ATOM 2667 C CA . TRP A 1 340 ? -0.207 23.671 -5.750 1.00 77.44 340 TRP A CA 1
ATOM 2668 C C . TRP A 1 340 ? -1.676 23.388 -6.049 1.00 77.44 340 TRP A C 1
ATOM 2670 O O . TRP A 1 340 ? -1.988 22.670 -6.992 1.00 77.44 340 TRP A O 1
ATOM 2680 N N . LEU A 1 341 ? -2.577 23.885 -5.208 1.00 79.31 341 LEU A N 1
ATOM 2681 C CA . LEU A 1 341 ? -4.012 23.673 -5.321 1.00 79.31 341 LEU A CA 1
ATOM 2682 C C . LEU A 1 341 ? -4.694 25.011 -5.080 1.00 79.31 341 LEU A C 1
ATOM 2684 O O . LEU A 1 341 ? -4.382 25.684 -4.095 1.00 79.31 341 LEU A O 1
ATOM 2688 N N . GLN A 1 342 ? -5.639 25.362 -5.951 1.00 79.50 342 GLN A N 1
ATOM 2689 C CA . GLN A 1 342 ? -6.468 26.546 -5.761 1.00 79.50 342 GLN A CA 1
ATOM 2690 C C . GLN A 1 342 ? -7.295 26.426 -4.470 1.00 79.50 342 GLN A C 1
ATOM 2692 O O . GLN A 1 342 ? -7.616 25.327 -4.008 1.00 79.50 342 GLN A O 1
ATOM 2697 N N . ASP A 1 343 ? -7.634 27.569 -3.872 1.00 73.50 343 ASP A N 1
ATOM 2698 C CA . ASP A 1 343 ? -8.157 27.664 -2.502 1.00 73.50 343 ASP A CA 1
ATOM 2699 C C . ASP A 1 343 ? -9.415 26.817 -2.228 1.00 73.50 343 ASP A C 1
ATOM 2701 O O . ASP A 1 343 ? -9.606 26.330 -1.104 1.00 73.50 343 ASP A O 1
ATOM 2705 N N . ASP A 1 344 ? -10.287 26.625 -3.220 1.00 78.94 344 ASP A N 1
ATOM 2706 C CA . ASP A 1 344 ? -11.518 25.847 -3.050 1.00 78.94 344 ASP A CA 1
ATOM 2707 C C . ASP A 1 344 ? -11.277 24.333 -3.071 1.00 78.94 344 ASP A C 1
ATOM 2709 O O . ASP A 1 344 ? -11.750 23.627 -2.169 1.00 78.94 344 ASP A O 1
ATOM 2713 N N . ASP A 1 345 ? -10.432 23.840 -3.977 1.00 79.25 345 ASP A N 1
ATOM 2714 C CA . ASP A 1 345 ? -9.989 22.440 -3.987 1.00 79.25 345 ASP A CA 1
ATOM 2715 C C . ASP A 1 345 ? -9.188 22.107 -2.732 1.00 79.25 345 ASP A C 1
ATOM 2717 O O . ASP A 1 345 ? -9.305 21.027 -2.138 1.00 79.25 345 ASP A O 1
ATOM 2721 N N . GLN A 1 346 ? -8.415 23.078 -2.256 1.00 83.25 346 GLN A N 1
ATOM 2722 C CA . GLN A 1 346 ? -7.578 22.913 -1.089 1.00 83.25 346 GLN A CA 1
ATOM 2723 C C . GLN A 1 346 ? -8.380 22.556 0.171 1.00 83.25 346 GLN A C 1
ATOM 2725 O O . GLN A 1 346 ? -7.960 21.714 0.974 1.00 83.25 346 GLN A O 1
ATOM 2730 N N . LYS A 1 347 ? -9.560 23.165 0.341 1.00 85.56 347 LYS A N 1
ATOM 2731 C CA . LYS A 1 347 ? -10.483 22.884 1.452 1.00 85.56 347 LYS A CA 1
ATOM 2732 C C . LYS A 1 347 ? -10.996 21.446 1.389 1.00 85.56 347 LYS A C 1
ATOM 2734 O O . LYS A 1 347 ? -11.021 20.759 2.416 1.00 85.56 347 LYS A O 1
ATOM 2739 N N . LEU A 1 348 ? -11.383 20.983 0.198 1.00 86.00 348 LEU A N 1
ATOM 2740 C CA . LEU A 1 348 ? -11.872 19.623 -0.028 1.00 86.00 348 LEU A CA 1
ATOM 2741 C C . LEU A 1 348 ? -10.771 18.585 0.226 1.00 86.00 348 LEU A C 1
ATOM 2743 O O . LEU A 1 348 ? -10.990 17.608 0.947 1.00 86.00 348 LEU A O 1
ATOM 2747 N N . HIS A 1 349 ? -9.568 18.814 -0.297 1.00 84.56 349 HIS A N 1
ATOM 2748 C CA . HIS A 1 349 ? -8.437 17.911 -0.103 1.00 84.56 349 HIS A CA 1
ATOM 2749 C C . HIS A 1 349 ? -7.972 17.880 1.354 1.00 84.56 349 HIS A C 1
ATOM 2751 O O . HIS A 1 349 ? -7.784 16.793 1.901 1.00 84.56 349 HIS A O 1
ATOM 2757 N N . LEU A 1 350 ? -7.903 19.026 2.041 1.00 87.06 350 LEU A N 1
ATOM 2758 C CA . LEU A 1 350 ? -7.618 19.076 3.479 1.00 87.06 350 LEU A CA 1
ATOM 2759 C C . LEU A 1 350 ? -8.668 18.296 4.290 1.00 87.06 350 LEU A C 1
ATOM 2761 O O . LEU A 1 350 ? -8.319 17.569 5.225 1.00 87.06 350 LEU A O 1
ATOM 2765 N N . ARG A 1 351 ? -9.950 18.381 3.906 1.00 89.06 351 ARG A N 1
ATOM 2766 C CA . ARG A 1 351 ? -11.026 17.587 4.516 1.00 89.06 351 ARG A CA 1
ATOM 2767 C C . ARG A 1 351 ? -10.814 16.089 4.320 1.00 89.06 351 ARG A C 1
ATOM 2769 O O . ARG A 1 351 ? -10.881 15.333 5.294 1.00 89.06 351 ARG A O 1
ATOM 2776 N N . ASN A 1 352 ? -10.537 15.660 3.092 1.00 83.25 352 ASN A N 1
ATOM 2777 C CA . ASN A 1 352 ? -10.307 14.252 2.761 1.00 83.25 352 ASN A CA 1
ATOM 2778 C C . ASN A 1 352 ? -9.058 13.705 3.457 1.00 83.25 352 ASN A C 1
ATOM 2780 O O . ASN A 1 352 ? -9.072 12.579 3.957 1.00 83.25 352 ASN A O 1
ATOM 2784 N N . TRP A 1 353 ? -8.016 14.528 3.565 1.00 86.75 353 TRP A N 1
ATOM 2785 C CA . TRP A 1 353 ? -6.788 14.208 4.276 1.00 86.75 353 TRP A CA 1
ATOM 2786 C C . TRP A 1 353 ? -7.040 13.879 5.747 1.00 86.75 353 TRP A C 1
ATOM 2788 O O . TRP A 1 353 ? -6.747 12.773 6.204 1.00 86.75 353 TRP A O 1
ATOM 2798 N N . ILE A 1 354 ? -7.644 14.824 6.479 1.00 87.81 354 ILE A N 1
ATOM 2799 C CA . ILE A 1 354 ? -7.913 14.687 7.915 1.00 87.81 354 ILE A CA 1
ATOM 2800 C C . ILE A 1 354 ? -8.881 13.525 8.157 1.00 87.81 354 ILE A C 1
ATOM 2802 O O . ILE A 1 354 ? -8.667 12.718 9.062 1.00 87.81 354 ILE A O 1
ATOM 2806 N N . THR A 1 355 ? -9.920 13.386 7.331 1.00 87.88 355 THR A N 1
ATOM 2807 C CA . THR A 1 355 ? -10.910 12.305 7.468 1.00 87.88 355 THR A CA 1
ATOM 2808 C C . THR A 1 355 ? -10.273 10.925 7.275 1.00 87.88 355 THR A C 1
ATOM 2810 O O . THR A 1 355 ? -10.555 10.004 8.040 1.00 87.88 355 THR A O 1
ATOM 2813 N N . ASN A 1 356 ? -9.373 10.771 6.299 1.00 80.69 356 ASN A N 1
ATOM 2814 C CA . ASN A 1 356 ? -8.668 9.507 6.079 1.00 80.69 356 ASN A CA 1
ATOM 2815 C C . ASN A 1 356 ? -7.650 9.212 7.184 1.00 80.69 356 ASN A C 1
ATOM 2817 O O . ASN A 1 356 ? -7.635 8.095 7.702 1.00 80.69 356 ASN A O 1
ATOM 2821 N N . ALA A 1 357 ? -6.864 10.207 7.606 1.00 82.50 357 ALA A N 1
ATOM 2822 C CA . ALA A 1 357 ? -5.902 10.057 8.698 1.00 82.50 357 ALA A CA 1
ATOM 2823 C C . ALA A 1 357 ? -6.574 9.700 10.038 1.00 82.50 357 ALA A C 1
ATOM 2825 O O . ALA A 1 357 ? -5.991 8.998 10.857 1.00 82.50 357 ALA A O 1
ATOM 2826 N N . THR A 1 358 ? -7.817 10.142 10.250 1.00 88.12 358 THR A N 1
ATOM 2827 C CA . THR A 1 358 ? -8.600 9.888 11.475 1.00 88.12 358 THR A CA 1
ATOM 2828 C C . THR A 1 358 ? -9.560 8.703 11.375 1.00 88.12 358 THR A C 1
ATOM 2830 O O . THR A 1 358 ? -10.300 8.424 12.326 1.00 88.12 358 THR A O 1
ATOM 2833 N N . ARG A 1 359 ? -9.580 7.990 10.240 1.00 85.69 359 ARG A N 1
ATOM 2834 C CA . ARG A 1 359 ? -10.481 6.849 10.025 1.00 85.69 359 ARG A CA 1
ATOM 2835 C C . ARG A 1 359 ? -10.191 5.700 10.988 1.00 85.69 359 ARG A C 1
ATOM 2837 O O . ARG A 1 359 ? -11.126 5.033 11.428 1.00 85.69 359 ARG A O 1
ATOM 2844 N N . ASP A 1 360 ? -8.920 5.497 11.309 1.00 79.62 360 ASP A N 1
ATOM 2845 C CA . ASP A 1 360 ? -8.450 4.510 12.271 1.00 79.62 360 ASP A CA 1
ATOM 2846 C C . ASP A 1 360 ? -7.818 5.239 13.462 1.00 79.62 360 ASP A C 1
ATOM 2848 O O . ASP A 1 360 ? -6.823 5.952 13.342 1.00 79.62 360 ASP A O 1
ATOM 2852 N N . THR A 1 361 ? -8.455 5.097 14.622 1.00 75.00 361 THR A N 1
ATOM 2853 C CA . THR A 1 361 ? -8.048 5.782 15.850 1.00 75.00 361 THR A CA 1
ATOM 2854 C C . THR A 1 361 ? -6.741 5.258 16.419 1.00 75.00 361 THR A C 1
ATOM 2856 O O . THR A 1 361 ? -6.121 5.951 17.228 1.00 75.00 361 THR A O 1
ATOM 2859 N N . ASP A 1 362 ? -6.330 4.054 16.023 1.00 74.44 362 ASP A N 1
ATOM 2860 C CA . ASP A 1 362 ? -5.150 3.369 16.544 1.00 74.44 362 ASP A CA 1
ATOM 2861 C C . ASP A 1 362 ? -3.901 3.617 15.683 1.00 74.44 362 ASP A C 1
ATOM 2863 O O . ASP A 1 362 ? -2.825 3.104 15.989 1.00 74.44 362 ASP A O 1
ATOM 2867 N N . ILE A 1 363 ? -4.005 4.462 14.646 1.00 77.88 363 ILE A N 1
ATOM 2868 C CA . ILE A 1 363 ? -2.852 4.895 13.853 1.00 77.88 363 ILE A CA 1
ATOM 2869 C C . ILE A 1 363 ? -1.873 5.684 14.728 1.00 77.88 363 ILE A C 1
ATOM 2871 O O . ILE A 1 363 ? -2.207 6.701 15.340 1.00 77.88 363 ILE A O 1
ATOM 2875 N N . HIS A 1 364 ? -0.617 5.246 14.702 1.00 76.81 364 HIS A N 1
ATOM 2876 C CA . HIS A 1 364 ? 0.514 5.990 15.234 1.00 76.81 364 HIS A CA 1
ATOM 2877 C C . HIS A 1 364 ? 1.184 6.803 14.130 1.00 76.81 364 HIS A C 1
ATOM 2879 O O . HIS A 1 364 ? 1.698 6.246 13.162 1.00 76.81 364 HIS A O 1
ATOM 2885 N N . ILE A 1 365 ? 1.205 8.127 14.297 1.00 79.62 365 ILE A N 1
ATOM 2886 C CA . ILE A 1 365 ? 1.919 9.035 13.395 1.00 79.62 365 ILE A CA 1
ATOM 2887 C C . ILE A 1 365 ? 3.399 9.099 13.804 1.00 79.62 365 ILE A C 1
ATOM 2889 O O . ILE A 1 365 ? 3.731 9.353 14.973 1.00 79.62 365 ILE A O 1
ATOM 2893 N N . ALA A 1 366 ? 4.291 8.874 12.834 1.00 79.69 366 ALA A N 1
ATOM 2894 C CA . ALA A 1 366 ? 5.739 8.959 13.018 1.00 79.69 366 ALA A CA 1
ATOM 2895 C C . ALA A 1 366 ? 6.158 10.364 13.480 1.00 79.69 366 ALA A C 1
ATOM 2897 O O . ALA A 1 366 ? 5.527 11.347 13.106 1.00 79.69 366 ALA A O 1
ATOM 2898 N N . GLN A 1 367 ? 7.227 10.478 14.279 1.00 80.56 367 GLN A N 1
ATOM 2899 C CA . GLN A 1 367 ? 7.624 11.736 14.935 1.00 80.56 367 GLN A CA 1
ATOM 2900 C C . GLN A 1 367 ? 7.712 12.941 13.991 1.00 80.56 367 GLN A C 1
ATOM 2902 O O . GLN A 1 367 ? 7.151 13.990 14.307 1.00 80.56 367 GLN A O 1
ATOM 2907 N N . HIS A 1 368 ? 8.321 12.767 12.818 1.00 79.25 368 HIS A N 1
ATOM 2908 C CA . HIS A 1 368 ? 8.449 13.818 11.806 1.00 79.25 368 HIS A CA 1
ATOM 2909 C C . HIS A 1 368 ? 7.094 14.247 11.198 1.00 79.25 368 HIS A C 1
ATOM 2911 O O . HIS A 1 368 ? 6.906 15.416 10.877 1.00 79.25 368 HIS A O 1
ATOM 2917 N N . GLN A 1 369 ? 6.101 13.352 11.127 1.00 82.31 369 GLN A N 1
ATOM 2918 C CA . GLN A 1 369 ? 4.760 13.636 10.588 1.00 82.31 369 GLN A CA 1
ATOM 2919 C C . GLN A 1 369 ? 3.798 14.260 11.618 1.00 82.31 369 GLN A C 1
ATOM 2921 O O . GLN A 1 369 ? 2.750 14.791 11.248 1.00 82.31 369 GLN A O 1
ATOM 2926 N N . ARG A 1 370 ? 4.122 14.236 12.920 1.00 83.31 370 ARG A N 1
ATOM 2927 C CA . ARG A 1 370 ? 3.237 14.770 13.981 1.00 83.31 370 ARG A CA 1
ATOM 2928 C C . ARG A 1 370 ? 3.036 16.272 13.852 1.00 83.31 370 ARG A C 1
ATOM 2930 O O . ARG A 1 370 ? 1.915 16.759 13.975 1.00 83.31 370 ARG A O 1
ATOM 2937 N N . SER A 1 371 ? 4.127 16.993 13.591 1.00 80.31 371 SER A N 1
ATOM 2938 C CA . SER A 1 371 ? 4.085 18.440 13.388 1.00 80.31 371 SER A CA 1
ATOM 2939 C C . SER A 1 371 ? 3.241 18.780 12.161 1.00 80.31 371 SER A C 1
ATOM 2941 O O . SER A 1 371 ? 2.357 19.626 12.244 1.00 80.31 371 SER A O 1
ATOM 2943 N N . VAL A 1 372 ? 3.440 18.049 11.063 1.00 82.88 372 VAL A N 1
ATOM 2944 C CA . VAL A 1 372 ? 2.676 18.181 9.816 1.00 82.88 372 VAL A CA 1
ATOM 2945 C C . VAL A 1 372 ? 1.171 17.998 10.061 1.00 82.88 372 VAL A C 1
ATOM 2947 O O . VAL A 1 372 ? 0.365 18.844 9.678 1.00 82.88 372 VAL A O 1
ATOM 2950 N N . PHE A 1 373 ? 0.787 16.944 10.786 1.00 86.50 373 PHE A N 1
ATOM 2951 C CA . PHE A 1 373 ? -0.606 16.688 11.167 1.00 86.50 373 PHE A CA 1
ATOM 2952 C C . PHE A 1 373 ? -1.193 17.773 12.076 1.00 86.50 373 PHE A C 1
ATOM 2954 O O . PHE A 1 373 ? -2.326 18.207 11.864 1.00 86.50 373 PHE A O 1
ATOM 2961 N N . GLY A 1 374 ? -0.412 18.289 13.026 1.00 85.06 374 GLY A N 1
ATOM 2962 C CA . GLY A 1 374 ? -0.803 19.436 13.846 1.00 85.06 374 GLY A CA 1
ATOM 2963 C C . GLY A 1 374 ? -1.058 20.710 13.032 1.00 85.06 374 GLY A C 1
ATOM 2964 O O . GLY A 1 374 ? -2.098 21.348 13.205 1.00 85.06 374 GLY A O 1
ATOM 2965 N N . HIS A 1 375 ? -0.161 21.046 12.100 1.00 84.88 375 HIS A N 1
ATOM 2966 C CA . HIS A 1 375 ? -0.298 22.212 11.220 1.00 84.88 375 HIS A CA 1
ATOM 2967 C C . HIS A 1 375 ? -1.535 22.113 10.327 1.00 84.88 375 HIS A C 1
ATOM 2969 O O . HIS A 1 375 ? -2.295 23.077 10.223 1.00 84.88 375 HIS A O 1
ATOM 2975 N N . ALA A 1 376 ? -1.780 20.944 9.738 1.00 85.19 376 ALA A N 1
ATOM 2976 C CA . ALA A 1 376 ? -2.958 20.695 8.919 1.00 85.19 376 ALA A CA 1
ATOM 2977 C C . ALA A 1 376 ? -4.264 20.899 9.703 1.00 85.19 376 ALA A C 1
ATOM 2979 O O . ALA A 1 376 ? -5.170 21.580 9.225 1.00 85.19 376 ALA A O 1
ATOM 2980 N N . LEU A 1 377 ? -4.351 20.382 10.934 1.00 87.62 377 LEU A N 1
ATOM 2981 C CA . LEU A 1 377 ? -5.504 20.596 11.816 1.00 87.62 377 LEU A CA 1
ATOM 2982 C C . LEU A 1 377 ? -5.674 22.071 12.193 1.00 87.62 377 LEU A C 1
ATOM 2984 O O . LEU A 1 377 ? -6.784 22.602 12.193 1.00 87.62 377 LEU A O 1
ATOM 2988 N N . ALA A 1 378 ? -4.575 22.765 12.475 1.00 86.31 378 ALA A N 1
ATOM 2989 C CA . ALA A 1 378 ? -4.608 24.187 12.785 1.00 86.31 378 ALA A CA 1
ATOM 2990 C C . ALA A 1 378 ? -5.058 25.029 11.585 1.00 86.31 378 ALA A C 1
ATOM 2992 O O . ALA A 1 378 ? -5.797 26.001 11.761 1.00 86.31 378 ALA A O 1
ATOM 2993 N N . ARG A 1 379 ? -4.642 24.646 10.373 1.00 85.88 379 ARG A N 1
ATOM 2994 C CA . ARG A 1 379 ? -5.093 25.241 9.112 1.00 85.88 379 ARG A CA 1
ATOM 2995 C C . ARG A 1 379 ? -6.573 24.966 8.873 1.00 85.88 379 ARG A C 1
ATOM 2997 O O . ARG A 1 379 ? -7.307 25.897 8.563 1.00 85.88 379 ARG A O 1
ATOM 3004 N N . ALA A 1 380 ? -7.021 23.737 9.111 1.00 86.94 380 ALA A N 1
ATOM 3005 C CA . ALA A 1 380 ? -8.425 23.351 9.052 1.00 86.94 380 ALA A CA 1
ATOM 3006 C C . ALA A 1 380 ? -9.300 24.223 9.966 1.00 86.94 380 ALA A C 1
ATOM 3008 O O . ALA A 1 380 ? -10.293 24.766 9.494 1.00 86.94 380 ALA A O 1
ATOM 3009 N N . LEU A 1 381 ? -8.888 24.454 11.221 1.00 85.62 381 LEU A N 1
ATOM 3010 C CA . LEU A 1 381 ? -9.599 25.358 12.141 1.00 85.62 381 LEU A CA 1
ATOM 3011 C C . LEU A 1 381 ? -9.631 26.814 11.667 1.00 85.62 381 LEU A C 1
ATOM 3013 O O . LEU A 1 381 ? -10.578 27.537 11.973 1.00 85.62 381 LEU A O 1
ATOM 3017 N N . ARG A 1 382 ? -8.576 27.281 10.986 1.00 85.62 382 ARG A N 1
ATOM 3018 C CA . ARG A 1 382 ? -8.529 28.644 10.435 1.00 85.62 382 ARG A CA 1
ATOM 3019 C C . ARG A 1 382 ? -9.446 28.782 9.223 1.00 85.62 382 ARG A C 1
ATOM 3021 O O . ARG A 1 382 ? -10.123 29.800 9.106 1.00 85.62 382 ARG A O 1
ATOM 3028 N N . SER A 1 383 ? -9.479 27.754 8.380 1.00 84.25 383 SER A N 1
ATOM 3029 C CA . SER A 1 383 ? -10.295 27.680 7.171 1.00 84.25 383 SER A CA 1
ATOM 3030 C C . SER A 1 383 ? -11.798 27.545 7.469 1.00 84.25 383 SER A C 1
ATOM 3032 O O . SER A 1 383 ? -12.208 27.303 8.603 1.00 84.25 383 SER A O 1
ATOM 3034 N N . LYS A 1 384 ? -12.633 27.659 6.429 1.00 83.94 384 LYS A N 1
ATOM 3035 C CA . LYS A 1 384 ? -14.082 27.379 6.496 1.00 83.94 384 LYS A CA 1
ATOM 3036 C C . LYS A 1 384 ? -14.415 25.872 6.444 1.00 83.94 384 LYS A C 1
ATOM 3038 O O . LYS A 1 384 ? -15.580 25.513 6.288 1.00 83.94 384 LYS A O 1
ATOM 3043 N N . VAL A 1 385 ? -13.424 24.977 6.543 1.00 86.19 385 VAL A N 1
ATOM 3044 C CA . VAL A 1 385 ? -13.651 23.524 6.476 1.00 86.19 385 VAL A CA 1
ATOM 3045 C C . VAL A 1 385 ? -14.372 23.046 7.738 1.00 86.19 385 VAL A C 1
ATOM 3047 O O . VAL A 1 385 ? -13.831 23.097 8.842 1.00 86.19 385 VAL A O 1
ATOM 3050 N N . LYS A 1 386 ? -15.597 22.542 7.567 1.00 88.00 386 LYS A N 1
ATOM 3051 C CA . LYS A 1 386 ? -16.393 21.956 8.650 1.00 88.00 386 LYS A CA 1
ATOM 3052 C C . LYS A 1 386 ? -16.058 20.469 8.812 1.00 88.00 386 LYS A C 1
ATOM 3054 O O . LYS A 1 386 ? -16.190 19.691 7.867 1.00 88.00 386 LYS A O 1
ATOM 3059 N N . PHE A 1 387 ? -15.667 20.074 10.022 1.00 89.00 387 PHE A N 1
ATOM 3060 C CA . PHE A 1 387 ? -15.532 18.672 10.432 1.00 89.00 387 PHE A CA 1
ATOM 3061 C C . PHE A 1 387 ? -16.564 18.344 11.503 1.00 89.00 387 PHE A C 1
ATOM 3063 O O . PHE A 1 387 ? -16.918 19.208 12.305 1.00 89.00 387 PHE A O 1
ATOM 3070 N N . ASP A 1 388 ? -17.003 17.086 11.551 1.00 90.50 388 ASP A N 1
ATOM 3071 C CA . ASP A 1 388 ? -17.813 16.616 12.669 1.00 90.50 388 ASP A CA 1
ATOM 3072 C C . ASP A 1 388 ? -16.978 16.572 13.968 1.00 90.50 388 ASP A C 1
ATOM 3074 O O . ASP A 1 388 ? -15.745 16.456 13.963 1.00 90.50 388 ASP A O 1
ATOM 3078 N N . TYR A 1 389 ? -17.653 16.656 15.117 1.00 91.81 389 TYR A N 1
ATOM 3079 C CA . TYR A 1 389 ? -16.985 16.608 16.423 1.00 91.81 389 TYR A CA 1
ATOM 3080 C C . TYR A 1 389 ? -16.189 15.302 16.617 1.00 91.81 389 TYR A C 1
ATOM 3082 O O . TYR A 1 389 ? -15.169 15.280 17.308 1.00 91.81 389 TYR A O 1
ATOM 3090 N N . ARG A 1 390 ? -16.614 14.205 15.967 1.00 91.62 390 ARG A N 1
ATOM 3091 C CA . ARG A 1 390 ? -15.940 12.899 16.024 1.00 91.62 390 ARG A CA 1
ATOM 3092 C C . ARG A 1 390 ? -14.568 12.954 15.359 1.00 91.62 390 ARG A C 1
ATOM 3094 O O . ARG A 1 390 ? -13.614 12.441 15.940 1.00 91.62 390 ARG A O 1
ATOM 3101 N N . THR A 1 391 ? -14.449 13.580 14.193 1.00 90.88 391 THR A N 1
ATOM 3102 C CA . THR A 1 391 ? -13.186 13.733 13.460 1.00 90.88 391 THR A CA 1
ATOM 3103 C C . THR A 1 391 ? -12.203 14.577 14.257 1.00 90.88 391 THR A C 1
ATOM 3105 O O . THR A 1 391 ? -11.070 14.141 14.460 1.00 90.88 391 THR A O 1
ATOM 3108 N N . TRP A 1 392 ? -12.648 15.710 14.815 1.00 91.75 392 TRP A N 1
ATOM 3109 C CA . TRP A 1 392 ? -11.821 16.533 15.708 1.00 91.75 392 TRP A CA 1
ATOM 3110 C C . TRP A 1 392 ? -11.303 15.745 16.908 1.00 91.75 392 TRP A C 1
ATOM 3112 O O . TRP A 1 392 ? -10.099 15.718 17.178 1.00 91.75 392 TRP A O 1
ATOM 3122 N N . ARG A 1 393 ? -12.200 15.025 17.586 1.00 91.06 393 ARG A N 1
ATOM 3123 C CA . ARG A 1 393 ? -11.847 14.221 18.755 1.00 91.06 393 ARG A CA 1
ATOM 3124 C C . ARG A 1 393 ? -10.843 13.122 18.425 1.00 91.06 393 ARG A C 1
ATOM 3126 O O . ARG A 1 393 ? -9.915 12.893 19.201 1.00 91.06 393 ARG A O 1
ATOM 3133 N N . ARG A 1 394 ? -11.004 12.445 17.285 1.00 91.06 394 ARG A N 1
ATOM 3134 C CA . ARG A 1 394 ? -10.066 11.413 16.815 1.00 91.06 394 ARG A CA 1
ATOM 3135 C C . ARG A 1 394 ? -8.712 12.007 16.440 1.00 91.06 394 ARG A C 1
ATOM 3137 O O . ARG A 1 394 ? -7.694 11.460 16.849 1.00 91.06 394 ARG A O 1
ATOM 3144 N N . ALA A 1 395 ? -8.696 13.140 15.743 1.00 88.19 395 ALA A N 1
ATOM 3145 C CA . ALA A 1 395 ? -7.468 13.833 15.369 1.00 88.19 395 ALA A CA 1
ATOM 3146 C C . ALA A 1 395 ? -6.632 14.230 16.596 1.00 88.19 395 ALA A C 1
ATOM 3148 O O . ALA A 1 395 ? -5.430 13.964 16.648 1.00 88.19 395 ALA A O 1
ATOM 3149 N N . LEU A 1 396 ? -7.280 14.787 17.623 1.00 88.31 396 LEU A N 1
ATOM 3150 C CA . LEU A 1 396 ? -6.626 15.135 18.885 1.00 88.31 396 LEU A CA 1
ATOM 3151 C C . LEU A 1 396 ? -6.090 13.897 19.617 1.00 88.31 396 LEU A C 1
ATOM 3153 O O . LEU A 1 396 ? -4.963 13.926 20.108 1.00 88.31 396 LEU A O 1
ATOM 3157 N N . LEU A 1 397 ? -6.845 12.790 19.647 1.00 84.38 397 LEU A N 1
ATOM 3158 C CA . LEU A 1 397 ? -6.369 11.529 20.232 1.00 84.38 397 LEU A CA 1
ATOM 3159 C C . LEU A 1 397 ? -5.124 10.994 19.529 1.00 84.38 397 LEU A C 1
ATOM 3161 O O . LEU A 1 397 ? -4.199 10.553 20.208 1.00 84.38 397 LEU A O 1
ATOM 3165 N N . ILE A 1 398 ? -5.093 11.037 18.196 1.00 83.75 398 ILE A N 1
ATOM 3166 C CA . ILE A 1 398 ? -3.946 10.581 17.407 1.00 83.75 398 ILE A CA 1
ATOM 3167 C C . ILE A 1 398 ? -2.708 11.429 17.734 1.00 83.75 398 ILE A C 1
ATOM 3169 O O . ILE A 1 398 ? -1.649 10.873 18.027 1.00 83.75 398 ILE A O 1
ATOM 3173 N N . LEU A 1 399 ? -2.840 12.761 17.791 1.00 83.19 399 LEU A N 1
ATOM 3174 C CA . LEU A 1 399 ? -1.739 13.648 18.187 1.00 83.19 399 LEU A CA 1
ATOM 3175 C C . LEU A 1 399 ? -1.234 13.365 19.607 1.00 83.19 399 LEU A C 1
ATOM 3177 O O . LEU A 1 399 ? -0.025 13.258 19.817 1.00 83.19 399 LEU A O 1
ATOM 3181 N N . MET A 1 400 ? -2.139 13.186 20.571 1.00 81.62 400 MET A N 1
ATOM 3182 C CA . MET A 1 400 ? -1.767 12.853 21.950 1.00 81.62 400 MET A CA 1
ATOM 3183 C C . MET A 1 400 ? -1.046 11.507 22.045 1.00 81.62 400 MET A C 1
ATOM 3185 O O . MET A 1 400 ? -0.008 11.415 22.694 1.00 81.62 400 MET A O 1
ATOM 3189 N N . ARG A 1 401 ? -1.567 10.468 21.378 1.00 77.62 401 ARG A N 1
ATOM 3190 C CA . ARG A 1 401 ? -0.955 9.126 21.328 1.00 77.62 401 ARG A CA 1
ATOM 3191 C C . ARG A 1 401 ? 0.397 9.134 20.635 1.00 77.62 401 ARG A C 1
ATOM 3193 O O . ARG A 1 401 ? 1.250 8.307 20.931 1.00 77.62 401 ARG A O 1
ATOM 3200 N N . SER A 1 402 ? 0.593 10.070 19.717 1.00 75.31 402 SER A N 1
ATOM 3201 C CA . SER A 1 402 ? 1.884 10.305 19.097 1.00 75.31 402 SER A CA 1
ATOM 3202 C C . SER A 1 402 ? 2.856 11.052 20.030 1.00 75.31 402 SER A C 1
ATOM 3204 O O . SER A 1 402 ? 4.000 11.244 19.674 1.00 75.31 402 SER A O 1
ATOM 3206 N N . GLY A 1 403 ? 2.480 11.469 21.241 1.00 75.94 403 GLY A N 1
ATOM 3207 C CA . GLY A 1 403 ? 3.409 12.103 22.188 1.00 75.94 403 GLY A CA 1
ATOM 3208 C C . GLY A 1 403 ? 3.781 13.552 21.847 1.00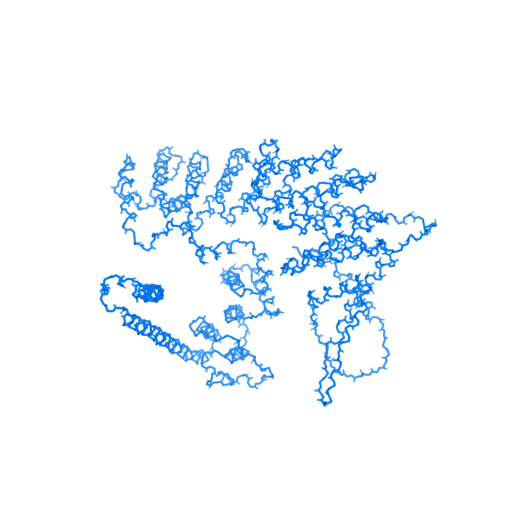 75.94 403 GLY A C 1
ATOM 3209 O O . GLY A 1 403 ? 4.756 14.071 22.378 1.00 75.94 403 GLY A O 1
ATOM 3210 N N . HIS A 1 404 ? 3.027 14.228 20.972 1.00 74.56 404 HIS A N 1
ATOM 3211 C CA . HIS A 1 404 ? 3.226 15.650 20.685 1.00 74.56 404 HIS A CA 1
ATOM 3212 C C . HIS A 1 404 ? 2.193 16.489 21.446 1.00 74.56 404 HIS A C 1
ATOM 3214 O O . HIS A 1 404 ? 1.080 16.684 20.969 1.00 74.56 404 HIS A O 1
ATOM 3220 N N . LEU A 1 405 ? 2.553 17.012 22.620 1.00 72.50 405 LEU A N 1
ATOM 3221 C CA . LEU A 1 405 ? 1.602 17.665 23.534 1.00 72.50 405 LEU A CA 1
ATOM 3222 C C . LEU A 1 405 ? 1.256 19.120 23.187 1.00 72.50 405 LEU A C 1
ATOM 3224 O O . LEU A 1 405 ? 0.140 19.560 23.452 1.00 72.50 405 LEU A O 1
ATOM 3228 N N . LYS A 1 406 ? 2.169 19.861 22.544 1.00 80.44 406 LYS A N 1
ATOM 3229 C CA . LYS A 1 406 ? 1.959 21.290 22.230 1.00 80.44 406 LYS A CA 1
ATOM 3230 C C . LYS A 1 406 ? 0.762 21.533 21.294 1.00 80.44 406 LYS A C 1
ATOM 3232 O O . LYS A 1 406 ? 0.010 22.485 21.478 1.00 80.44 406 LYS A O 1
ATOM 3237 N N . TRP A 1 407 ? 0.566 20.653 20.310 1.00 84.31 407 TRP A N 1
ATOM 3238 C CA . TRP A 1 407 ? -0.502 20.780 19.312 1.00 84.31 407 TRP A CA 1
ATOM 3239 C C . TRP A 1 407 ? -1.903 20.552 19.893 1.00 84.31 407 TRP A C 1
ATOM 3241 O O . TRP A 1 407 ? -2.741 21.429 19.709 1.00 84.31 407 TRP A O 1
ATOM 3251 N N . PRO A 1 408 ? -2.185 19.447 20.615 1.00 83.75 408 PRO A N 1
ATOM 3252 C CA . PRO A 1 408 ? -3.481 19.224 21.249 1.00 83.75 408 PRO A CA 1
ATOM 3253 C C . PRO A 1 408 ? -3.957 20.383 22.123 1.00 83.75 408 PRO A C 1
ATOM 3255 O O . PRO A 1 408 ? -5.129 20.733 22.049 1.00 83.75 408 PRO A O 1
ATOM 3258 N N . VAL A 1 409 ? -3.060 20.999 22.902 1.00 80.38 409 VAL A N 1
ATOM 3259 C CA . VAL A 1 409 ? -3.402 22.132 23.778 1.00 80.38 409 VAL A CA 1
ATOM 3260 C C . VAL A 1 409 ? -3.767 23.367 22.954 1.00 80.38 409 VAL A C 1
ATOM 3262 O O . VAL A 1 409 ? -4.863 23.897 23.107 1.00 80.38 409 VAL A O 1
ATOM 3265 N N . SER A 1 410 ? -2.921 23.765 21.997 1.00 84.88 410 SER A N 1
ATOM 3266 C CA . SER A 1 410 ? -3.222 24.924 21.143 1.00 84.88 410 SER A CA 1
ATOM 3267 C C . SER A 1 410 ? -4.480 24.718 20.288 1.00 84.88 410 SER A C 1
ATOM 3269 O O . SER A 1 410 ? -5.246 25.652 20.055 1.00 84.88 410 SER A O 1
ATOM 3271 N N . LEU A 1 411 ? -4.724 23.493 19.811 1.00 86.44 411 LEU A N 1
ATOM 3272 C CA . LEU A 1 411 ? -5.937 23.161 19.061 1.00 86.44 411 LEU A CA 1
ATOM 3273 C C . LEU A 1 411 ? -7.180 23.190 19.958 1.00 86.44 411 LEU A C 1
ATOM 3275 O O . LEU A 1 411 ? -8.212 23.688 19.520 1.00 86.44 411 LEU A O 1
ATOM 3279 N N . ALA A 1 412 ? -7.083 22.711 21.201 1.00 86.81 412 ALA A N 1
ATOM 3280 C CA . ALA A 1 412 ? -8.165 22.767 22.180 1.00 86.81 412 ALA A CA 1
ATOM 3281 C C . ALA A 1 412 ? -8.593 24.211 22.486 1.00 86.81 412 ALA A C 1
ATOM 3283 O O . ALA A 1 412 ? -9.780 24.522 22.394 1.00 86.81 412 ALA A O 1
ATOM 3284 N N . GLU A 1 413 ? -7.634 25.101 22.754 1.00 86.50 413 GLU A N 1
ATOM 3285 C CA . GLU A 1 413 ? -7.881 26.536 22.974 1.00 86.50 413 GLU A CA 1
ATOM 3286 C C . GLU A 1 413 ? -8.564 27.186 21.762 1.00 86.50 413 GLU A C 1
ATOM 3288 O O . GLU A 1 413 ? -9.516 27.956 21.894 1.00 86.50 413 GLU A O 1
ATOM 3293 N N . ARG A 1 414 ? -8.115 26.844 20.547 1.00 89.12 414 ARG A N 1
ATOM 3294 C CA . ARG A 1 414 ? -8.713 27.358 19.305 1.00 89.12 414 ARG A CA 1
ATOM 3295 C C . ARG A 1 414 ? -10.134 26.842 19.081 1.00 89.12 414 ARG A C 1
ATOM 3297 O O . ARG A 1 414 ? -10.967 27.611 18.606 1.00 89.12 414 ARG A O 1
ATOM 3304 N N . ILE A 1 415 ? -10.412 25.575 19.395 1.00 88.44 415 ILE A N 1
ATOM 3305 C CA . ILE A 1 415 ? -11.764 24.999 19.312 1.00 88.44 415 ILE A CA 1
ATOM 3306 C C . ILE A 1 415 ? -12.687 25.697 20.312 1.00 88.44 415 ILE A C 1
ATOM 3308 O O . ILE A 1 415 ? -13.780 26.107 19.935 1.00 88.44 415 ILE A O 1
ATOM 3312 N N . GLU A 1 416 ? -12.240 25.892 21.553 1.00 90.44 416 GLU A N 1
ATOM 3313 C CA . GLU A 1 416 ? -13.011 26.599 22.578 1.00 90.44 416 GLU A CA 1
ATOM 3314 C C . GLU A 1 416 ? -13.317 28.042 22.164 1.00 90.44 416 GLU A C 1
ATOM 3316 O O . GLU A 1 416 ? -14.465 28.474 22.263 1.00 90.44 416 GLU A O 1
ATOM 3321 N N . LYS A 1 417 ? -12.326 28.771 21.634 1.00 90.25 417 LYS A N 1
ATOM 3322 C CA . LYS A 1 417 ? -12.544 30.114 21.084 1.00 90.25 417 LYS A CA 1
ATOM 3323 C C . LYS A 1 417 ? -13.596 30.099 19.972 1.00 90.25 417 LYS A C 1
ATOM 3325 O O . LYS A 1 417 ? -14.520 30.897 19.993 1.00 90.25 417 LYS A O 1
ATOM 3330 N N . ARG A 1 418 ? -13.511 29.158 19.026 1.00 89.06 418 ARG A N 1
ATOM 3331 C CA . ARG A 1 418 ? -14.473 29.056 17.913 1.00 89.06 418 ARG A CA 1
ATOM 3332 C C . ARG A 1 418 ? -15.886 28.667 18.358 1.00 89.06 418 ARG A C 1
ATOM 3334 O O . ARG A 1 418 ? -16.832 29.106 17.714 1.00 89.06 418 ARG A O 1
ATOM 3341 N N . LEU A 1 419 ? -16.027 27.871 19.418 1.00 89.56 419 LEU A N 1
ATOM 3342 C CA . LEU A 1 419 ? -17.322 27.576 20.042 1.00 89.56 419 LEU A CA 1
ATOM 3343 C C . LEU A 1 419 ? -17.904 28.824 20.721 1.00 89.56 419 LEU A C 1
ATOM 3345 O O . LEU A 1 419 ? -19.082 29.110 20.538 1.00 89.56 419 LEU A O 1
ATOM 3349 N N . ARG A 1 420 ? -17.077 29.599 21.441 1.00 90.56 420 ARG A N 1
ATOM 3350 C CA . ARG A 1 420 ? -17.482 30.882 22.048 1.00 90.56 420 ARG A CA 1
ATOM 3351 C C . ARG A 1 420 ? -17.912 31.913 21.003 1.00 90.56 420 ARG A C 1
ATOM 3353 O O . ARG A 1 420 ? -18.918 32.580 21.195 1.00 90.56 420 ARG A O 1
ATOM 3360 N N . ASP A 1 421 ? -17.201 31.977 19.879 1.00 92.25 421 ASP A N 1
ATOM 3361 C CA . ASP A 1 421 ? -17.514 32.870 18.756 1.00 92.25 421 ASP A CA 1
ATOM 3362 C C . ASP A 1 421 ? -18.744 32.410 17.931 1.00 92.25 421 ASP A C 1
ATOM 3364 O O . ASP A 1 421 ? -19.037 33.006 16.896 1.00 92.25 421 ASP A O 1
ATOM 3368 N N . GLY A 1 422 ? -19.406 31.297 18.285 1.00 91.06 422 GLY A N 1
ATOM 3369 C CA . GLY A 1 422 ? -20.530 30.730 17.520 1.00 91.06 422 GLY A CA 1
ATOM 3370 C C . GLY A 1 422 ? -20.154 30.160 16.143 1.00 91.06 422 GLY A C 1
ATOM 3371 O O . GLY A 1 422 ? -21.017 29.844 15.330 1.00 91.06 422 GLY A O 1
ATOM 3372 N N . ARG A 1 423 ? -18.855 30.014 15.848 1.00 87.31 423 ARG A N 1
ATOM 3373 C CA . ARG A 1 423 ? -18.339 29.492 14.565 1.00 87.31 423 ARG A CA 1
ATOM 3374 C C . ARG A 1 423 ? -18.280 27.964 14.514 1.00 87.31 423 ARG A C 1
ATOM 3376 O O . ARG A 1 423 ? -18.061 27.396 13.444 1.00 87.31 423 ARG A O 1
ATOM 3383 N N . LEU A 1 424 ? -18.409 27.313 15.665 1.00 88.62 424 LEU A N 1
ATOM 3384 C CA . LEU A 1 424 ? -18.599 25.875 15.820 1.00 88.62 424 LEU A CA 1
ATOM 3385 C C . LEU A 1 424 ? -19.832 25.647 16.693 1.00 88.62 424 LEU A C 1
ATOM 3387 O O . LEU A 1 424 ? -20.090 26.415 17.614 1.00 88.62 424 LEU A O 1
ATOM 3391 N N . GLU A 1 425 ? -20.562 24.572 16.422 1.00 91.62 425 GLU A N 1
ATOM 3392 C CA . GLU A 1 425 ? -21.770 24.208 17.163 1.00 91.62 425 GLU A CA 1
ATOM 3393 C C . GLU A 1 425 ? -21.465 23.168 18.250 1.00 91.62 425 GLU A C 1
ATOM 3395 O O . GLU A 1 425 ? -20.563 22.339 18.099 1.00 91.62 425 GLU A O 1
ATOM 3400 N N . GLY A 1 426 ? -22.252 23.154 19.327 1.00 92.06 426 GLY A N 1
ATOM 3401 C CA . GLY A 1 426 ? -22.199 22.121 20.365 1.00 92.06 426 GLY A CA 1
ATOM 3402 C C . GLY A 1 426 ? -21.360 22.484 21.591 1.00 92.06 426 GLY A C 1
ATOM 3403 O O . GLY A 1 426 ? -21.143 23.651 21.906 1.00 92.06 426 GLY A O 1
ATOM 3404 N N . LYS A 1 427 ? -20.924 21.463 22.338 1.00 91.19 427 LYS A N 1
ATOM 3405 C CA . LYS A 1 427 ? -20.154 21.624 23.586 1.00 91.19 427 LYS A CA 1
ATOM 3406 C C . LYS A 1 427 ? -18.722 21.151 23.393 1.00 91.19 427 LYS A C 1
ATOM 3408 O O . LYS A 1 427 ? -18.482 20.145 22.728 1.00 91.19 427 LYS A O 1
ATOM 3413 N N . LEU A 1 428 ? -17.773 21.807 24.057 1.00 88.38 428 LEU A N 1
ATOM 3414 C CA . LEU A 1 428 ? -16.345 21.489 23.960 1.00 88.38 428 LEU A CA 1
ATOM 3415 C C . LEU A 1 428 ? -16.021 20.007 24.227 1.00 88.38 428 LEU A C 1
ATOM 3417 O O . LEU A 1 428 ? -15.185 19.404 23.553 1.00 88.38 428 LEU A O 1
ATOM 3421 N N . GLU A 1 429 ? -16.753 19.397 25.155 1.00 87.56 429 GLU A N 1
ATOM 3422 C CA . GLU A 1 429 ? -16.668 17.980 25.526 1.00 87.56 429 GLU A CA 1
ATOM 3423 C C . GLU A 1 429 ? -16.892 16.994 24.370 1.00 87.56 429 GLU A C 1
ATOM 3425 O O . GLU A 1 429 ? -16.450 15.843 24.417 1.00 87.56 429 GLU A O 1
ATOM 3430 N N . GLN A 1 430 ? -17.604 17.425 23.329 1.00 90.12 430 GLN A N 1
ATOM 3431 C CA . GLN A 1 430 ? -17.862 16.610 22.146 1.00 90.12 430 GLN A CA 1
ATOM 3432 C C . GLN A 1 430 ? -16.620 16.548 21.245 1.00 90.12 430 GLN A C 1
ATOM 3434 O O . GLN A 1 430 ? -16.347 15.504 20.648 1.00 90.12 430 GLN A O 1
ATOM 3439 N N . TYR A 1 431 ? -15.847 17.637 21.195 1.00 87.75 431 TYR A N 1
ATOM 3440 C CA . TYR A 1 431 ? -14.677 17.807 20.331 1.00 87.75 431 TYR A CA 1
ATOM 3441 C C . TYR A 1 431 ? -13.386 17.319 20.975 1.00 87.75 431 TYR A C 1
ATOM 3443 O O . TYR A 1 431 ? -12.482 16.856 20.284 1.00 87.75 431 TYR A O 1
ATOM 3451 N N . ILE A 1 432 ? -13.287 17.416 22.298 1.00 86.19 432 ILE A N 1
ATOM 3452 C CA . ILE A 1 432 ? -12.060 17.128 23.030 1.00 86.19 432 ILE A CA 1
ATOM 3453 C C . ILE A 1 432 ? -12.215 15.809 23.800 1.00 86.19 432 ILE A C 1
ATOM 3455 O O . ILE A 1 432 ? -13.243 15.554 24.420 1.00 86.19 432 ILE A O 1
ATOM 3459 N N . PRO A 1 433 ? -11.212 14.919 23.802 1.00 82.19 433 PRO A N 1
ATOM 3460 C CA . PRO A 1 433 ? -11.206 13.760 24.687 1.00 82.19 433 PRO A CA 1
ATOM 3461 C C . PRO A 1 433 ? -11.307 14.148 26.169 1.00 82.19 433 PRO A C 1
ATOM 3463 O O . PRO A 1 433 ? -10.515 14.956 26.642 1.00 82.19 433 PRO A O 1
ATOM 3466 N N . ARG A 1 434 ? -12.182 13.470 26.933 1.00 78.81 434 ARG A N 1
ATOM 3467 C CA . ARG A 1 434 ? -12.347 13.611 28.406 1.00 78.81 434 ARG A CA 1
ATOM 3468 C C . ARG A 1 434 ? -11.050 13.722 29.204 1.00 78.81 434 ARG A C 1
ATOM 3470 O O . ARG A 1 434 ? -11.007 14.402 30.220 1.00 78.81 434 ARG A O 1
ATOM 3477 N N . ARG A 1 435 ? -9.987 13.068 28.740 1.00 69.31 435 ARG A N 1
ATOM 3478 C CA . ARG A 1 435 ? -8.673 13.073 29.395 1.00 69.31 435 ARG A CA 1
ATOM 3479 C C . ARG A 1 435 ? -7.948 14.425 29.336 1.00 69.31 435 ARG A C 1
ATOM 3481 O O . ARG A 1 435 ? -7.073 14.634 30.160 1.00 69.31 435 ARG A O 1
ATOM 3488 N N . LEU A 1 436 ? -8.291 15.314 28.399 1.00 64.38 436 LEU A N 1
ATOM 3489 C CA . LEU A 1 436 ? -7.682 16.645 28.275 1.00 64.38 436 LEU A CA 1
ATOM 3490 C C . LEU A 1 436 ? -8.360 17.717 29.142 1.00 64.38 436 LEU A C 1
ATOM 3492 O O . LEU A 1 436 ? -7.713 18.711 29.441 1.00 64.38 436 LEU A O 1
ATOM 3496 N N . TYR A 1 437 ? -9.629 17.541 29.532 1.00 66.56 437 TYR A N 1
ATOM 3497 C CA . TYR A 1 437 ? -10.425 18.614 30.153 1.00 66.56 437 TYR A CA 1
ATOM 3498 C C . TYR A 1 437 ? -10.974 18.297 31.552 1.00 66.56 437 TYR A C 1
ATOM 3500 O O . TYR A 1 437 ? -11.652 19.132 32.146 1.00 66.56 437 TYR A O 1
ATOM 3508 N N . ARG A 1 438 ? -10.716 17.105 32.111 1.00 56.84 438 ARG A N 1
ATOM 3509 C CA . ARG A 1 438 ? -11.233 16.762 33.445 1.00 56.84 438 ARG A CA 1
ATOM 3510 C C . ARG A 1 438 ? -10.590 17.678 34.506 1.00 56.84 438 ARG A C 1
ATOM 3512 O O . ARG A 1 438 ? -9.418 17.510 34.833 1.00 56.84 438 ARG A O 1
ATOM 3519 N N . ASN A 1 439 ? -11.391 18.602 35.046 1.00 47.84 439 ASN A N 1
ATOM 3520 C CA . ASN A 1 439 ? -11.129 19.437 36.229 1.00 47.84 439 ASN A CA 1
ATOM 3521 C C . ASN A 1 439 ? -10.093 20.571 36.073 1.00 47.84 439 ASN A C 1
ATOM 3523 O O . ASN A 1 439 ? -9.453 20.937 37.059 1.00 47.84 439 ASN A O 1
ATOM 3527 N N . VAL A 1 440 ? -9.891 21.123 34.869 1.00 51.03 440 VAL A N 1
ATOM 3528 C CA . VAL A 1 440 ? -8.994 22.280 34.668 1.00 51.03 440 VAL A CA 1
ATOM 3529 C C . VAL A 1 440 ? -9.596 23.251 33.642 1.00 51.03 440 VAL A C 1
ATOM 3531 O O . VAL A 1 440 ? -9.922 22.810 32.539 1.00 51.03 440 VAL A O 1
ATOM 3534 N N . PRO A 1 441 ? -9.719 24.555 33.956 1.00 58.09 441 PRO A N 1
ATOM 3535 C CA . PRO A 1 441 ? -10.056 25.570 32.964 1.00 58.09 441 PRO A CA 1
ATOM 3536 C C . PRO A 1 441 ? -8.951 25.656 31.900 1.00 58.09 441 PRO A C 1
ATOM 3538 O O . PRO A 1 441 ? -7.764 25.714 32.224 1.00 58.09 441 PRO A O 1
ATOM 3541 N N . LEU A 1 442 ? -9.321 25.686 30.619 1.00 56.91 442 LEU A N 1
ATOM 3542 C CA . LEU A 1 442 ? -8.361 25.730 29.503 1.00 56.91 442 LEU A CA 1
ATOM 3543 C C . LEU A 1 442 ? -7.535 27.020 29.440 1.00 56.91 442 LEU A C 1
ATOM 3545 O O . LEU A 1 442 ? -6.517 27.056 28.757 1.00 56.91 442 LEU A O 1
ATOM 3549 N N . SER A 1 443 ? -7.908 28.043 30.211 1.00 55.19 443 SER A N 1
ATOM 3550 C CA . SER A 1 443 ? -7.160 29.294 30.377 1.00 55.19 443 SER A CA 1
ATOM 3551 C C . SER A 1 443 ? -5.775 29.131 31.033 1.00 55.19 443 SER A C 1
ATOM 3553 O O . SER A 1 443 ? -5.013 30.095 31.085 1.00 55.19 443 SER A O 1
ATOM 3555 N N . HIS A 1 444 ? -5.395 27.930 31.494 1.00 58.62 444 HIS A N 1
ATOM 3556 C CA . HIS A 1 444 ? -4.094 27.649 32.120 1.00 58.62 444 HIS A CA 1
ATOM 3557 C C . HIS A 1 444 ? -3.241 26.633 31.337 1.00 58.62 444 HIS A C 1
ATOM 3559 O O . HIS A 1 444 ? -2.883 25.559 31.831 1.00 58.62 444 HIS A O 1
ATOM 3565 N N . SER A 1 445 ? -2.859 27.005 30.112 1.00 59.84 445 SER A N 1
ATOM 3566 C CA . SER A 1 445 ? -2.092 26.188 29.153 1.00 59.84 445 SER A CA 1
ATOM 3567 C C . SER A 1 445 ? -0.828 25.525 29.730 1.00 59.84 445 SER A C 1
ATOM 3569 O O . SER A 1 445 ? -0.584 24.340 29.493 1.00 59.84 445 SER A O 1
ATOM 3571 N N . LYS A 1 446 ? -0.058 26.234 30.572 1.00 65.94 446 LYS A N 1
ATOM 3572 C CA . LYS A 1 446 ? 1.152 25.702 31.238 1.00 65.94 446 LYS A CA 1
ATOM 3573 C C . LYS A 1 446 ? 0.848 24.568 32.229 1.00 65.94 446 LYS A C 1
ATOM 3575 O O . LYS A 1 446 ? 1.616 23.612 32.320 1.00 65.94 446 LYS A O 1
ATOM 3580 N N . VAL A 1 447 ? -0.268 24.654 32.957 1.00 65.69 447 VAL A N 1
ATOM 3581 C CA . VAL A 1 447 ? -0.699 23.626 33.925 1.00 65.69 447 VAL A CA 1
ATOM 3582 C C . VAL A 1 447 ? -1.209 22.386 33.191 1.00 65.69 447 VAL A C 1
ATOM 3584 O O . VAL A 1 447 ? -0.935 21.258 33.607 1.00 65.69 447 VAL A O 1
ATOM 3587 N N . LEU A 1 448 ? -1.900 22.594 32.067 1.00 61.22 448 LEU A N 1
ATOM 3588 C CA . LEU A 1 448 ? -2.425 21.523 31.224 1.00 61.22 448 LEU A CA 1
ATOM 3589 C C . LEU A 1 448 ? -1.290 20.714 30.570 1.00 61.22 448 LEU A C 1
ATOM 3591 O O . LEU A 1 448 ? -1.328 19.486 30.609 1.00 61.22 448 LEU A O 1
ATOM 3595 N N . ILE A 1 449 ? -0.245 21.387 30.065 1.00 62.38 449 ILE A N 1
ATOM 3596 C CA . ILE A 1 449 ? 0.969 20.746 29.520 1.00 62.38 449 ILE A CA 1
ATOM 3597 C C . ILE A 1 449 ? 1.666 19.887 30.589 1.00 62.38 449 ILE A C 1
ATOM 3599 O O . ILE A 1 449 ? 1.833 18.688 30.371 1.00 62.38 449 ILE A O 1
ATOM 3603 N N . LYS A 1 450 ? 1.973 20.448 31.772 1.00 67.50 450 LYS A N 1
ATOM 3604 C CA . LYS A 1 450 ? 2.650 19.716 32.866 1.00 67.50 450 LYS A CA 1
ATOM 3605 C C . LYS A 1 450 ? 1.880 18.474 33.335 1.00 67.50 450 LYS A C 1
ATOM 3607 O O . LYS A 1 450 ? 2.472 17.450 33.669 1.00 67.50 450 LYS A O 1
ATOM 3612 N N . ARG A 1 451 ? 0.543 18.529 33.382 1.00 61.94 451 ARG A N 1
ATOM 3613 C CA . ARG A 1 451 ? -0.280 17.366 33.768 1.00 61.94 451 ARG A CA 1
ATOM 3614 C C . ARG A 1 451 ? -0.382 16.318 32.664 1.00 61.94 451 ARG A C 1
ATOM 3616 O O . ARG A 1 451 ? -0.456 15.136 32.984 1.00 61.94 451 ARG A O 1
ATOM 3623 N N . LEU A 1 452 ? -0.386 16.723 31.395 1.00 57.47 452 LEU A N 1
ATOM 3624 C CA . LEU A 1 452 ? -0.326 15.803 30.255 1.00 57.47 452 LEU A CA 1
ATOM 3625 C C . LEU A 1 452 ? 0.985 15.024 30.215 1.00 57.47 452 LEU A C 1
ATOM 3627 O O . LEU A 1 452 ? 0.952 13.824 29.954 1.00 57.47 452 LEU A O 1
ATOM 3631 N N . GLU A 1 453 ? 2.101 15.685 30.517 1.00 64.50 453 GLU A N 1
ATOM 3632 C CA . GLU A 1 453 ? 3.406 15.039 30.699 1.00 64.50 453 GLU A CA 1
ATOM 3633 C C . GLU A 1 453 ? 3.311 13.961 31.795 1.00 64.50 453 GLU A C 1
ATOM 3635 O O . GLU A 1 453 ? 3.561 12.787 31.523 1.00 64.50 453 GLU A O 1
ATOM 3640 N N . LYS A 1 454 ? 2.763 14.306 32.970 1.00 66.31 454 LYS A N 1
ATOM 3641 C CA . LYS A 1 454 ? 2.538 13.369 34.091 1.00 66.31 454 LYS A CA 1
ATOM 3642 C C . LYS A 1 454 ? 1.553 12.223 33.773 1.00 66.31 454 LYS A C 1
ATOM 3644 O O . LYS A 1 454 ? 1.681 11.103 34.267 1.00 66.31 454 LYS A O 1
ATOM 3649 N N . LEU A 1 455 ? 0.540 12.474 32.943 1.00 56.62 455 LEU A N 1
ATOM 3650 C CA . LEU A 1 455 ? -0.422 11.455 32.493 1.00 56.62 455 LEU A CA 1
ATOM 3651 C C . LEU A 1 455 ? 0.193 10.473 31.491 1.00 56.62 455 LEU A C 1
ATOM 3653 O O . LEU A 1 455 ? -0.195 9.309 31.464 1.00 56.62 455 LEU A O 1
ATOM 3657 N N . LEU A 1 456 ? 1.136 10.927 30.665 1.00 54.72 456 LEU A N 1
ATOM 3658 C CA . LEU A 1 456 ? 1.894 10.053 29.771 1.00 54.72 456 LEU A CA 1
ATOM 3659 C C . LEU A 1 456 ? 2.906 9.201 30.544 1.00 54.72 456 LEU A C 1
ATOM 3661 O O . LEU A 1 456 ? 3.076 8.032 30.210 1.00 54.72 456 LEU A O 1
ATOM 3665 N N . GLU A 1 457 ? 3.511 9.744 31.602 1.00 54.97 457 GLU A N 1
ATOM 3666 C CA . GLU A 1 457 ? 4.391 8.998 32.517 1.00 54.97 457 GLU A CA 1
ATOM 3667 C C . GLU A 1 457 ? 3.667 7.861 33.255 1.00 54.97 457 GLU A C 1
ATOM 3669 O O . GLU A 1 457 ? 4.273 6.840 33.565 1.00 54.97 457 GLU A O 1
ATOM 3674 N N . THR A 1 458 ? 2.363 8.013 33.502 1.00 46.38 458 THR A N 1
ATOM 3675 C CA . THR A 1 458 ? 1.523 7.010 34.184 1.00 46.38 458 THR A CA 1
ATOM 3676 C C . THR A 1 458 ? 0.863 6.007 33.232 1.00 46.38 458 THR A C 1
ATOM 3678 O O . THR A 1 458 ? 0.213 5.061 33.684 1.00 46.38 458 THR A O 1
ATOM 3681 N N . MET A 1 459 ? 1.031 6.159 31.912 1.00 45.31 459 MET A N 1
ATOM 3682 C CA . MET A 1 459 ? 0.612 5.132 30.957 1.00 45.31 459 MET A CA 1
ATOM 3683 C C . MET A 1 459 ? 1.583 3.936 31.001 1.00 45.31 459 MET A C 1
ATOM 3685 O O . MET A 1 459 ? 2.794 4.144 31.062 1.00 45.31 459 MET A O 1
ATOM 3689 N N . PRO A 1 460 ? 1.097 2.677 30.954 1.00 38.75 460 PRO A N 1
ATOM 3690 C CA . PRO A 1 460 ? 1.940 1.493 31.129 1.00 38.75 460 PRO A CA 1
ATOM 3691 C C . PRO A 1 460 ? 3.167 1.487 30.205 1.00 38.75 460 PRO A C 1
ATOM 3693 O O . PRO A 1 460 ? 3.036 1.643 28.990 1.00 38.75 460 PRO A O 1
ATOM 3696 N N . ALA A 1 461 ? 4.346 1.224 30.781 1.00 38.03 461 ALA A N 1
ATOM 3697 C CA . ALA A 1 461 ? 5.675 1.273 30.154 1.00 38.03 461 ALA A CA 1
ATOM 3698 C C . ALA A 1 461 ? 5.880 0.384 28.904 1.00 38.03 461 ALA A C 1
ATOM 3700 O O . ALA A 1 461 ? 6.922 0.460 28.258 1.00 38.03 461 ALA A O 1
ATOM 3701 N N . LEU A 1 462 ? 4.880 -0.404 28.498 1.00 32.84 462 LEU A N 1
ATOM 3702 C CA . LEU A 1 462 ? 4.873 -1.199 27.263 1.00 32.84 462 LEU A CA 1
ATOM 3703 C C . LEU A 1 462 ? 4.884 -0.354 25.967 1.00 32.84 462 LEU A C 1
ATOM 3705 O O . LEU A 1 462 ? 4.872 -0.920 24.879 1.00 32.84 462 LEU A O 1
ATOM 3709 N N . TRP A 1 463 ? 4.875 0.982 26.063 1.00 45.28 463 TRP A N 1
ATOM 3710 C CA . TRP A 1 463 ? 4.688 1.900 24.929 1.00 45.28 463 TRP A CA 1
ATOM 3711 C C . TRP A 1 463 ? 5.873 2.844 24.672 1.00 45.28 463 TRP A C 1
ATOM 3713 O O . TRP A 1 463 ? 5.787 3.710 23.799 1.00 45.28 463 TRP A O 1
ATOM 3723 N N . ARG A 1 464 ? 7.007 2.677 25.372 1.00 34.47 464 ARG A N 1
ATOM 3724 C CA . ARG A 1 464 ? 8.254 3.344 24.964 1.00 34.47 464 ARG A CA 1
ATOM 3725 C C . ARG A 1 464 ? 8.737 2.721 23.652 1.00 34.47 464 ARG A C 1
ATOM 3727 O O . ARG A 1 464 ? 9.311 1.636 23.638 1.00 34.47 464 ARG A O 1
ATOM 3734 N N . ILE A 1 465 ? 8.474 3.416 22.547 1.00 40.31 465 ILE A N 1
ATOM 3735 C CA . ILE A 1 465 ? 9.073 3.129 21.241 1.00 40.31 465 ILE A CA 1
ATOM 3736 C C . ILE A 1 465 ? 10.596 3.235 21.420 1.00 40.31 465 ILE A C 1
ATOM 3738 O O . ILE A 1 465 ? 11.052 4.260 21.933 1.00 40.31 465 ILE A O 1
ATOM 3742 N N . PRO A 1 466 ? 11.389 2.216 21.040 1.00 36.97 466 PRO A N 1
ATOM 3743 C CA . PRO A 1 466 ? 12.838 2.335 21.065 1.00 36.97 466 PRO A CA 1
ATOM 3744 C C . PRO A 1 466 ? 13.244 3.521 20.186 1.00 36.97 466 PRO A C 1
ATOM 3746 O O . PRO A 1 466 ? 12.936 3.569 19.000 1.00 36.97 466 PRO A O 1
ATOM 3749 N N . THR A 1 467 ? 13.913 4.498 20.789 1.00 42.06 467 THR A N 1
ATOM 3750 C CA . THR A 1 467 ? 14.337 5.761 20.167 1.00 42.06 467 THR A CA 1
ATOM 3751 C C . THR A 1 467 ? 15.516 5.602 19.203 1.00 42.06 467 THR A C 1
ATOM 3753 O O . THR A 1 467 ? 15.987 6.592 18.653 1.00 42.06 467 THR A O 1
ATOM 3756 N N . LYS A 1 468 ? 16.011 4.376 18.984 1.00 39.09 468 LYS A N 1
ATOM 3757 C CA . LYS A 1 468 ? 17.164 4.119 18.117 1.00 39.09 468 LYS A CA 1
ATOM 3758 C C . LYS A 1 468 ? 16.726 3.834 16.680 1.00 39.09 468 LYS A C 1
ATOM 3760 O O . LYS A 1 468 ? 16.040 2.851 16.410 1.00 39.09 468 LYS A O 1
ATOM 3765 N N . SER A 1 469 ? 17.186 4.714 15.795 1.00 42.84 469 SER A N 1
ATOM 3766 C CA . SER A 1 469 ? 16.978 4.773 14.343 1.00 42.84 469 SER A CA 1
ATOM 3767 C C . SER A 1 469 ? 17.426 3.526 13.558 1.00 42.84 469 SER A C 1
ATOM 3769 O O . SER A 1 469 ? 17.062 3.396 12.395 1.00 42.84 469 SER A O 1
ATOM 3771 N N . ASP A 1 470 ? 18.145 2.584 14.176 1.00 37.19 470 ASP A N 1
ATOM 3772 C CA . ASP A 1 470 ? 18.751 1.440 13.468 1.00 37.19 470 ASP A CA 1
ATOM 3773 C C . ASP A 1 470 ? 17.970 0.124 13.611 1.00 37.19 470 ASP A C 1
ATOM 3775 O O . ASP A 1 470 ? 18.367 -0.924 13.093 1.00 37.19 470 ASP A O 1
ATOM 3779 N N . ALA A 1 471 ? 16.842 0.130 14.323 1.00 45.84 471 ALA A N 1
ATOM 3780 C CA . ALA A 1 471 ? 16.021 -1.066 14.440 1.00 45.84 471 ALA A CA 1
ATOM 3781 C C . ALA A 1 471 ? 15.241 -1.290 13.136 1.00 45.84 471 ALA A C 1
ATOM 3783 O O . ALA A 1 471 ? 14.322 -0.529 12.821 1.00 45.84 471 ALA A O 1
ATOM 3784 N N . LYS A 1 472 ? 15.585 -2.367 12.406 1.00 38.12 472 LYS A N 1
ATOM 3785 C CA . LYS A 1 472 ? 14.802 -2.894 11.273 1.00 38.12 472 LYS A CA 1
ATOM 3786 C C . LYS A 1 472 ? 13.303 -2.750 11.576 1.00 38.12 472 LYS A C 1
ATOM 3788 O O . LYS A 1 472 ? 12.881 -3.155 12.666 1.00 38.12 472 LYS A O 1
ATOM 3793 N N . PRO A 1 473 ? 12.501 -2.185 10.653 1.00 37.59 473 PRO A N 1
ATOM 3794 C CA . PRO A 1 473 ? 11.095 -1.921 10.914 1.00 37.59 473 PRO A CA 1
ATOM 3795 C C . PRO A 1 473 ? 10.418 -3.205 11.386 1.00 37.59 473 PRO A C 1
ATOM 3797 O O . PRO A 1 473 ? 10.601 -4.273 10.799 1.00 37.59 473 PRO A O 1
ATOM 3800 N N . SER A 1 474 ? 9.661 -3.093 12.481 1.00 36.34 474 SER A N 1
ATOM 3801 C CA . SER A 1 474 ? 8.891 -4.203 13.041 1.00 36.34 474 SER A CA 1
ATOM 3802 C C . SER A 1 474 ? 8.157 -4.942 11.913 1.00 36.34 474 SER A C 1
ATOM 3804 O O . SER A 1 474 ? 7.532 -4.277 11.078 1.00 36.34 474 SER A O 1
ATOM 3806 N N . PRO A 1 475 ? 8.161 -6.289 11.881 1.00 35.69 475 PRO A N 1
ATOM 3807 C CA . PRO A 1 475 ? 7.443 -7.067 10.873 1.00 35.69 475 PRO A CA 1
ATOM 3808 C C . PRO A 1 475 ? 5.974 -6.656 10.728 1.00 35.69 475 PRO A C 1
ATOM 3810 O O . PRO A 1 475 ? 5.409 -6.781 9.651 1.00 35.69 475 PRO A O 1
ATOM 3813 N N . ALA A 1 476 ? 5.361 -6.112 11.786 1.00 33.56 476 ALA A N 1
ATOM 3814 C CA . ALA A 1 476 ? 3.999 -5.588 11.761 1.00 33.56 476 ALA A CA 1
ATOM 3815 C C . ALA A 1 476 ? 3.860 -4.260 10.990 1.00 33.56 476 ALA A C 1
ATOM 3817 O O . ALA A 1 476 ? 2.834 -4.038 10.355 1.00 33.56 476 ALA A O 1
ATOM 3818 N N . VAL A 1 477 ? 4.882 -3.397 11.016 1.00 35.19 477 VAL A N 1
ATOM 3819 C CA . VAL A 1 477 ? 4.922 -2.130 10.265 1.00 35.19 477 VAL A CA 1
ATOM 3820 C C . VAL A 1 477 ? 5.204 -2.405 8.795 1.00 35.19 477 VAL A C 1
ATOM 3822 O O . VAL A 1 477 ? 4.475 -1.886 7.960 1.00 35.19 477 VAL A O 1
ATOM 3825 N N . VAL A 1 478 ? 6.161 -3.295 8.493 1.00 38.12 478 VAL A N 1
ATOM 3826 C CA . VAL A 1 478 ? 6.414 -3.792 7.127 1.00 38.12 478 VAL A CA 1
ATOM 3827 C C . VAL A 1 478 ? 5.159 -4.451 6.561 1.00 38.12 478 VAL A C 1
ATOM 3829 O O . VAL A 1 478 ? 4.769 -4.168 5.438 1.00 38.12 478 VAL A O 1
ATOM 3832 N N . LEU A 1 479 ? 4.463 -5.270 7.354 1.00 33.22 479 LEU A N 1
ATOM 3833 C CA . LEU A 1 479 ? 3.196 -5.880 6.957 1.00 33.22 479 LEU A CA 1
ATOM 3834 C C . LEU A 1 479 ? 2.089 -4.832 6.749 1.00 33.22 479 LEU A C 1
ATOM 3836 O O . LEU A 1 479 ? 1.283 -4.991 5.842 1.00 33.22 479 LEU A O 1
ATOM 3840 N N . ALA A 1 480 ? 2.032 -3.760 7.545 1.00 34.16 480 ALA A N 1
ATOM 3841 C CA . ALA A 1 480 ? 1.024 -2.706 7.412 1.00 34.16 480 ALA A CA 1
ATOM 3842 C C . ALA A 1 480 ? 1.242 -1.804 6.182 1.00 34.16 480 ALA A C 1
ATOM 3844 O O . ALA A 1 480 ? 0.262 -1.442 5.530 1.00 34.16 480 ALA A O 1
ATOM 3845 N N . THR A 1 481 ? 2.491 -1.476 5.832 1.00 35.28 481 THR A N 1
ATOM 3846 C CA . THR A 1 481 ? 2.838 -0.776 4.580 1.00 35.28 481 THR A CA 1
ATOM 3847 C C . THR A 1 481 ? 2.686 -1.690 3.369 1.00 35.28 481 THR A C 1
ATOM 3849 O O . THR A 1 481 ? 2.061 -1.296 2.384 1.00 35.28 481 THR A O 1
ATOM 3852 N N . GLU A 1 482 ? 3.120 -2.949 3.471 1.00 36.38 482 GLU A N 1
ATOM 3853 C CA . GLU A 1 482 ? 2.855 -3.969 2.456 1.00 36.38 482 GLU A CA 1
ATOM 3854 C C . GLU A 1 482 ? 1.361 -4.172 2.251 1.00 36.38 482 GLU A C 1
ATOM 3856 O O . GLU A 1 482 ? 0.993 -4.480 1.133 1.00 36.38 482 GLU A O 1
ATOM 3861 N N . LEU A 1 483 ? 0.502 -3.957 3.263 1.00 34.06 483 LEU A N 1
ATOM 3862 C CA . LEU A 1 483 ? -0.959 -4.056 3.184 1.00 34.06 483 LEU A CA 1
ATOM 3863 C C . LEU A 1 483 ? -1.663 -2.872 2.488 1.00 34.06 483 LEU A C 1
ATOM 3865 O O . LEU A 1 483 ? -2.836 -3.033 2.122 1.00 34.06 483 LEU A O 1
ATOM 3869 N N . ARG A 1 484 ? -0.968 -1.761 2.185 1.00 38.97 484 ARG A N 1
ATOM 3870 C CA . ARG A 1 484 ? -1.531 -0.544 1.549 1.00 38.97 484 ARG A CA 1
ATOM 3871 C C . ARG A 1 484 ? -1.405 -0.430 0.022 1.00 38.97 484 ARG A C 1
ATOM 3873 O O . ARG A 1 484 ? -2.239 0.238 -0.573 1.00 38.97 484 ARG A O 1
ATOM 3880 N N . ARG A 1 485 ? -0.472 -1.147 -0.620 1.00 36.38 485 ARG A N 1
ATOM 3881 C CA . ARG A 1 485 ? -0.379 -1.250 -2.100 1.00 36.38 485 ARG A CA 1
ATOM 3882 C C . ARG A 1 485 ? -1.720 -1.604 -2.796 1.00 36.38 485 ARG A C 1
ATOM 3884 O O . ARG A 1 485 ? -2.517 -2.349 -2.210 1.00 36.38 485 ARG A O 1
ATOM 3891 N N . PRO A 1 486 ? -1.961 -1.160 -4.046 1.00 41.97 486 PRO A N 1
ATOM 3892 C CA . PRO A 1 486 ? -3.174 -1.471 -4.802 1.00 41.97 486 PRO A CA 1
ATOM 3893 C C . PRO A 1 486 ? -3.461 -2.978 -4.852 1.00 41.97 486 PRO A C 1
ATOM 3895 O O . PRO A 1 486 ? -2.613 -3.791 -5.218 1.00 41.97 486 PRO A O 1
ATOM 3898 N N . MET A 1 487 ? -4.693 -3.360 -4.505 1.00 37.84 487 MET A N 1
ATOM 3899 C CA . MET A 1 487 ? -5.144 -4.757 -4.383 1.00 37.84 487 MET A CA 1
ATOM 3900 C C . MET A 1 487 ? -4.870 -5.592 -5.650 1.00 37.84 487 MET A C 1
ATOM 3902 O O . MET A 1 487 ? -4.596 -6.784 -5.553 1.00 37.84 487 MET A O 1
ATOM 3906 N N . VAL A 1 488 ? -4.892 -4.951 -6.824 1.00 39.00 488 VAL A N 1
ATOM 3907 C CA . VAL A 1 488 ? -4.669 -5.564 -8.143 1.00 39.00 488 VAL A CA 1
ATOM 3908 C C . VAL A 1 488 ? -3.219 -6.024 -8.341 1.00 39.00 488 VAL A C 1
ATOM 3910 O O . VAL A 1 488 ? -3.009 -7.104 -8.884 1.00 39.00 488 VAL A O 1
ATOM 3913 N N . GLN A 1 489 ? -2.227 -5.276 -7.844 1.00 42.28 489 GLN A N 1
ATOM 3914 C CA . GLN A 1 489 ? -0.808 -5.654 -7.948 1.00 42.28 489 GLN A CA 1
ATOM 3915 C C . GLN A 1 489 ? -0.469 -6.862 -7.061 1.00 42.28 489 GLN A C 1
ATOM 3917 O O . GLN A 1 489 ? 0.381 -7.675 -7.409 1.00 42.28 489 GLN A O 1
ATOM 3922 N N . ARG A 1 490 ? -1.175 -7.039 -5.937 1.00 45.91 490 ARG A N 1
ATOM 3923 C CA . ARG A 1 490 ? -0.961 -8.185 -5.036 1.00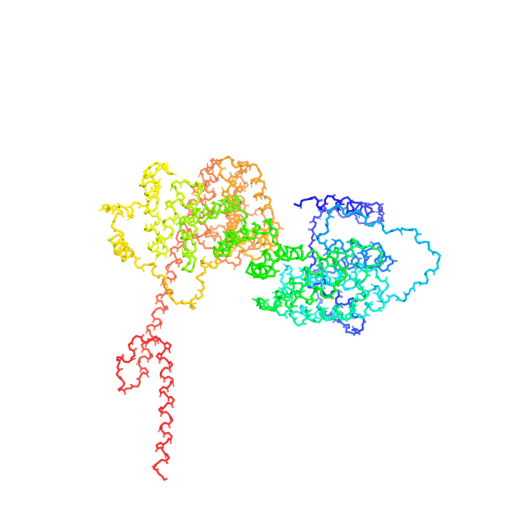 45.91 490 ARG A CA 1
ATOM 3924 C C . ARG A 1 490 ? -1.634 -9.473 -5.470 1.00 45.91 490 ARG A C 1
ATOM 3926 O O . ARG A 1 490 ? -1.088 -10.537 -5.211 1.00 45.91 490 ARG A O 1
ATOM 3933 N N . ILE A 1 491 ? -2.795 -9.379 -6.120 1.00 43.81 491 ILE A N 1
ATOM 3934 C CA . ILE A 1 491 ? -3.494 -10.539 -6.702 1.00 43.81 491 ILE A CA 1
ATOM 3935 C C . ILE A 1 491 ? -2.622 -11.227 -7.769 1.00 43.81 491 ILE A C 1
ATOM 3937 O O . ILE A 1 491 ? -2.840 -12.394 -8.071 1.00 43.81 491 ILE A O 1
ATOM 3941 N N . ARG A 1 492 ? -1.619 -10.523 -8.314 1.00 43.03 492 ARG A N 1
ATOM 3942 C CA . ARG A 1 492 ? -0.693 -11.038 -9.326 1.00 43.03 492 ARG A CA 1
ATOM 3943 C C . ARG A 1 492 ? 0.574 -11.700 -8.771 1.00 43.03 492 ARG A C 1
ATOM 3945 O O . ARG A 1 492 ? 1.307 -12.264 -9.567 1.00 43.03 492 ARG A O 1
ATOM 3952 N N . GLN A 1 493 ? 0.847 -11.672 -7.459 1.00 44.91 493 GLN A N 1
ATOM 3953 C CA . GLN A 1 493 ? 2.013 -12.374 -6.899 1.00 44.91 493 GLN A CA 1
ATOM 3954 C C . GLN A 1 493 ? 1.670 -13.853 -6.638 1.00 44.91 493 GLN A C 1
ATOM 3956 O O . GLN A 1 493 ? 0.955 -14.128 -5.670 1.00 44.91 493 GLN A O 1
ATOM 3961 N N . PRO A 1 494 ? 2.181 -14.821 -7.426 1.00 46.88 494 PRO A N 1
ATOM 3962 C CA . PRO A 1 494 ? 1.623 -16.178 -7.452 1.00 46.88 494 PRO A CA 1
ATOM 3963 C C . PRO A 1 494 ? 1.782 -16.983 -6.148 1.00 46.88 494 PRO A C 1
ATOM 3965 O O . PRO A 1 494 ? 1.035 -17.926 -5.922 1.00 46.88 494 PRO A O 1
ATOM 3968 N N . ASN A 1 495 ? 2.691 -16.602 -5.238 1.00 53.84 495 ASN A N 1
ATOM 3969 C CA . ASN A 1 495 ? 3.182 -17.506 -4.184 1.00 53.84 495 ASN A CA 1
ATOM 3970 C C . ASN A 1 495 ? 3.127 -16.965 -2.743 1.00 53.84 495 ASN A C 1
ATOM 3972 O O . ASN A 1 495 ? 3.937 -17.355 -1.900 1.00 53.84 495 ASN A O 1
ATOM 3976 N N . ARG A 1 496 ? 2.181 -16.078 -2.398 1.00 62.94 496 ARG A N 1
ATOM 3977 C CA . ARG A 1 496 ? 2.027 -15.603 -1.002 1.00 62.94 496 ARG A CA 1
ATOM 3978 C C . ARG A 1 496 ? 0.652 -15.941 -0.405 1.00 62.94 496 ARG A C 1
ATOM 3980 O O . ARG A 1 496 ? -0.215 -15.065 -0.347 1.00 62.94 496 ARG A O 1
ATOM 3987 N N . PRO A 1 497 ? 0.473 -17.160 0.156 1.00 65.44 497 PRO A N 1
ATOM 3988 C CA . PRO A 1 497 ? -0.773 -17.597 0.800 1.00 65.44 497 PRO A CA 1
ATOM 3989 C C . PRO A 1 497 ? -1.304 -16.604 1.840 1.00 65.44 497 PRO A C 1
ATOM 3991 O O . PRO A 1 497 ? -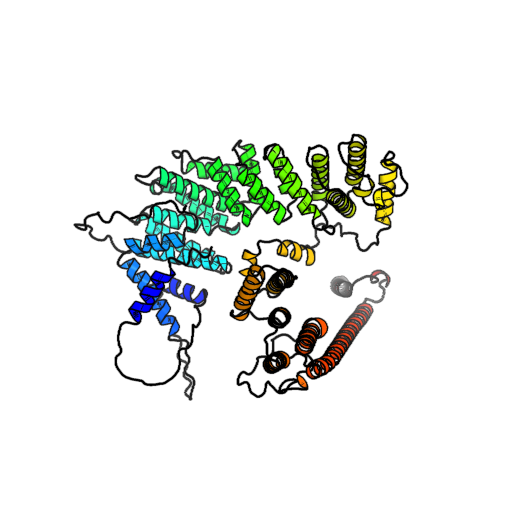2.503 -16.365 1.931 1.00 65.44 497 PRO A O 1
ATOM 3994 N N . LEU A 1 498 ? -0.414 -15.936 2.582 1.00 68.81 498 LEU A N 1
ATOM 3995 C CA . LEU A 1 498 ? -0.786 -14.921 3.571 1.00 68.81 498 LEU A CA 1
ATOM 3996 C C . LEU A 1 498 ? -1.560 -13.741 2.955 1.00 68.81 498 LEU A C 1
ATOM 3998 O O . LEU A 1 498 ? -2.561 -13.295 3.518 1.00 68.81 498 LEU A O 1
ATOM 4002 N N . ILE A 1 499 ? -1.104 -13.239 1.806 1.00 62.94 499 ILE A N 1
ATOM 4003 C CA . ILE A 1 499 ? -1.709 -12.088 1.129 1.00 62.94 499 ILE A CA 1
ATOM 4004 C C . ILE A 1 499 ? -3.059 -12.494 0.538 1.00 62.94 499 ILE A C 1
ATOM 4006 O O . ILE A 1 499 ? -4.048 -11.784 0.738 1.00 62.94 499 ILE A O 1
ATOM 4010 N N . HIS A 1 500 ? -3.125 -13.670 -0.095 1.00 67.69 500 HIS A N 1
ATOM 4011 C CA . HIS A 1 500 ? -4.378 -14.248 -0.582 1.00 67.69 500 HIS A CA 1
ATOM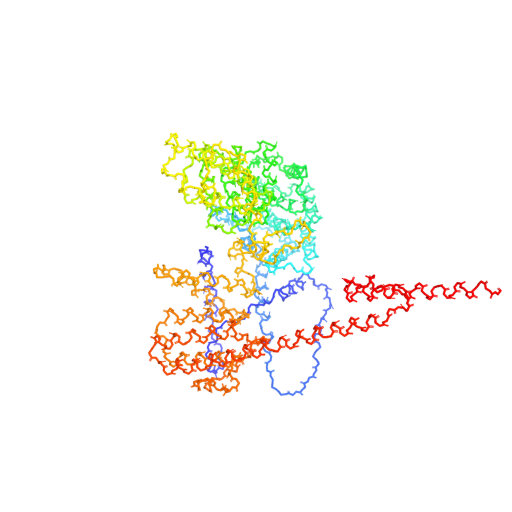 4012 C C . HIS A 1 500 ? -5.393 -14.417 0.552 1.00 67.69 500 HIS A C 1
ATOM 4014 O O . HIS A 1 500 ? -6.522 -13.948 0.435 1.00 67.69 500 HIS A O 1
ATOM 4020 N N . ASN A 1 501 ? -4.977 -14.963 1.694 1.00 75.50 501 ASN A N 1
ATOM 4021 C CA . ASN A 1 501 ? -5.830 -15.149 2.866 1.00 75.50 501 ASN A CA 1
ATOM 4022 C C . ASN A 1 501 ? -6.386 -13.840 3.430 1.00 75.50 501 ASN A C 1
ATOM 4024 O O . ASN A 1 501 ? -7.558 -13.774 3.808 1.00 75.50 501 ASN A O 1
ATOM 4028 N N . LEU A 1 502 ? -5.579 -12.780 3.474 1.00 74.06 502 LEU A N 1
ATOM 4029 C CA . LEU A 1 502 ? -6.009 -11.451 3.914 1.00 74.06 502 LEU A CA 1
ATOM 4030 C C . LEU A 1 502 ? -7.036 -10.831 2.959 1.00 74.06 502 LEU A C 1
ATOM 4032 O O . LEU A 1 502 ? -8.073 -10.329 3.406 1.00 74.06 502 LEU A O 1
ATOM 4036 N N . VAL A 1 503 ? -6.766 -10.901 1.653 1.00 71.00 503 VAL A N 1
ATOM 4037 C CA . VAL A 1 503 ? -7.668 -10.424 0.595 1.00 71.00 503 VAL A CA 1
ATOM 4038 C C . VAL A 1 503 ? -8.992 -11.178 0.652 1.00 71.00 503 VAL A C 1
ATOM 4040 O O . VAL A 1 503 ? -10.054 -10.559 0.763 1.00 71.00 503 VAL A O 1
ATOM 4043 N N . LEU A 1 504 ? -8.919 -12.507 0.668 1.00 74.69 504 LEU A N 1
ATOM 4044 C CA . LEU A 1 504 ? -10.069 -13.390 0.731 1.00 74.69 504 LEU A CA 1
ATOM 4045 C C . LEU A 1 504 ? -10.882 -13.115 2.002 1.00 74.69 504 LEU A C 1
ATOM 4047 O O . LEU A 1 504 ? -12.070 -12.834 1.916 1.00 74.69 504 LEU A O 1
ATOM 4051 N N . THR A 1 505 ? -10.249 -13.048 3.177 1.00 79.12 505 THR A N 1
ATOM 4052 C CA . THR A 1 505 ? -10.936 -12.723 4.441 1.00 79.12 505 THR A CA 1
ATOM 4053 C C . THR A 1 505 ? -11.700 -11.402 4.358 1.00 79.12 505 THR A C 1
ATOM 4055 O O . THR A 1 505 ? -12.837 -11.314 4.830 1.00 79.12 505 THR A O 1
ATOM 4058 N N . LYS A 1 506 ? -11.103 -10.358 3.768 1.00 75.25 506 LYS A N 1
ATOM 4059 C CA . LYS A 1 506 ? -11.750 -9.047 3.634 1.00 75.25 506 LYS A CA 1
ATOM 4060 C C . LYS A 1 506 ? -12.955 -9.126 2.698 1.00 75.25 506 LYS A C 1
ATOM 4062 O O . LYS A 1 506 ? -14.032 -8.671 3.079 1.00 75.25 506 LYS A O 1
ATOM 4067 N N . LEU A 1 507 ? -12.798 -9.741 1.527 1.00 70.38 507 LEU A N 1
ATOM 4068 C CA . LEU A 1 507 ? -13.877 -9.911 0.550 1.00 70.38 507 LEU A CA 1
ATOM 4069 C C . LEU A 1 507 ? -15.027 -10.740 1.118 1.00 70.38 507 LEU A C 1
ATOM 4071 O O . LEU A 1 507 ? -16.182 -10.331 1.030 1.00 70.38 507 LEU A O 1
ATOM 4075 N N . LEU A 1 508 ? -14.710 -11.846 1.788 1.00 74.31 508 LEU A N 1
ATOM 4076 C CA . LEU A 1 508 ? -15.687 -12.720 2.428 1.00 74.31 508 LEU A CA 1
ATOM 4077 C C . LEU A 1 508 ? -16.430 -12.021 3.561 1.00 74.31 508 LEU A C 1
ATOM 4079 O O . LEU A 1 508 ? -17.645 -12.160 3.671 1.00 74.31 508 LEU A O 1
ATOM 4083 N N . ARG A 1 509 ? -15.744 -11.214 4.380 1.00 77.56 509 ARG A N 1
ATOM 4084 C CA . ARG A 1 509 ? -16.414 -10.407 5.411 1.00 77.56 509 ARG A CA 1
ATOM 4085 C C . ARG A 1 509 ? -17.428 -9.452 4.799 1.00 77.56 509 ARG A C 1
ATOM 4087 O O . ARG A 1 509 ? -18.541 -9.399 5.313 1.00 77.56 509 ARG A O 1
ATOM 4094 N N . VAL A 1 510 ? -17.070 -8.745 3.724 1.00 72.31 510 VAL A N 1
ATOM 4095 C CA . VAL A 1 510 ? -17.990 -7.820 3.039 1.00 72.31 510 VAL A CA 1
ATOM 4096 C C . VAL A 1 510 ? -19.155 -8.590 2.416 1.00 72.31 510 VAL A C 1
ATOM 4098 O O . VAL A 1 510 ? -20.299 -8.239 2.682 1.00 72.31 510 VAL A O 1
ATOM 4101 N N . ALA A 1 511 ? -18.874 -9.677 1.693 1.00 67.19 511 ALA A N 1
ATOM 4102 C CA . ALA A 1 511 ? -19.883 -10.529 1.063 1.00 67.19 511 ALA A CA 1
ATOM 4103 C C . ALA A 1 511 ? -20.837 -11.192 2.074 1.00 67.19 511 ALA A C 1
ATOM 4105 O O . ALA A 1 511 ? -21.955 -11.569 1.740 1.00 67.19 511 ALA A O 1
ATOM 4106 N N . SER A 1 512 ? -20.397 -11.354 3.323 1.00 65.56 512 SER A N 1
ATOM 4107 C CA . SER A 1 512 ? -21.160 -12.033 4.367 1.00 65.56 512 SER A CA 1
ATOM 4108 C C . SER A 1 512 ? -21.998 -11.124 5.272 1.00 65.56 512 SER A C 1
ATOM 4110 O O . SER A 1 512 ? -22.656 -11.626 6.188 1.00 65.56 512 SER A O 1
ATOM 4112 N N . ARG A 1 513 ? -21.960 -9.802 5.064 1.00 74.50 513 ARG A N 1
ATOM 4113 C CA . ARG A 1 513 ? -22.860 -8.867 5.753 1.00 74.50 513 ARG A CA 1
ATOM 4114 C C . ARG A 1 513 ? -24.260 -8.970 5.147 1.00 74.50 513 ARG A C 1
ATOM 4116 O O . ARG A 1 513 ? -24.403 -9.032 3.928 1.00 74.50 513 ARG A O 1
ATOM 4123 N N . THR A 1 514 ? -25.280 -8.987 6.000 1.00 50.31 514 THR A N 1
ATOM 4124 C CA . THR A 1 514 ? -26.692 -8.894 5.605 1.00 50.31 514 THR A CA 1
ATOM 4125 C C . THR A 1 514 ? -26.884 -7.649 4.731 1.00 50.31 514 THR A C 1
ATOM 4127 O O . THR A 1 514 ? -26.465 -6.563 5.121 1.00 50.31 514 THR A O 1
ATOM 4130 N N . GLY A 1 515 ? -27.424 -7.818 3.518 1.00 54.59 515 GLY A N 1
ATOM 4131 C CA . GLY A 1 515 ? -27.559 -6.738 2.526 1.00 54.59 515 GLY A CA 1
ATOM 4132 C C . GLY A 1 515 ? -26.348 -6.515 1.606 1.00 54.59 515 GLY A C 1
ATOM 4133 O O . GLY A 1 515 ? -26.323 -5.550 0.844 1.00 54.59 515 GLY A O 1
ATOM 4134 N N . SER A 1 516 ? -25.332 -7.386 1.643 1.00 61.44 516 SER A N 1
ATOM 4135 C CA . SER A 1 516 ? -24.250 -7.369 0.653 1.00 61.44 516 SER A CA 1
ATOM 4136 C C . SER A 1 516 ? -24.815 -7.477 -0.768 1.00 61.44 516 SER A C 1
ATOM 4138 O O . SER A 1 516 ? -25.481 -8.456 -1.100 1.00 61.44 516 SER A O 1
ATOM 4140 N N . ARG A 1 517 ? -24.498 -6.495 -1.622 1.00 59.44 517 ARG A N 1
ATOM 4141 C CA . ARG A 1 517 ? -24.875 -6.488 -3.044 1.00 59.44 517 ARG A CA 1
ATOM 4142 C C . ARG A 1 517 ? -24.427 -7.792 -3.723 1.00 59.44 517 ARG A C 1
ATOM 4144 O O . ARG A 1 517 ? -23.293 -8.232 -3.517 1.00 59.44 517 ARG A O 1
ATOM 4151 N N . LEU A 1 518 ? -25.281 -8.349 -4.591 1.00 64.31 518 LEU A N 1
ATOM 4152 C CA . LEU A 1 518 ? -25.017 -9.526 -5.445 1.00 64.31 518 LEU A CA 1
ATOM 4153 C C . LEU A 1 518 ? -23.620 -9.501 -6.090 1.00 64.31 518 LEU A C 1
ATOM 4155 O O . LEU A 1 518 ? -22.959 -10.532 -6.200 1.00 64.31 518 LEU A O 1
ATOM 4159 N N . HIS A 1 519 ? -23.142 -8.312 -6.459 1.00 60.62 519 HIS A N 1
ATOM 4160 C CA . HIS A 1 519 ? -21.836 -8.107 -7.074 1.00 60.62 519 HIS A CA 1
ATOM 4161 C C . HIS A 1 519 ? -20.653 -8.503 -6.169 1.00 60.62 519 HIS A C 1
ATOM 4163 O O . HIS A 1 519 ? -19.696 -9.107 -6.656 1.00 60.62 519 HIS A O 1
ATOM 4169 N N . THR A 1 520 ? -20.700 -8.224 -4.862 1.00 61.16 520 THR A N 1
ATOM 4170 C CA . THR A 1 520 ? -19.620 -8.598 -3.928 1.00 61.16 520 THR A CA 1
ATOM 4171 C C . THR A 1 520 ? -19.555 -10.112 -3.757 1.00 61.16 520 THR A C 1
ATOM 4173 O O . THR A 1 520 ? -18.473 -10.693 -3.708 1.00 61.16 520 THR A O 1
ATOM 4176 N N . THR A 1 521 ? -20.719 -10.762 -3.722 1.00 62.66 521 THR A N 1
ATOM 4177 C CA . THR A 1 521 ? -20.837 -12.221 -3.644 1.00 62.66 521 THR A CA 1
ATOM 4178 C C . THR A 1 521 ? -20.334 -12.881 -4.929 1.00 62.66 521 THR A C 1
ATOM 4180 O O . THR A 1 521 ? -19.575 -13.847 -4.859 1.00 62.66 521 THR A O 1
ATOM 4183 N N . ARG A 1 522 ? -20.674 -12.327 -6.105 1.00 69.12 522 ARG A N 1
ATOM 4184 C CA . ARG A 1 522 ? -20.140 -12.768 -7.407 1.00 69.12 522 ARG A CA 1
ATOM 4185 C C . ARG A 1 522 ? -18.623 -12.591 -7.496 1.00 69.12 522 ARG A C 1
ATOM 4187 O O . ARG A 1 522 ? -17.941 -13.520 -7.907 1.00 69.12 522 ARG A O 1
ATOM 4194 N N . LEU A 1 523 ? -18.085 -11.450 -7.059 1.00 62.31 523 LEU A N 1
ATOM 4195 C CA . LEU A 1 523 ? -16.641 -11.187 -7.054 1.00 62.31 523 LEU A CA 1
ATOM 4196 C C . LEU A 1 523 ? -15.894 -12.148 -6.127 1.00 62.31 523 LEU A C 1
ATOM 4198 O O . LEU A 1 523 ? -14.855 -12.688 -6.499 1.00 62.31 523 LEU A O 1
ATOM 4202 N N . ALA A 1 524 ? -16.430 -12.381 -4.929 1.00 63.56 524 ALA A N 1
ATOM 4203 C CA . ALA A 1 524 ? -15.844 -13.332 -4.005 1.00 63.56 524 ALA A CA 1
ATOM 4204 C C . ALA A 1 524 ? -15.875 -14.751 -4.597 1.00 63.56 524 ALA A C 1
ATOM 4206 O O . ALA A 1 524 ? -14.837 -15.400 -4.604 1.00 63.56 524 ALA A O 1
ATOM 4207 N N . ARG A 1 525 ? -16.994 -15.191 -5.200 1.00 66.19 525 ARG A N 1
ATOM 4208 C CA . ARG A 1 525 ? -17.069 -16.459 -5.955 1.00 66.19 525 ARG A CA 1
ATOM 4209 C C . ARG A 1 525 ? -16.045 -16.534 -7.092 1.00 66.19 525 ARG A C 1
ATOM 4211 O O . ARG A 1 525 ? -15.348 -17.534 -7.190 1.00 66.19 525 ARG A O 1
ATOM 4218 N N . ALA A 1 526 ? -15.900 -15.486 -7.899 1.00 67.25 526 ALA A N 1
ATOM 4219 C CA . ALA A 1 526 ? -14.922 -15.449 -8.987 1.00 67.25 526 ALA A CA 1
ATOM 4220 C C . ALA A 1 526 ? -13.476 -15.564 -8.474 1.00 67.25 526 ALA A C 1
ATOM 4222 O O . ALA A 1 526 ? -12.659 -16.253 -9.079 1.00 67.25 526 ALA A O 1
ATOM 4223 N N . MET A 1 527 ? -13.157 -14.944 -7.332 1.00 62.81 527 MET A N 1
ATOM 4224 C CA . MET A 1 527 ? -11.852 -15.129 -6.691 1.00 62.81 527 MET A CA 1
ATOM 4225 C C . MET A 1 527 ? -11.674 -16.532 -6.110 1.00 62.81 527 MET A C 1
ATOM 4227 O O . MET A 1 527 ? -10.583 -17.076 -6.227 1.00 62.81 527 MET A O 1
ATOM 4231 N N . LEU A 1 528 ? -12.719 -17.141 -5.535 1.00 61.03 528 LEU A N 1
ATOM 4232 C CA . LEU A 1 528 ? -12.668 -18.538 -5.085 1.00 61.03 528 LEU A CA 1
ATOM 4233 C C . LEU A 1 528 ? -12.346 -19.469 -6.257 1.00 61.03 528 LEU A C 1
ATOM 4235 O O . LEU A 1 528 ? -11.472 -20.315 -6.118 1.00 61.03 528 LEU A O 1
ATOM 4239 N N . VAL A 1 529 ? -12.995 -19.279 -7.410 1.00 65.06 529 VAL A N 1
ATOM 4240 C CA . VAL A 1 529 ? -12.712 -20.028 -8.646 1.00 65.06 529 VAL A CA 1
ATOM 4241 C C . VAL A 1 529 ? -11.267 -19.791 -9.087 1.00 65.06 529 VAL A C 1
ATOM 4243 O O . VAL A 1 529 ? -10.509 -20.734 -9.242 1.00 65.06 529 VAL A O 1
ATOM 4246 N N . ARG A 1 530 ? -10.800 -18.543 -9.158 1.00 62.56 530 ARG A N 1
ATOM 4247 C CA . ARG A 1 530 ? -9.402 -18.269 -9.540 1.00 62.56 530 ARG A CA 1
ATOM 4248 C C . ARG A 1 530 ? -8.363 -18.884 -8.598 1.00 62.56 530 ARG A C 1
ATOM 4250 O O . ARG A 1 530 ? -7.321 -19.324 -9.061 1.00 62.56 530 ARG A O 1
ATOM 4257 N N . VAL A 1 531 ? -8.643 -18.927 -7.296 1.00 58.44 531 VAL A N 1
ATOM 4258 C CA . VAL A 1 531 ? -7.746 -19.535 -6.298 1.00 58.44 531 VAL A CA 1
ATOM 4259 C C . VAL A 1 531 ? -7.818 -21.065 -6.324 1.00 58.44 531 VAL A C 1
ATOM 4261 O O . VAL A 1 531 ? -6.812 -21.710 -6.063 1.00 58.44 531 VAL A O 1
ATOM 4264 N N . SER A 1 532 ? -8.979 -21.649 -6.638 1.00 53.94 532 SER A N 1
ATOM 4265 C CA . SER A 1 532 ? -9.169 -23.110 -6.668 1.00 53.94 532 SER A CA 1
ATOM 4266 C C . SER A 1 532 ? -8.775 -23.775 -7.989 1.00 53.94 532 SER A C 1
ATOM 4268 O O . SER A 1 532 ? -8.597 -24.986 -8.000 1.00 53.94 532 SER A O 1
ATOM 4270 N N . TRP A 1 533 ? -8.622 -23.007 -9.073 1.00 46.56 533 TRP A N 1
ATOM 4271 C CA . TRP A 1 533 ? -8.315 -23.525 -10.414 1.00 46.56 533 TRP A CA 1
ATOM 4272 C C . TRP A 1 533 ? -6.867 -23.262 -10.865 1.00 46.56 533 TRP A C 1
ATOM 4274 O O . TRP A 1 533 ? -6.468 -23.723 -11.928 1.00 46.56 533 TRP A O 1
ATOM 4284 N N . GLY A 1 534 ? -6.062 -22.535 -10.081 1.00 53.59 534 GLY A N 1
ATOM 4285 C CA . GLY A 1 534 ? -4.623 -22.385 -10.333 1.00 53.59 534 GLY A CA 1
ATOM 4286 C C . GLY A 1 534 ? -3.786 -23.452 -9.615 1.00 53.59 534 GLY A C 1
ATOM 4287 O O . GLY A 1 534 ? -4.239 -24.023 -8.627 1.00 53.59 534 GLY A O 1
ATOM 4288 N N . GLN A 1 535 ? -2.520 -23.637 -10.018 1.00 55.16 535 GLN A N 1
ATOM 4289 C CA . GLN A 1 535 ? -1.491 -24.409 -9.281 1.00 55.16 535 GLN A CA 1
ATOM 4290 C C . GLN A 1 535 ? -1.139 -23.810 -7.895 1.00 55.16 535 GLN A C 1
ATOM 4292 O O . GLN A 1 535 ? -0.088 -24.089 -7.318 1.00 55.16 535 GLN A O 1
ATOM 4297 N N . ALA A 1 536 ? -1.987 -22.938 -7.349 1.00 57.72 536 ALA A N 1
ATOM 4298 C CA . ALA A 1 536 ? -1.749 -22.287 -6.079 1.00 57.72 536 ALA A CA 1
ATOM 4299 C C . ALA A 1 536 ? -1.778 -23.335 -4.962 1.00 57.72 536 ALA A C 1
ATOM 4301 O O . ALA A 1 536 ? -2.788 -23.997 -4.733 1.00 57.72 536 ALA A O 1
ATOM 4302 N N . VAL A 1 537 ? -0.670 -23.455 -4.229 1.00 63.06 537 VAL A N 1
ATOM 4303 C CA . VAL A 1 537 ? -0.607 -24.277 -3.018 1.00 63.06 537 VAL A CA 1
ATOM 4304 C C . VAL A 1 537 ? -1.592 -23.702 -1.997 1.00 63.06 537 VAL A C 1
ATOM 4306 O O . VAL A 1 537 ? -1.340 -22.665 -1.376 1.00 63.06 537 VAL A O 1
ATOM 4309 N N . VAL A 1 538 ? -2.740 -24.364 -1.844 1.00 67.31 538 VAL A N 1
ATOM 4310 C CA . VAL A 1 538 ? -3.795 -23.952 -0.914 1.00 67.31 538 VAL A CA 1
ATOM 4311 C C . VAL A 1 538 ? -3.357 -24.318 0.502 1.00 67.31 538 VAL A C 1
ATOM 4313 O O . VAL A 1 538 ? -3.292 -25.490 0.869 1.00 67.31 538 VAL A O 1
ATOM 4316 N N . ASP A 1 539 ? -3.038 -23.313 1.319 1.00 83.06 539 ASP A N 1
ATOM 4317 C CA . ASP A 1 539 ? -2.736 -23.554 2.727 1.00 83.06 539 ASP A CA 1
ATOM 4318 C C . ASP A 1 539 ? -4.022 -23.871 3.529 1.00 83.06 539 ASP A C 1
ATOM 4320 O O . ASP A 1 539 ? -5.127 -23.487 3.130 1.00 83.06 539 ASP A O 1
ATOM 4324 N N . PRO A 1 540 ? -3.925 -24.536 4.698 1.00 84.75 540 PRO A N 1
ATOM 4325 C CA . PRO A 1 540 ? -5.101 -24.873 5.509 1.00 84.75 540 PRO A CA 1
ATOM 4326 C C . PRO A 1 540 ? -5.956 -23.663 5.933 1.00 84.75 540 PRO A C 1
ATOM 4328 O O . PRO A 1 540 ? -7.134 -23.813 6.261 1.00 84.75 540 PRO A O 1
ATOM 4331 N N . ILE A 1 541 ? -5.383 -22.452 5.950 1.00 86.38 541 ILE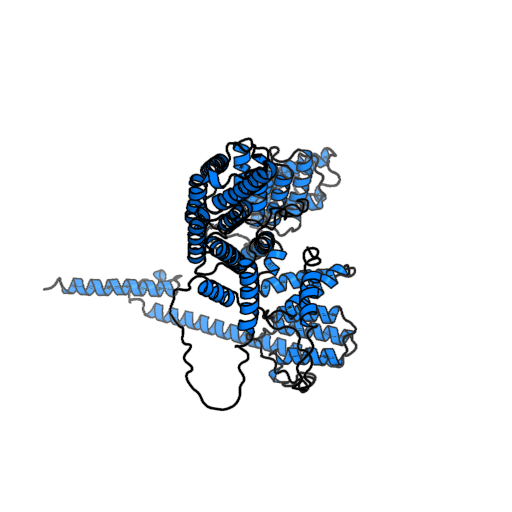 A N 1
ATOM 4332 C CA . ILE A 1 541 ? -6.124 -21.209 6.215 1.00 86.38 541 ILE A CA 1
ATOM 4333 C C . ILE A 1 541 ? -7.016 -20.871 5.023 1.00 86.38 541 ILE A C 1
ATOM 4335 O O . ILE A 1 541 ? -8.202 -20.601 5.224 1.00 86.38 541 ILE A O 1
ATOM 4339 N N . THR A 1 542 ? -6.459 -20.918 3.812 1.00 83.12 542 THR A N 1
ATOM 4340 C CA . THR A 1 542 ? -7.185 -20.682 2.566 1.00 83.12 542 THR A CA 1
ATOM 4341 C C . THR A 1 542 ? -8.339 -21.666 2.501 1.00 83.12 542 THR A C 1
ATOM 4343 O O . THR A 1 542 ? -9.483 -21.224 2.454 1.00 83.12 542 THR A O 1
ATOM 4346 N N . THR A 1 543 ? -8.084 -22.971 2.661 1.00 83.44 543 THR A N 1
ATOM 4347 C CA . THR A 1 543 ? -9.124 -24.015 2.683 1.00 83.44 543 THR A CA 1
ATOM 4348 C C . THR A 1 543 ? -10.252 -23.686 3.660 1.00 83.44 543 THR A C 1
ATOM 4350 O O . THR A 1 543 ? -11.422 -23.698 3.281 1.00 83.44 543 THR A O 1
ATOM 4353 N N . ASN A 1 544 ? -9.925 -23.304 4.899 1.00 89.19 544 ASN A N 1
ATOM 4354 C CA . ASN A 1 544 ? -10.931 -22.929 5.895 1.00 89.19 544 ASN A CA 1
ATOM 4355 C C . ASN A 1 544 ? -11.772 -21.719 5.467 1.00 89.19 544 ASN A C 1
ATOM 4357 O O . ASN A 1 544 ? -12.983 -21.707 5.692 1.00 89.19 544 ASN A O 1
ATOM 4361 N N . LEU A 1 545 ? -11.155 -20.702 4.862 1.00 84.69 545 LEU A N 1
ATOM 4362 C CA . LEU A 1 545 ? -11.864 -19.527 4.360 1.00 84.69 545 LEU A CA 1
ATOM 4363 C C . LEU A 1 545 ? -12.760 -19.876 3.162 1.00 84.69 545 LEU A C 1
ATOM 4365 O O . LEU A 1 545 ? -13.913 -19.438 3.130 1.00 84.69 545 LEU A O 1
ATOM 4369 N N . LEU A 1 546 ? -12.274 -20.687 2.213 1.00 80.81 546 LEU A N 1
ATOM 4370 C CA . LEU A 1 546 ? -13.065 -21.157 1.067 1.00 80.81 546 LEU A CA 1
ATOM 4371 C C . LEU A 1 546 ? -14.299 -21.928 1.565 1.00 80.81 546 LEU A C 1
ATOM 4373 O O . LEU A 1 546 ? -15.432 -21.580 1.229 1.00 80.81 546 LEU A O 1
ATOM 4377 N N . LEU A 1 547 ? -14.094 -22.909 2.450 1.00 86.62 547 LEU A N 1
ATOM 4378 C CA . LEU A 1 547 ? -15.160 -23.731 3.027 1.00 86.62 547 LEU A CA 1
ATOM 4379 C C . LEU A 1 547 ? -16.172 -22.919 3.821 1.00 86.62 547 LEU A C 1
ATOM 4381 O O . LEU A 1 547 ? -17.375 -23.121 3.675 1.00 86.62 547 LEU A O 1
ATOM 4385 N N . GLN A 1 548 ? -15.701 -21.982 4.650 1.00 88.00 548 GLN A N 1
ATOM 4386 C CA . GLN A 1 548 ? -16.589 -21.103 5.403 1.00 88.00 548 GLN A CA 1
ATOM 4387 C C . GLN A 1 548 ? -17.521 -20.325 4.473 1.00 88.00 548 GLN A C 1
ATOM 4389 O O . GLN A 1 548 ? -18.651 -20.031 4.851 1.00 88.00 548 GLN A O 1
ATOM 4394 N N . SER A 1 549 ? -17.048 -19.983 3.279 1.00 82.06 549 SER A N 1
ATOM 4395 C CA . SER A 1 549 ? -17.807 -19.221 2.290 1.00 82.06 549 SER A CA 1
ATOM 4396 C C . SER A 1 549 ? -18.843 -20.092 1.606 1.00 82.06 549 SER A C 1
ATOM 4398 O O . SER A 1 549 ? -20.028 -19.763 1.622 1.00 82.06 549 SER A O 1
ATOM 4400 N N . VAL A 1 550 ? -18.403 -21.240 1.089 1.00 81.25 550 VAL A N 1
ATOM 4401 C CA . VAL A 1 550 ? -19.251 -22.215 0.394 1.00 81.25 550 VAL A CA 1
ATOM 4402 C C . VAL A 1 550 ? -20.375 -22.704 1.314 1.00 81.25 550 VAL A C 1
ATOM 4404 O O . VAL A 1 550 ? -21.546 -22.506 1.003 1.00 81.25 550 VAL A O 1
ATOM 4407 N N . LEU A 1 551 ? -20.040 -23.194 2.513 1.00 86.38 551 LEU A N 1
ATOM 4408 C CA . LEU A 1 551 ? -21.002 -23.733 3.489 1.00 86.38 551 LEU A CA 1
ATOM 4409 C C . LEU A 1 551 ? -21.859 -22.659 4.189 1.00 86.38 551 LEU A C 1
ATOM 4411 O O . LEU A 1 551 ? -22.739 -22.970 5.000 1.00 86.38 551 LEU A O 1
ATOM 4415 N N . ARG A 1 552 ? -21.570 -21.370 3.980 1.00 84.12 552 ARG A N 1
ATOM 4416 C CA . ARG A 1 552 ? -22.397 -20.270 4.502 1.00 84.12 552 ARG A CA 1
ATOM 4417 C C . ARG A 1 552 ? -23.352 -19.720 3.455 1.00 84.12 552 ARG A C 1
ATOM 4419 O O . ARG A 1 552 ? -24.448 -19.315 3.835 1.00 84.12 552 ARG A O 1
ATOM 4426 N N . TRP A 1 553 ? -22.935 -19.657 2.195 1.00 76.38 553 TRP A N 1
ATOM 4427 C CA . TRP A 1 553 ? -23.744 -19.087 1.120 1.00 76.38 553 TRP A CA 1
ATOM 4428 C C . TRP A 1 553 ? -24.706 -20.081 0.503 1.00 76.38 553 TRP A C 1
ATOM 4430 O O . TRP A 1 553 ? -25.788 -19.672 0.097 1.00 76.38 553 TRP A O 1
ATOM 4440 N N . ASP A 1 554 ? -24.323 -21.351 0.435 1.00 79.38 554 ASP A N 1
ATOM 4441 C CA . ASP A 1 554 ? -25.143 -22.361 -0.204 1.00 79.38 554 ASP A CA 1
ATOM 4442 C C . ASP A 1 554 ? -25.809 -23.257 0.840 1.00 79.38 554 ASP A C 1
ATOM 4444 O O . ASP A 1 554 ? -25.173 -24.101 1.471 1.00 79.38 554 ASP A O 1
ATOM 4448 N N . ARG A 1 555 ? -27.107 -23.024 1.053 1.00 80.19 555 ARG A N 1
ATOM 4449 C CA . ARG A 1 555 ? -27.939 -23.865 1.923 1.00 80.19 555 ARG A CA 1
ATOM 4450 C C . ARG A 1 555 ? -28.400 -25.145 1.225 1.00 80.19 555 ARG A C 1
ATOM 4452 O O . ARG A 1 555 ? -28.930 -26.014 1.902 1.00 80.19 555 ARG A O 1
ATOM 4459 N N . SER A 1 556 ? -28.214 -25.250 -0.092 1.00 79.12 556 SER A N 1
ATOM 4460 C CA . SER A 1 556 ? -28.665 -26.392 -0.891 1.00 79.12 556 SER A CA 1
ATOM 4461 C C . SER A 1 556 ? -27.666 -27.553 -0.919 1.00 79.12 556 SER A C 1
ATOM 4463 O O . SER A 1 556 ? -27.970 -28.607 -1.470 1.00 79.12 556 SER A O 1
ATOM 4465 N N . ILE A 1 557 ? -26.490 -27.402 -0.294 1.00 88.12 557 ILE A N 1
ATOM 4466 C CA . ILE A 1 557 ? -25.512 -28.489 -0.204 1.00 88.12 557 ILE A CA 1
ATOM 4467 C C . ILE A 1 557 ? -26.117 -29.628 0.615 1.00 88.12 557 ILE A C 1
ATOM 4469 O O . ILE A 1 557 ? -26.380 -29.490 1.812 1.00 88.12 557 ILE A O 1
ATOM 4473 N N . SER A 1 558 ? -26.304 -30.770 -0.042 1.00 93.19 558 SER A N 1
ATOM 4474 C CA . SER A 1 558 ? -26.884 -31.951 0.580 1.00 93.19 558 SER A CA 1
ATOM 4475 C C . SER A 1 558 ? -26.011 -32.466 1.730 1.00 93.19 558 SER A C 1
ATOM 4477 O O . SER A 1 558 ? -24.780 -32.354 1.725 1.00 93.19 558 SER A O 1
ATOM 4479 N N . ILE A 1 559 ? -26.649 -33.070 2.734 1.00 95.06 559 ILE A N 1
ATOM 4480 C CA . ILE A 1 559 ? -25.949 -33.677 3.875 1.00 95.06 559 ILE A CA 1
ATOM 4481 C C . ILE A 1 559 ? -24.894 -34.711 3.417 1.00 95.06 559 ILE A C 1
ATOM 4483 O O . ILE A 1 559 ? -23.769 -34.646 3.924 1.00 95.06 559 ILE A O 1
ATOM 4487 N N . PRO A 1 560 ? -25.167 -35.607 2.441 1.00 95.19 560 PRO A N 1
ATOM 4488 C CA . PRO A 1 560 ? -24.155 -36.526 1.909 1.00 95.19 560 PRO A CA 1
ATOM 4489 C C . PRO A 1 560 ? -22.944 -35.817 1.286 1.00 95.19 560 PRO A C 1
ATOM 4491 O O . PRO A 1 560 ? -21.802 -36.220 1.523 1.00 95.19 560 PRO A O 1
ATOM 4494 N N . ALA A 1 561 ? -23.165 -34.722 0.551 1.00 90.81 561 ALA A N 1
ATOM 4495 C CA . ALA A 1 561 ? -22.081 -33.939 -0.037 1.00 90.81 561 ALA A CA 1
ATOM 4496 C C . ALA A 1 561 ? -21.220 -33.261 1.041 1.00 90.81 561 ALA A C 1
ATOM 4498 O O . ALA A 1 561 ? -19.994 -33.267 0.938 1.00 90.81 561 ALA A O 1
ATOM 4499 N N . MET A 1 562 ? -21.832 -32.741 2.113 1.00 93.88 562 MET A N 1
ATOM 4500 C CA . MET A 1 562 ? -21.086 -32.178 3.247 1.00 93.88 562 MET A CA 1
ATOM 4501 C C . MET A 1 562 ? -20.237 -33.227 3.975 1.00 93.88 562 MET A C 1
ATOM 4503 O O . MET A 1 562 ? -19.104 -32.920 4.342 1.00 93.88 562 MET A O 1
ATOM 4507 N N . LYS A 1 563 ? -20.753 -34.451 4.167 1.00 95.56 563 LYS A N 1
ATOM 4508 C CA . LYS A 1 563 ? -20.000 -35.571 4.769 1.00 95.56 563 LYS A CA 1
ATOM 4509 C C . LYS A 1 563 ? -18.801 -35.960 3.905 1.00 95.56 563 LYS A C 1
ATOM 4511 O O . LYS A 1 563 ? -17.681 -35.980 4.405 1.00 95.56 563 LYS A O 1
ATOM 4516 N N . THR A 1 564 ? -19.029 -36.108 2.599 1.00 91.75 564 THR A N 1
ATOM 4517 C CA . THR A 1 564 ? -17.983 -36.401 1.601 1.00 91.75 564 THR A CA 1
ATOM 4518 C C . THR A 1 564 ? -16.898 -35.331 1.576 1.00 91.75 564 THR A C 1
ATOM 4520 O O . THR A 1 564 ? -15.705 -35.632 1.577 1.00 91.75 564 THR A O 1
ATOM 4523 N N . LEU A 1 565 ? -17.301 -34.059 1.581 1.00 91.56 565 LEU A N 1
ATOM 4524 C CA . LEU A 1 565 ? -16.373 -32.935 1.609 1.00 91.56 565 LEU A CA 1
ATOM 4525 C C . LEU A 1 565 ? -15.561 -32.903 2.907 1.00 91.56 565 LEU A C 1
ATOM 4527 O O . LEU A 1 565 ? -14.360 -32.643 2.864 1.00 91.56 565 LEU A O 1
ATOM 4531 N N . PHE A 1 566 ? -16.204 -33.160 4.049 1.00 94.25 566 PHE A N 1
ATOM 4532 C CA . PHE A 1 566 ? -15.517 -33.219 5.333 1.00 94.25 566 PHE A CA 1
ATOM 4533 C C . PHE A 1 566 ? -14.463 -34.324 5.344 1.00 94.25 566 PHE A C 1
ATOM 4535 O O . PHE A 1 566 ? -13.307 -34.029 5.633 1.00 94.25 566 PHE A O 1
ATOM 4542 N N . ASP A 1 567 ? -14.836 -35.555 4.990 1.00 94.06 567 ASP A N 1
ATOM 4543 C CA . ASP A 1 567 ? -13.936 -36.710 5.037 1.00 94.06 567 ASP A CA 1
ATOM 4544 C C . ASP A 1 567 ? -12.719 -36.515 4.129 1.00 94.06 567 ASP A C 1
ATOM 4546 O O . ASP A 1 567 ? -11.588 -36.698 4.576 1.00 94.06 567 ASP A O 1
ATOM 4550 N N . ARG A 1 568 ? -12.920 -36.013 2.902 1.00 88.94 568 ARG A N 1
ATOM 4551 C CA . ARG A 1 568 ? -11.814 -35.694 1.979 1.00 88.94 568 ARG A CA 1
ATOM 4552 C C . ARG A 1 568 ? -10.807 -34.714 2.572 1.00 88.94 568 ARG A C 1
ATOM 4554 O O . ARG A 1 568 ? -9.608 -34.864 2.368 1.00 88.94 568 ARG A O 1
ATOM 4561 N N . ILE A 1 569 ? -11.285 -33.696 3.285 1.00 89.50 569 ILE A N 1
ATOM 4562 C CA . ILE A 1 569 ? -10.415 -32.670 3.872 1.00 89.50 569 ILE A CA 1
ATOM 4563 C C . ILE A 1 569 ? -9.799 -33.160 5.175 1.00 89.50 569 ILE A C 1
ATOM 4565 O O . ILE A 1 569 ? -8.662 -32.832 5.486 1.00 89.50 569 ILE A O 1
ATOM 4569 N N . PHE A 1 570 ? -10.531 -33.959 5.936 1.00 91.75 570 PHE A N 1
ATOM 4570 C CA . PHE A 1 570 ? -10.077 -34.508 7.199 1.00 91.75 570 PHE A CA 1
ATOM 4571 C C . PHE A 1 570 ? -8.906 -35.481 7.009 1.00 91.75 570 PHE A C 1
ATOM 4573 O O . PHE A 1 570 ? -7.907 -35.358 7.721 1.00 91.75 570 PHE A O 1
ATOM 4580 N N . VAL A 1 571 ? -8.981 -36.349 5.993 1.00 89.62 571 VAL A N 1
ATOM 4581 C CA . VAL A 1 571 ? -7.935 -37.327 5.634 1.00 89.62 571 VAL A CA 1
ATOM 4582 C C . VAL A 1 571 ? -6.622 -36.655 5.187 1.00 89.62 571 VAL A C 1
ATOM 4584 O O . VAL A 1 571 ? -5.558 -37.259 5.276 1.00 89.62 571 VAL A O 1
ATOM 4587 N N . LEU A 1 572 ? -6.631 -35.359 4.846 1.00 84.94 572 LEU A N 1
ATOM 4588 C CA . LEU A 1 572 ? -5.427 -34.549 4.585 1.00 84.94 572 LEU A CA 1
ATOM 4589 C C . LEU A 1 572 ? -4.608 -34.214 5.857 1.00 84.94 572 LEU A C 1
ATOM 4591 O O . LEU A 1 572 ? -3.934 -33.188 5.914 1.00 84.94 572 LEU A O 1
ATOM 4595 N N . GLY A 1 573 ? -4.653 -35.030 6.911 1.00 86.62 573 GLY A N 1
ATOM 4596 C CA . GLY A 1 573 ? -3.799 -34.863 8.094 1.00 86.62 573 GLY A CA 1
ATOM 4597 C C . GLY A 1 573 ? -4.310 -33.858 9.132 1.00 86.62 573 GLY A C 1
ATOM 4598 O O . GLY A 1 573 ? -3.520 -33.239 9.853 1.00 86.62 573 GLY A O 1
ATOM 4599 N N . TYR A 1 574 ? -5.630 -33.672 9.238 1.00 89.88 574 TYR A N 1
ATOM 4600 C CA . TYR A 1 574 ? -6.209 -32.931 10.360 1.00 89.88 574 TYR A CA 1
ATOM 4601 C C . TYR A 1 574 ? -6.181 -33.782 11.653 1.00 89.88 574 TYR A C 1
ATOM 4603 O O . TYR A 1 574 ? -6.328 -35.002 11.586 1.00 89.88 574 TYR A O 1
ATOM 4611 N N . PRO A 1 575 ? -6.009 -33.186 12.852 1.00 89.44 575 PRO A N 1
ATOM 4612 C CA . PRO A 1 575 ? -5.916 -33.922 14.116 1.00 89.44 575 PRO A CA 1
ATOM 4613 C C . PRO A 1 575 ? -7.099 -34.866 14.356 1.00 89.44 575 PRO A C 1
ATOM 4615 O O . PRO A 1 575 ? -8.249 -34.422 14.396 1.00 89.44 575 PRO A O 1
ATOM 4618 N N . GLY A 1 576 ? -6.801 -36.149 14.562 1.00 87.69 576 GLY A N 1
ATOM 4619 C CA . GLY A 1 576 ? -7.788 -37.217 14.732 1.00 87.69 576 GLY A CA 1
ATOM 4620 C C . GLY A 1 576 ? -8.030 -38.058 13.477 1.00 87.69 576 GLY A C 1
ATOM 4621 O O . GLY A 1 576 ? -8.612 -39.128 13.611 1.00 87.69 576 GLY A O 1
ATOM 4622 N N . SER A 1 577 ? -7.565 -37.627 12.298 1.00 90.06 577 SER A N 1
ATOM 4623 C CA . SER A 1 577 ? -7.688 -38.392 11.040 1.00 90.06 577 SER A CA 1
ATOM 4624 C C . SER A 1 577 ? -6.994 -39.751 11.090 1.00 90.06 577 SER A C 1
ATOM 4626 O O . SER A 1 577 ? -7.494 -40.710 10.523 1.00 90.06 577 SER A O 1
ATOM 4628 N N . GLU A 1 578 ? -5.922 -39.865 11.871 1.00 89.81 578 GLU A N 1
ATOM 4629 C CA . GLU A 1 578 ? -5.195 -41.115 12.135 1.00 89.81 578 GLU A CA 1
ATOM 4630 C C . GLU A 1 578 ? -6.099 -42.246 12.661 1.00 89.81 578 GLU A C 1
ATOM 4632 O O . GLU A 1 578 ? -5.832 -43.414 12.408 1.00 89.81 578 GLU A O 1
ATOM 4637 N N . ARG A 1 579 ? -7.182 -41.912 13.380 1.00 92.50 579 ARG A N 1
ATOM 4638 C CA . ARG A 1 579 ? -8.140 -42.895 13.920 1.00 92.50 579 ARG A CA 1
ATOM 4639 C C . ARG A 1 579 ? -9.236 -43.288 12.926 1.00 92.50 579 ARG A C 1
ATOM 4641 O O . ARG A 1 579 ? -10.014 -44.187 13.218 1.00 92.50 579 ARG A O 1
ATOM 4648 N N . TYR A 1 580 ? -9.328 -42.584 11.801 1.00 92.88 580 TYR A N 1
ATOM 4649 C CA . TYR A 1 580 ? -10.411 -42.696 10.827 1.00 92.88 580 TYR A CA 1
ATOM 4650 C C . TYR A 1 580 ? -9.832 -42.611 9.403 1.00 92.88 580 TYR A C 1
ATOM 4652 O O . TYR A 1 580 ? -9.990 -41.580 8.738 1.00 92.88 580 TYR A O 1
ATOM 4660 N N . PRO A 1 581 ? -9.140 -43.665 8.934 1.00 88.25 581 PRO A N 1
ATOM 4661 C CA . PRO A 1 581 ? -8.473 -43.656 7.629 1.00 88.25 581 PRO A CA 1
ATOM 4662 C C . PRO A 1 581 ? -9.450 -43.417 6.466 1.00 88.25 581 PRO A C 1
ATOM 4664 O O . PRO A 1 581 ? -9.108 -42.719 5.515 1.00 88.25 581 PRO A O 1
ATOM 4667 N N . ASP A 1 582 ? -10.693 -43.889 6.592 1.00 90.69 582 ASP A N 1
ATOM 4668 C CA . ASP A 1 582 ? -11.765 -43.707 5.599 1.00 90.69 582 ASP A CA 1
ATOM 4669 C C . ASP A 1 582 ? -12.613 -42.440 5.829 1.00 90.69 582 ASP A C 1
ATOM 4671 O O . ASP A 1 582 ? -13.693 -42.267 5.252 1.00 90.69 582 ASP A O 1
ATOM 4675 N N . GLY A 1 583 ? -12.134 -41.535 6.684 1.00 92.94 583 GLY A N 1
ATOM 4676 C CA . GLY A 1 583 ? -12.869 -40.357 7.124 1.00 92.94 583 GLY A CA 1
ATOM 4677 C C . GLY A 1 583 ? -13.812 -40.632 8.300 1.00 92.94 583 GLY A C 1
ATOM 4678 O O . GLY A 1 583 ? -14.108 -41.769 8.657 1.00 92.94 583 GLY A O 1
ATOM 4679 N N . LEU A 1 584 ? -14.292 -39.563 8.938 1.00 95.94 584 LEU A N 1
ATOM 4680 C CA . LEU A 1 584 ? -15.161 -39.650 10.118 1.00 95.94 584 LEU A CA 1
ATOM 4681 C C . LEU A 1 584 ? -16.536 -40.245 9.782 1.00 95.94 584 LEU A C 1
ATOM 4683 O O . LEU A 1 584 ? -17.174 -40.863 10.638 1.00 95.94 584 LEU A O 1
ATOM 4687 N N . PHE A 1 585 ? -17.019 -40.002 8.564 1.00 96.31 585 PHE A N 1
ATOM 4688 C CA . PHE A 1 585 ? -18.325 -40.459 8.099 1.00 96.31 585 PHE A CA 1
ATOM 4689 C C . PHE A 1 585 ? -18.245 -41.675 7.167 1.00 96.31 585 PHE A C 1
ATOM 4691 O O . PHE A 1 585 ? -19.296 -42.136 6.726 1.00 96.31 585 PHE A O 1
ATOM 4698 N N . GLY A 1 586 ? -17.044 -42.197 6.888 1.00 93.94 586 GLY A N 1
ATOM 4699 C CA . GLY A 1 586 ? -16.837 -43.356 6.014 1.00 93.94 586 GLY A CA 1
ATOM 4700 C C . GLY A 1 586 ? -17.163 -43.088 4.544 1.00 93.94 586 GLY A C 1
ATOM 4701 O O . GLY A 1 586 ? -17.467 -44.012 3.799 1.00 93.94 586 GLY A O 1
ATOM 4702 N N . THR A 1 587 ? -17.158 -41.823 4.118 1.00 91.44 587 THR A N 1
ATOM 4703 C CA . THR A 1 587 ? -17.516 -41.434 2.742 1.00 91.44 587 THR A CA 1
ATOM 4704 C C . THR A 1 587 ? -16.310 -41.349 1.803 1.00 91.44 587 THR A C 1
ATOM 4706 O O . THR A 1 587 ? -16.478 -41.148 0.598 1.00 91.44 587 THR A O 1
ATOM 4709 N N . PHE A 1 588 ? -15.089 -41.503 2.328 1.00 83.44 588 PHE A N 1
ATOM 4710 C CA . PHE A 1 588 ? -13.852 -41.365 1.558 1.00 83.44 588 PHE A CA 1
ATOM 4711 C C . PHE A 1 588 ? -13.502 -42.605 0.716 1.00 83.44 588 PHE A C 1
ATOM 4713 O O . PHE A 1 588 ? -12.972 -42.454 -0.390 1.00 83.44 588 PHE A O 1
ATOM 4720 N N . SER A 1 589 ? -13.852 -43.803 1.197 1.00 78.81 589 SER A N 1
ATOM 4721 C CA . SER A 1 589 ? -13.539 -45.108 0.583 1.00 78.81 589 SER A CA 1
ATOM 4722 C C . SER A 1 589 ? -14.039 -45.259 -0.861 1.00 78.81 589 SER A C 1
ATOM 4724 O O . SER A 1 589 ? -13.465 -46.010 -1.643 1.00 78.81 589 SER A O 1
ATOM 4726 N N . ASN A 1 590 ? -15.036 -44.469 -1.265 1.00 70.12 590 ASN A N 1
ATOM 4727 C CA . ASN A 1 590 ? -15.588 -44.478 -2.621 1.00 70.12 590 ASN A CA 1
ATOM 4728 C C . ASN A 1 590 ? -14.827 -43.585 -3.624 1.00 70.12 590 ASN A C 1
ATOM 4730 O O . ASN A 1 590 ? -15.247 -43.462 -4.777 1.00 70.12 590 ASN A O 1
ATOM 4734 N N . SER A 1 591 ? -13.735 -42.917 -3.228 1.00 67.88 591 SER A N 1
ATOM 4735 C CA . SER A 1 591 ? -13.004 -42.000 -4.112 1.00 67.88 591 SER A CA 1
ATOM 4736 C C . SER A 1 591 ? -11.683 -42.585 -4.626 1.00 67.88 591 SER A C 1
ATOM 4738 O O . SER A 1 591 ? -10.793 -42.928 -3.859 1.00 67.88 591 SER A O 1
ATOM 4740 N N . LYS A 1 592 ? -11.519 -42.643 -5.958 1.00 74.81 592 LYS A N 1
ATOM 4741 C CA . LYS A 1 592 ? -10.279 -43.104 -6.623 1.00 74.81 592 LYS A CA 1
ATOM 4742 C C . LYS A 1 592 ? -9.079 -42.159 -6.429 1.00 74.81 592 LYS A C 1
ATOM 4744 O O . LYS A 1 592 ? -7.966 -42.481 -6.833 1.00 74.81 592 LYS A O 1
ATOM 4749 N N . ILE A 1 593 ? -9.293 -40.976 -5.853 1.00 67.88 593 ILE A N 1
ATOM 4750 C CA . ILE A 1 593 ? -8.274 -39.933 -5.714 1.00 67.88 593 ILE A CA 1
ATOM 4751 C C . ILE A 1 593 ? -7.589 -40.118 -4.363 1.00 67.88 593 ILE A C 1
ATOM 4753 O O . ILE A 1 593 ? -8.205 -39.867 -3.332 1.00 67.88 593 ILE A O 1
ATOM 4757 N N . LYS A 1 594 ? -6.312 -40.519 -4.362 1.00 70.25 594 LYS A N 1
ATOM 4758 C CA . LYS A 1 594 ? -5.479 -40.527 -3.151 1.00 70.25 594 LYS A CA 1
ATOM 4759 C C . LYS A 1 594 ? -5.035 -39.088 -2.841 1.00 70.25 594 LYS A C 1
ATOM 4761 O O . LYS A 1 594 ? -4.229 -38.545 -3.596 1.00 70.25 594 LYS A O 1
ATOM 4766 N N . PRO A 1 595 ? -5.550 -38.436 -1.786 1.00 67.88 595 PRO A N 1
ATOM 4767 C CA . PRO A 1 595 ? -5.138 -37.095 -1.422 1.00 67.88 595 PRO A CA 1
ATOM 4768 C C . PRO A 1 595 ? -3.667 -37.113 -1.011 1.00 67.88 595 PRO A C 1
ATOM 4770 O O . PRO A 1 595 ? -3.259 -37.914 -0.172 1.00 67.88 595 PRO A O 1
ATOM 4773 N N . GLN A 1 596 ? -2.867 -36.215 -1.583 1.00 72.88 596 GLN A N 1
ATOM 4774 C CA . GLN A 1 596 ? -1.527 -35.969 -1.063 1.00 72.88 596 GLN A CA 1
ATOM 4775 C C . GLN A 1 596 ? -1.648 -35.173 0.242 1.00 72.88 596 GLN A C 1
ATOM 4777 O O . GLN A 1 596 ? -2.288 -34.116 0.240 1.00 72.88 596 GLN A O 1
ATOM 4782 N N . PRO A 1 597 ? -1.061 -35.641 1.357 1.00 68.56 597 PRO A N 1
ATOM 4783 C CA . PRO A 1 597 ? -1.074 -34.883 2.596 1.00 68.56 597 PRO A CA 1
ATOM 4784 C C . PRO A 1 597 ? -0.386 -33.525 2.378 1.00 68.56 597 PRO A C 1
ATOM 4786 O O . PRO A 1 597 ? 0.594 -33.434 1.635 1.00 68.56 597 PRO A O 1
ATOM 4789 N N . PRO A 1 598 ? -0.872 -32.446 3.013 1.00 69.06 598 PRO A N 1
ATOM 4790 C CA . PRO A 1 598 ? -0.239 -31.145 2.921 1.00 69.06 598 PRO A CA 1
ATOM 4791 C C . PRO A 1 598 ? 1.200 -31.269 3.422 1.00 69.06 598 PRO A C 1
ATOM 4793 O O . PRO A 1 598 ? 1.436 -31.773 4.519 1.00 69.06 598 PRO A O 1
ATOM 4796 N N . GLY A 1 599 ? 2.168 -30.747 2.662 1.00 70.94 599 GLY A N 1
ATOM 4797 C CA . GLY A 1 599 ? 3.596 -30.820 3.012 1.00 70.94 599 GLY A CA 1
ATOM 4798 C C . GLY A 1 599 ? 3.982 -30.128 4.333 1.00 70.94 599 GLY A C 1
ATOM 4799 O O . GLY A 1 599 ? 5.148 -30.113 4.712 1.00 70.94 599 GLY A O 1
ATOM 4800 N N . ARG A 1 600 ? 3.023 -29.529 5.052 1.00 76.62 600 ARG A N 1
ATOM 4801 C CA . ARG A 1 600 ? 3.202 -28.934 6.380 1.00 76.62 600 ARG A CA 1
ATOM 4802 C C . ARG A 1 600 ? 2.156 -29.471 7.348 1.00 76.62 600 ARG A C 1
ATOM 4804 O O . ARG A 1 600 ? 0.967 -29.477 7.040 1.00 76.62 600 ARG A O 1
ATOM 4811 N N . SER A 1 601 ? 2.593 -29.817 8.561 1.00 80.69 601 SER A N 1
ATOM 4812 C CA . SER A 1 601 ? 1.684 -30.302 9.605 1.00 80.69 601 SER A CA 1
ATOM 4813 C C . SER A 1 601 ? 0.605 -29.266 9.957 1.00 80.69 601 SER A C 1
ATOM 4815 O O . SER A 1 601 ? 0.887 -28.091 10.226 1.00 80.69 601 SER A O 1
ATOM 4817 N N . VAL A 1 602 ? -0.652 -29.705 9.993 1.00 85.50 602 VAL A N 1
ATOM 4818 C CA . VAL A 1 602 ? -1.800 -28.850 10.305 1.00 85.50 602 VAL A CA 1
ATOM 4819 C C . VAL A 1 602 ? -1.771 -28.468 11.789 1.00 85.50 602 VAL A C 1
ATOM 4821 O O . VAL A 1 602 ? -1.881 -29.304 12.681 1.00 85.50 602 VAL A O 1
ATOM 4824 N N . HIS A 1 603 ? -1.625 -27.178 12.094 1.00 88.25 603 HIS A N 1
ATOM 4825 C CA . HIS A 1 603 ? -1.685 -26.674 13.467 1.00 88.25 603 HIS A CA 1
ATOM 4826 C C . HIS A 1 603 ? -3.096 -26.846 14.085 1.00 88.25 603 HIS A C 1
ATOM 4828 O O . HIS A 1 603 ? -4.041 -26.208 13.603 1.00 88.25 603 HIS A O 1
ATOM 4834 N N . PRO A 1 604 ? -3.259 -27.575 15.216 1.00 87.06 604 PRO A N 1
ATOM 4835 C CA . PRO A 1 604 ? -4.576 -27.892 15.786 1.00 87.06 604 PRO A CA 1
ATOM 4836 C C . PRO A 1 604 ? -5.433 -26.656 16.105 1.00 87.06 604 PRO A C 1
ATOM 4838 O O . PRO A 1 604 ? -6.564 -26.523 15.638 1.00 87.06 604 PRO A O 1
ATOM 4841 N N . ALA A 1 605 ? -4.862 -25.686 16.827 1.00 86.50 605 ALA A N 1
ATOM 4842 C CA . ALA A 1 605 ? -5.575 -24.471 17.229 1.00 86.50 605 ALA A CA 1
ATOM 4843 C C . ALA A 1 605 ? -5.932 -23.535 16.061 1.00 86.50 605 ALA A C 1
ATOM 4845 O O . ALA A 1 605 ? -7.023 -22.965 16.025 1.00 86.50 605 ALA A O 1
ATOM 4846 N N . ARG A 1 606 ? -4.991 -23.343 15.125 1.00 86.44 606 ARG A N 1
ATOM 4847 C CA . ARG A 1 606 ? -5.090 -22.332 14.063 1.00 86.44 606 ARG A CA 1
ATOM 4848 C C . ARG A 1 606 ? -5.865 -22.821 12.845 1.00 86.44 606 ARG A C 1
ATOM 4850 O O . ARG A 1 606 ? -6.470 -21.998 12.167 1.00 86.44 606 ARG A O 1
ATOM 4857 N N . HIS A 1 607 ? -5.848 -24.123 12.564 1.00 89.62 607 HIS A N 1
ATOM 4858 C CA . HIS A 1 607 ? -6.406 -24.668 11.325 1.00 89.62 607 HIS A CA 1
ATOM 4859 C C . HIS A 1 607 ? -7.502 -25.702 11.585 1.00 89.62 607 HIS A C 1
ATOM 4861 O O . HIS A 1 607 ? -8.591 -25.567 11.033 1.00 89.62 607 HIS A O 1
ATOM 4867 N N . ALA A 1 608 ? -7.288 -26.668 12.480 1.00 93.06 608 ALA A N 1
ATOM 4868 C CA . ALA A 1 608 ? -8.279 -27.720 12.717 1.00 93.06 608 ALA A CA 1
ATOM 4869 C C . ALA A 1 608 ? -9.527 -27.222 13.454 1.00 93.06 608 ALA A C 1
ATOM 4871 O O . ALA A 1 608 ? -10.655 -27.477 13.041 1.00 93.06 608 ALA A O 1
ATOM 4872 N N . ARG A 1 609 ? -9.343 -26.436 14.520 1.00 94.62 609 ARG A N 1
ATOM 4873 C CA . ARG A 1 609 ? -10.467 -25.923 15.313 1.00 94.62 609 ARG A CA 1
ATOM 4874 C C . ARG A 1 609 ? -11.428 -25.036 14.502 1.00 94.62 609 ARG A C 1
ATOM 4876 O O . ARG A 1 609 ? -12.639 -25.214 14.658 1.00 94.62 609 ARG A O 1
ATOM 4883 N N . PRO A 1 610 ? -10.959 -24.095 13.656 1.00 94.25 610 PRO A N 1
ATOM 4884 C CA . PRO A 1 610 ? -11.848 -23.372 12.751 1.00 94.25 610 PRO A CA 1
ATOM 4885 C C . PRO A 1 610 ? -12.584 -24.293 11.775 1.00 94.25 610 PRO A C 1
ATOM 4887 O O . PRO A 1 610 ? -13.798 -24.143 11.659 1.00 94.25 610 PRO A O 1
ATOM 4890 N N . LEU A 1 611 ? -11.894 -25.264 11.156 1.00 94.56 611 LEU A N 1
ATOM 4891 C CA . LEU A 1 611 ? -12.507 -26.235 10.242 1.00 94.56 611 LEU A CA 1
ATOM 4892 C C . LEU A 1 611 ? -13.682 -26.958 10.913 1.00 94.56 611 LEU A C 1
ATOM 4894 O O . LEU A 1 611 ? -14.811 -26.896 10.429 1.00 94.56 611 LEU A O 1
ATOM 4898 N N . TYR A 1 612 ? -13.443 -27.581 12.070 1.00 96.75 612 TYR A N 1
ATOM 4899 C CA . TYR A 1 612 ? -14.469 -28.354 12.774 1.00 96.75 612 TYR A CA 1
ATOM 4900 C C . TYR A 1 612 ? -15.650 -27.474 13.181 1.00 96.75 612 TYR A C 1
ATOM 4902 O O . TYR A 1 612 ? -16.801 -27.852 12.988 1.00 96.75 612 TYR A O 1
ATOM 4910 N N . LYS A 1 613 ? -15.397 -26.247 13.654 1.00 96.31 613 LYS A N 1
ATOM 4911 C CA . LYS A 1 613 ? -16.470 -25.292 13.973 1.00 96.31 613 LYS A CA 1
ATOM 4912 C C . LYS A 1 613 ? -17.300 -24.887 12.753 1.00 96.31 613 LYS A C 1
ATOM 4914 O O . LYS A 1 613 ? -18.498 -24.651 12.909 1.00 96.31 613 LYS A O 1
ATOM 4919 N N . ILE A 1 614 ? -16.690 -24.762 11.573 1.00 94.69 614 ILE A N 1
ATOM 4920 C CA . ILE A 1 614 ? -17.409 -24.446 10.332 1.00 94.69 614 ILE A CA 1
ATOM 4921 C C . ILE A 1 614 ? -18.390 -25.576 10.007 1.00 94.69 614 ILE A C 1
ATOM 4923 O O . ILE A 1 614 ? -19.576 -25.294 9.831 1.00 94.69 614 ILE A O 1
ATOM 4927 N N . PHE A 1 615 ? -17.930 -26.830 10.016 1.00 96.56 615 PHE A N 1
ATOM 4928 C CA . PHE A 1 615 ? -18.777 -27.987 9.718 1.00 96.56 615 PHE A CA 1
ATOM 4929 C C . PHE A 1 615 ? -19.828 -28.264 10.795 1.00 96.56 615 PHE A C 1
ATOM 4931 O O . PHE A 1 615 ? -20.973 -28.516 10.443 1.00 96.56 615 PHE A O 1
ATOM 4938 N N . ILE A 1 616 ? -19.514 -28.106 12.088 1.00 96.94 616 ILE A N 1
ATOM 4939 C CA . ILE A 1 616 ? -20.512 -28.202 13.173 1.00 96.94 616 ILE A CA 1
ATOM 4940 C C . ILE A 1 616 ? -21.676 -27.247 12.905 1.00 96.94 616 ILE A C 1
ATOM 4942 O O . ILE A 1 616 ? -22.838 -27.638 12.960 1.00 96.94 616 ILE A O 1
ATOM 4946 N N . ARG A 1 617 ? -21.370 -25.989 12.560 1.00 96.12 617 ARG A N 1
ATOM 4947 C CA . ARG A 1 617 ? -22.400 -24.995 12.234 1.00 96.12 617 ARG A CA 1
ATOM 4948 C C . ARG A 1 617 ? -23.131 -25.304 10.934 1.00 96.12 617 ARG A C 1
ATOM 4950 O O . ARG A 1 617 ? -24.252 -24.835 10.789 1.00 96.12 617 ARG A O 1
ATOM 4957 N N . ALA A 1 618 ? -22.482 -25.947 9.965 1.00 94.75 618 ALA A N 1
ATOM 4958 C CA . ALA A 1 618 ? -23.097 -26.309 8.691 1.00 94.75 618 ALA A CA 1
ATOM 4959 C C . ALA A 1 618 ? -24.090 -27.466 8.879 1.00 94.75 618 ALA A C 1
ATOM 4961 O O . ALA A 1 618 ? -25.255 -27.310 8.533 1.00 94.75 618 ALA A O 1
ATOM 4962 N N . PHE A 1 619 ? -23.677 -28.549 9.546 1.00 96.69 619 PHE A N 1
ATOM 4963 C CA . PHE A 1 619 ? -24.547 -29.681 9.873 1.00 96.69 619 PHE A CA 1
ATOM 4964 C C . PHE A 1 619 ? -25.716 -29.282 10.776 1.00 96.69 619 PHE A C 1
ATOM 4966 O O . PHE A 1 619 ? -26.852 -29.624 10.468 1.00 96.69 619 PHE A O 1
ATOM 4973 N N . ALA A 1 620 ? -25.471 -28.476 11.816 1.00 96.00 620 ALA A N 1
ATOM 4974 C CA . ALA A 1 620 ? -26.543 -27.955 12.667 1.00 96.00 620 ALA A CA 1
ATOM 4975 C C . ALA A 1 620 ? -27.560 -27.113 11.875 1.00 96.00 620 ALA A C 1
ATOM 4977 O O . ALA A 1 620 ? -28.761 -27.232 12.087 1.00 96.00 620 ALA A O 1
ATOM 4978 N N . ARG A 1 621 ? -27.094 -26.290 10.922 1.00 94.44 621 ARG A N 1
ATOM 4979 C CA . ARG A 1 621 ? -27.979 -25.502 10.043 1.00 94.44 621 ARG A CA 1
ATOM 4980 C C . ARG A 1 621 ? -28.776 -26.361 9.060 1.00 94.44 621 ARG A C 1
ATOM 4982 O O . ARG A 1 621 ? -29.853 -25.937 8.666 1.00 94.44 621 ARG A O 1
ATOM 4989 N N . ALA A 1 622 ? -28.253 -27.521 8.673 1.00 94.00 622 ALA A N 1
ATOM 4990 C CA . ALA A 1 622 ? -28.937 -28.486 7.814 1.00 94.00 622 ALA A CA 1
ATOM 4991 C C . ALA A 1 622 ? -29.805 -29.497 8.592 1.00 94.00 622 ALA A C 1
ATOM 4993 O O . ALA A 1 622 ? -30.404 -30.369 7.976 1.00 94.00 622 ALA A O 1
ATOM 4994 N N . GLY A 1 623 ? -29.857 -29.410 9.929 1.00 95.75 623 GLY A N 1
ATOM 4995 C CA . GLY A 1 623 ? -30.644 -30.305 10.786 1.00 95.75 623 GLY A CA 1
ATOM 4996 C C . GLY A 1 623 ? -29.971 -31.632 11.173 1.00 95.75 623 GLY A C 1
ATOM 4997 O O . GLY A 1 623 ? -30.555 -32.400 11.931 1.00 95.75 623 GLY A O 1
ATOM 4998 N N . ASP A 1 624 ? -28.737 -31.910 10.734 1.00 97.75 624 ASP A N 1
ATOM 4999 C CA . ASP A 1 624 ? -28.004 -33.138 11.099 1.00 97.75 624 ASP A CA 1
ATOM 5000 C C . ASP A 1 624 ? -27.220 -32.952 12.412 1.00 97.75 624 ASP A C 1
ATOM 5002 O O . ASP A 1 624 ? -25.992 -32.790 12.451 1.00 97.75 624 ASP A O 1
ATOM 5006 N N . TRP A 1 625 ? -27.955 -32.959 13.523 1.00 97.56 625 TRP A N 1
ATOM 5007 C CA . TRP A 1 625 ? -27.395 -32.801 14.867 1.00 97.56 625 TRP A CA 1
ATOM 5008 C C . TRP A 1 625 ? -26.441 -33.932 15.263 1.00 97.56 625 TRP A C 1
ATOM 5010 O O . TRP A 1 625 ? -25.487 -33.699 16.010 1.00 97.56 625 TRP A O 1
ATOM 5020 N N . MET A 1 626 ? -26.648 -35.140 14.733 1.00 97.81 626 MET A N 1
ATOM 5021 C CA . MET A 1 626 ? -25.801 -36.297 15.023 1.00 97.81 626 MET A CA 1
ATOM 5022 C C . MET A 1 626 ? -24.402 -36.122 14.432 1.00 97.81 626 MET A C 1
ATOM 5024 O O . MET A 1 626 ? -23.405 -36.314 15.135 1.00 97.81 626 MET A O 1
ATOM 5028 N N . SER A 1 627 ? -24.305 -35.670 13.180 1.00 97.69 627 SER A N 1
ATOM 5029 C CA . SER A 1 627 ? -23.014 -35.355 12.557 1.00 97.69 627 SER A CA 1
ATOM 5030 C C . SER A 1 627 ? -22.318 -34.180 13.239 1.00 97.69 627 SER A C 1
ATOM 5032 O O . SER A 1 627 ? -21.108 -34.227 13.477 1.00 97.69 627 SER A O 1
ATOM 5034 N N . ALA A 1 628 ? -23.074 -33.152 13.641 1.00 97.69 628 ALA A N 1
ATOM 5035 C CA . ALA A 1 628 ? -22.532 -32.045 14.423 1.00 97.69 628 ALA A CA 1
ATOM 5036 C C . ALA A 1 628 ? -21.948 -32.524 15.769 1.00 97.69 628 ALA A C 1
ATOM 5038 O O . ALA A 1 628 ? -20.839 -32.126 16.130 1.00 97.69 628 ALA A O 1
ATOM 5039 N N . LYS A 1 629 ? -22.641 -33.423 16.483 1.00 97.56 629 LYS A N 1
ATOM 5040 C CA . LYS A 1 629 ? -22.183 -33.999 17.759 1.00 97.56 629 LYS A CA 1
ATOM 5041 C C . LYS A 1 629 ? -20.897 -34.816 17.598 1.00 97.56 629 LYS A C 1
ATOM 5043 O O . LYS A 1 629 ? -19.978 -34.647 18.399 1.00 97.56 629 LYS A O 1
ATOM 5048 N N . LYS A 1 630 ? -20.774 -35.623 16.535 1.00 97.50 630 LYS A N 1
ATOM 5049 C CA . LYS A 1 630 ? -19.527 -36.356 16.224 1.00 97.50 630 LYS A CA 1
ATOM 5050 C C . LYS A 1 630 ? -18.333 -35.407 16.054 1.00 97.50 630 LYS A C 1
ATOM 5052 O O . LYS A 1 630 ? -17.270 -35.630 16.631 1.00 97.50 630 LYS A O 1
ATOM 5057 N N . LEU A 1 631 ? -18.521 -34.294 15.342 1.00 96.75 631 LEU A N 1
ATOM 5058 C CA . LEU A 1 631 ? -17.476 -33.280 15.150 1.00 96.75 631 LEU A CA 1
ATOM 5059 C C . LEU A 1 631 ? -17.100 -32.526 16.432 1.00 96.75 631 LEU A C 1
ATOM 5061 O O . LEU A 1 631 ? -15.956 -32.091 16.578 1.00 96.75 631 LEU A O 1
ATOM 5065 N N . VAL A 1 632 ? -18.030 -32.370 17.379 1.00 96.88 632 VAL A N 1
ATOM 5066 C CA . VAL A 1 632 ? -17.708 -31.833 18.712 1.00 96.88 632 VAL A CA 1
ATOM 5067 C C . VAL A 1 632 ? -16.735 -32.762 19.445 1.00 96.88 632 VAL A C 1
ATOM 5069 O O . VAL A 1 632 ? -15.807 -32.267 20.083 1.00 96.88 632 VAL A O 1
ATOM 5072 N N . GLY A 1 633 ? -16.859 -34.082 19.273 1.00 95.75 633 GLY A N 1
ATOM 5073 C CA . GLY A 1 633 ? -15.863 -35.046 19.753 1.00 95.75 633 GLY A CA 1
ATOM 5074 C C . GLY A 1 633 ? -14.462 -34.768 19.193 1.00 95.75 633 GLY A C 1
ATOM 5075 O O . GLY A 1 633 ? -13.492 -34.695 19.946 1.00 95.75 633 GLY A O 1
ATOM 5076 N N . LEU A 1 634 ? -14.347 -34.481 17.891 1.00 94.12 634 LEU A N 1
ATOM 5077 C CA . LEU A 1 634 ? -13.060 -34.123 17.271 1.00 94.12 634 LEU A CA 1
ATOM 5078 C C . LEU A 1 634 ? -12.483 -32.785 17.762 1.00 94.12 634 LEU A C 1
ATOM 5080 O O . LEU A 1 634 ? -11.263 -32.610 17.784 1.00 94.12 634 LEU A O 1
ATOM 5084 N N . LEU A 1 635 ? -13.317 -31.829 18.189 1.00 93.31 635 LEU A N 1
ATOM 5085 C CA . LEU A 1 635 ? -12.826 -30.590 18.807 1.00 93.31 635 LEU A CA 1
ATOM 5086 C C . LEU A 1 635 ? -12.080 -30.846 20.119 1.00 93.31 635 LEU A C 1
ATOM 5088 O O . LEU A 1 635 ? -11.144 -30.102 20.427 1.00 93.31 635 LEU A O 1
ATOM 5092 N N . ILE A 1 636 ? -12.485 -31.868 20.876 1.00 94.19 636 ILE A N 1
ATOM 5093 C CA . ILE A 1 636 ? -11.804 -32.283 22.106 1.00 94.19 636 ILE A CA 1
ATOM 5094 C C . ILE A 1 636 ? -10.431 -32.859 21.747 1.00 94.19 636 ILE A C 1
ATOM 5096 O O . ILE A 1 636 ? -9.425 -32.362 22.250 1.00 94.19 636 ILE A O 1
ATOM 5100 N N . VAL A 1 637 ? -10.372 -33.766 20.764 1.00 92.25 637 VAL A N 1
ATOM 5101 C CA . VAL A 1 637 ? -9.112 -34.338 20.249 1.00 92.25 637 VAL A CA 1
ATOM 5102 C C . VAL A 1 637 ? -8.153 -33.244 19.756 1.00 92.25 637 VAL A C 1
ATOM 5104 O O . VAL A 1 637 ? -6.970 -33.236 20.092 1.00 92.25 637 VAL A O 1
ATOM 5107 N N . ALA A 1 638 ? -8.648 -32.248 19.012 1.00 90.06 638 ALA A N 1
ATOM 5108 C CA . ALA A 1 638 ? -7.820 -31.126 18.564 1.00 90.06 638 ALA A CA 1
ATOM 5109 C C . ALA A 1 638 ? -7.301 -30.254 19.725 1.00 90.06 638 ALA A C 1
ATOM 5111 O O . ALA A 1 638 ? -6.189 -29.725 19.644 1.00 90.06 638 ALA A O 1
ATOM 5112 N N . LYS A 1 639 ? -8.087 -30.092 20.799 1.00 92.06 639 LYS A N 1
ATOM 5113 C CA . LYS A 1 639 ? -7.676 -29.367 22.012 1.00 92.06 639 LYS A CA 1
ATOM 5114 C C . LYS A 1 639 ? -6.589 -30.138 22.765 1.00 92.06 639 LYS A C 1
ATOM 5116 O O . LYS A 1 639 ? -5.616 -29.531 23.204 1.00 92.06 639 LYS A O 1
ATOM 5121 N N . GLU A 1 640 ? -6.721 -31.454 22.876 1.00 92.00 640 GLU A N 1
ATOM 5122 C CA . GLU A 1 640 ? -5.706 -32.326 23.477 1.00 92.00 640 GLU A CA 1
ATOM 5123 C C . GLU A 1 640 ? -4.397 -32.290 22.684 1.00 92.00 640 GLU A C 1
ATOM 5125 O O . GLU A 1 640 ? -3.337 -32.071 23.269 1.00 92.00 640 GLU A O 1
ATOM 5130 N N . ALA A 1 641 ? -4.465 -32.371 21.351 1.00 88.44 641 ALA A N 1
ATOM 5131 C CA . ALA A 1 641 ? -3.299 -32.236 20.479 1.00 88.44 641 ALA A CA 1
ATOM 5132 C C . ALA A 1 641 ? -2.609 -30.863 20.624 1.00 88.44 641 ALA A C 1
ATOM 5134 O O . ALA A 1 641 ? -1.380 -30.767 20.587 1.00 88.44 641 ALA A O 1
ATOM 5135 N N . GLU A 1 642 ? -3.376 -29.784 20.826 1.00 90.38 642 GLU A N 1
ATOM 5136 C CA . GLU A 1 642 ? -2.823 -28.459 21.131 1.00 90.38 642 GLU A CA 1
ATOM 5137 C C . GLU A 1 642 ? -2.072 -28.449 22.471 1.00 90.38 642 GLU A C 1
ATOM 5139 O O . GLU A 1 642 ? -0.958 -27.927 22.545 1.00 90.38 642 GLU A O 1
ATOM 5144 N N . ILE A 1 643 ? -2.661 -29.030 23.521 1.00 91.06 643 ILE A N 1
ATOM 5145 C CA . ILE A 1 643 ? -2.038 -29.128 24.849 1.00 91.06 643 ILE A CA 1
ATOM 5146 C C . ILE A 1 643 ? -0.763 -29.975 24.774 1.00 91.06 643 ILE A C 1
ATOM 5148 O O . ILE A 1 643 ? 0.268 -29.570 25.308 1.00 91.06 643 ILE A O 1
ATOM 5152 N N . ALA A 1 644 ? -0.800 -31.106 24.068 1.00 89.88 644 ALA A N 1
ATOM 5153 C CA . ALA A 1 644 ? 0.356 -31.972 23.862 1.00 89.88 644 ALA A CA 1
ATOM 5154 C C . ALA A 1 644 ? 1.498 -31.233 23.148 1.00 89.88 644 ALA A C 1
ATOM 5156 O O . ALA A 1 644 ? 2.638 -31.278 23.616 1.00 89.88 644 ALA A O 1
ATOM 5157 N N . ARG A 1 645 ? 1.195 -30.473 22.084 1.00 88.25 645 ARG A N 1
ATOM 5158 C CA . ARG A 1 645 ? 2.182 -29.623 21.396 1.00 88.25 645 ARG A CA 1
ATOM 5159 C C . ARG A 1 645 ? 2.751 -28.532 22.300 1.00 88.25 645 ARG A C 1
ATOM 5161 O O . ARG A 1 645 ? 3.962 -28.340 22.301 1.00 88.25 645 ARG A O 1
ATOM 5168 N N . LYS A 1 646 ? 1.922 -27.843 23.096 1.00 88.00 646 LYS A N 1
ATOM 5169 C CA . LYS A 1 646 ? 2.409 -26.843 24.068 1.00 88.00 646 LYS A CA 1
ATOM 5170 C C . LYS A 1 646 ? 3.335 -27.475 25.103 1.00 88.00 646 LYS A C 1
ATOM 5172 O O . LYS A 1 646 ? 4.414 -26.947 25.335 1.00 88.00 646 LYS A O 1
ATOM 5177 N N . ARG A 1 647 ? 2.972 -28.641 25.647 1.00 91.31 647 ARG A N 1
ATOM 5178 C CA . ARG A 1 647 ? 3.819 -29.400 26.582 1.00 91.31 647 ARG A CA 1
ATOM 5179 C C . ARG A 1 647 ? 5.123 -29.872 25.938 1.00 91.31 647 ARG A C 1
ATOM 5181 O O . ARG A 1 647 ? 6.144 -29.915 26.614 1.00 91.31 647 ARG A O 1
ATOM 5188 N N . ALA A 1 648 ? 5.110 -30.266 24.665 1.00 87.75 648 ALA A N 1
ATOM 5189 C CA . ALA A 1 648 ? 6.324 -30.625 23.929 1.00 87.75 648 ALA A CA 1
ATOM 5190 C C . ALA A 1 648 ? 7.235 -29.403 23.732 1.00 87.75 648 ALA A C 1
ATOM 5192 O O . ALA A 1 648 ? 8.410 -29.462 24.074 1.00 87.75 648 ALA A O 1
ATOM 5193 N N . TYR A 1 649 ? 6.667 -28.272 23.309 1.00 85.62 649 TYR A N 1
ATOM 5194 C CA . TYR A 1 649 ? 7.391 -27.008 23.172 1.00 85.62 649 TYR A CA 1
ATOM 5195 C C . TYR A 1 649 ? 7.950 -26.501 24.510 1.00 85.62 649 TYR A C 1
ATOM 5197 O O . TYR A 1 649 ? 9.074 -26.018 24.578 1.00 85.62 649 TYR A O 1
ATOM 5205 N N . GLU A 1 650 ? 7.201 -26.627 25.606 1.00 86.44 650 GLU A N 1
ATOM 5206 C CA . GLU A 1 650 ? 7.687 -26.285 26.946 1.00 86.44 650 GLU A CA 1
ATOM 5207 C C . GLU A 1 650 ? 8.812 -27.215 27.403 1.00 86.44 650 GLU A C 1
ATOM 5209 O O . GLU A 1 650 ? 9.779 -26.736 27.993 1.00 86.44 650 GLU A O 1
ATOM 5214 N N . ARG A 1 651 ? 8.726 -28.519 27.105 1.00 87.62 651 ARG A N 1
ATOM 5215 C CA . ARG A 1 651 ? 9.814 -29.477 27.353 1.00 87.62 651 ARG A CA 1
ATOM 5216 C C . ARG A 1 651 ? 11.069 -29.113 26.565 1.00 87.62 651 ARG A C 1
ATOM 5218 O O . ARG A 1 651 ? 12.141 -29.074 27.156 1.00 87.62 651 ARG A O 1
ATOM 5225 N N . GLU A 1 652 ? 10.931 -28.765 25.290 1.00 82.00 652 GLU A N 1
ATOM 5226 C CA . GLU A 1 652 ? 12.036 -28.318 24.435 1.00 82.00 652 GLU A CA 1
ATOM 5227 C C . GLU A 1 652 ? 12.624 -26.977 24.902 1.00 82.00 652 GLU A C 1
ATOM 5229 O O . GLU A 1 652 ? 13.836 -26.778 24.958 1.00 82.00 652 GLU A O 1
ATOM 5234 N N . ARG A 1 653 ? 11.776 -26.044 25.338 1.00 83.81 653 ARG A N 1
ATOM 5235 C CA . ARG A 1 653 ? 12.232 -24.776 25.912 1.00 83.81 653 ARG A CA 1
ATOM 5236 C C . ARG A 1 653 ? 12.977 -24.994 27.230 1.00 83.81 653 ARG A C 1
ATOM 5238 O O . ARG A 1 653 ? 13.981 -24.324 27.471 1.00 83.81 653 ARG A O 1
ATOM 5245 N N . ARG A 1 654 ? 12.512 -25.921 28.076 1.00 82.81 654 ARG A N 1
ATOM 5246 C CA . ARG A 1 654 ? 13.186 -26.315 29.324 1.00 82.81 654 ARG A CA 1
ATOM 5247 C C . ARG A 1 654 ? 14.498 -27.049 29.046 1.00 82.81 654 ARG A C 1
ATOM 5249 O O . ARG A 1 654 ? 15.486 -26.747 29.711 1.00 82.81 654 ARG A O 1
ATOM 5256 N N . SER A 1 655 ? 14.555 -27.941 28.056 1.00 80.75 655 SER A N 1
ATOM 5257 C CA . SER A 1 655 ? 15.800 -28.613 27.652 1.00 80.75 655 SER A CA 1
ATOM 5258 C C . SER A 1 655 ? 16.803 -27.622 27.052 1.00 80.75 655 SER A C 1
ATOM 5260 O O . SER A 1 655 ? 17.979 -27.654 27.390 1.00 80.75 655 SER A O 1
ATOM 5262 N N . GLY A 1 656 ? 16.343 -26.648 26.263 1.00 81.62 656 GLY A N 1
ATOM 5263 C CA . GLY A 1 656 ? 17.177 -25.557 25.757 1.00 81.62 656 GLY A CA 1
ATOM 5264 C C . GLY A 1 656 ? 17.682 -24.625 26.863 1.00 81.62 656 GLY A C 1
ATOM 5265 O O . GLY A 1 656 ? 18.842 -24.216 26.844 1.00 81.62 656 GLY A O 1
ATOM 5266 N N . ALA A 1 657 ? 16.846 -24.299 27.853 1.00 79.81 657 ALA A N 1
ATOM 5267 C CA . ALA A 1 657 ? 17.249 -23.493 29.006 1.00 79.81 657 ALA A CA 1
ATOM 5268 C C . ALA A 1 657 ? 18.262 -24.231 29.894 1.00 79.81 657 ALA A C 1
ATOM 5270 O O . ALA A 1 657 ? 19.285 -23.655 30.257 1.00 79.81 657 ALA A O 1
ATOM 5271 N N . THR A 1 658 ? 18.028 -25.514 30.179 1.00 85.88 658 THR A N 1
ATOM 5272 C CA . THR A 1 658 ? 18.969 -26.363 30.929 1.00 85.88 658 THR A CA 1
ATOM 5273 C C . THR A 1 658 ? 20.263 -26.598 30.155 1.00 85.88 658 THR A C 1
ATOM 5275 O O . THR A 1 658 ? 21.333 -26.530 30.749 1.00 85.88 658 THR A O 1
ATOM 5278 N N . TYR A 1 659 ? 20.213 -26.770 28.831 1.00 84.38 659 TYR A N 1
ATOM 5279 C CA . TYR A 1 659 ? 21.404 -26.824 27.983 1.00 84.38 659 TYR A CA 1
ATOM 5280 C C . TYR A 1 659 ? 22.207 -25.522 28.051 1.00 84.38 659 TYR A C 1
ATOM 5282 O O . TYR A 1 659 ? 23.423 -25.558 28.234 1.00 84.38 659 TYR A O 1
ATOM 5290 N N . ARG A 1 660 ? 21.547 -24.357 27.970 1.00 84.00 660 ARG A N 1
ATOM 5291 C CA . ARG A 1 660 ? 22.213 -23.051 28.119 1.00 84.00 660 ARG A CA 1
ATOM 5292 C C . ARG A 1 660 ? 22.810 -22.867 29.512 1.00 84.00 660 ARG A C 1
ATOM 5294 O O . ARG A 1 660 ? 23.912 -22.333 29.597 1.00 84.00 660 ARG A O 1
ATOM 5301 N N . ALA A 1 661 ? 22.121 -23.321 30.560 1.00 86.06 661 ALA A N 1
ATOM 5302 C CA . ALA A 1 661 ? 22.611 -23.288 31.935 1.00 86.06 661 ALA A CA 1
ATOM 5303 C C . ALA A 1 661 ? 23.838 -24.196 32.120 1.00 86.06 661 ALA A C 1
ATOM 5305 O O . ALA A 1 661 ? 24.874 -23.713 32.557 1.00 86.06 661 ALA A O 1
ATOM 5306 N N . ARG A 1 662 ? 23.780 -25.458 31.670 1.00 89.31 662 ARG A N 1
ATOM 5307 C CA . ARG A 1 662 ? 24.922 -26.395 31.687 1.00 89.31 662 ARG A CA 1
ATOM 5308 C C . ARG A 1 662 ? 26.097 -25.895 30.851 1.00 89.31 662 ARG A C 1
ATOM 5310 O O . ARG A 1 662 ? 27.245 -26.028 31.250 1.00 89.31 662 ARG A O 1
ATOM 5317 N N . THR A 1 663 ? 25.820 -25.301 29.691 1.00 90.25 663 THR A N 1
ATOM 5318 C CA . THR A 1 663 ? 26.854 -24.686 28.846 1.00 90.25 663 THR A CA 1
ATOM 5319 C C . THR A 1 663 ? 27.499 -23.507 29.565 1.00 90.25 663 THR A C 1
ATOM 5321 O O . THR A 1 663 ? 28.716 -23.377 29.529 1.00 90.25 663 THR A O 1
ATOM 5324 N N . ARG A 1 664 ? 26.704 -22.667 30.241 1.00 91.50 664 ARG A N 1
ATOM 5325 C CA . ARG A 1 664 ? 27.223 -21.566 31.056 1.00 91.50 664 ARG A CA 1
ATOM 5326 C C . ARG A 1 664 ? 28.100 -22.100 32.182 1.00 91.50 664 ARG A C 1
ATOM 5328 O O . ARG A 1 664 ? 29.208 -21.623 32.336 1.00 91.50 664 ARG A O 1
ATOM 5335 N N . GLU A 1 665 ? 27.641 -23.109 32.911 1.00 91.81 665 GLU A N 1
ATOM 5336 C CA . GLU A 1 665 ? 28.394 -23.737 33.998 1.00 91.81 665 GLU A CA 1
ATOM 5337 C C . GLU A 1 665 ? 29.729 -24.324 33.511 1.00 91.81 665 GLU A C 1
ATOM 5339 O O . GLU A 1 665 ? 30.765 -24.074 34.119 1.00 91.81 665 GLU A O 1
ATOM 5344 N N . ARG A 1 666 ? 29.736 -25.023 32.366 1.00 91.31 666 ARG A N 1
ATOM 5345 C CA . ARG A 1 666 ? 30.972 -25.510 31.726 1.00 91.31 666 ARG A CA 1
ATOM 5346 C C . ARG A 1 666 ? 31.921 -24.373 31.355 1.00 91.31 666 ARG A C 1
ATOM 5348 O O . ARG A 1 666 ? 33.113 -24.486 31.604 1.00 91.31 666 ARG A O 1
ATOM 5355 N N . LEU A 1 667 ? 31.396 -23.291 30.778 1.00 91.62 667 LEU A N 1
ATOM 5356 C CA . LEU A 1 667 ? 32.199 -22.122 30.420 1.00 91.62 667 LEU A CA 1
ATOM 5357 C C . LEU A 1 667 ? 32.763 -21.422 31.661 1.00 91.62 667 LEU A C 1
ATOM 5359 O O . LEU A 1 667 ? 33.921 -21.039 31.648 1.00 91.62 667 LEU A O 1
ATOM 5363 N N . LEU A 1 668 ? 31.983 -21.307 32.739 1.00 89.75 668 LEU A N 1
ATOM 5364 C CA . LEU A 1 668 ? 32.446 -20.723 33.999 1.00 89.75 668 LEU A CA 1
ATOM 5365 C C . LEU A 1 668 ? 33.531 -21.583 34.669 1.00 89.75 668 LEU A C 1
ATOM 5367 O O . LEU A 1 668 ? 34.456 -21.034 35.252 1.00 89.75 668 LEU A O 1
ATOM 5371 N N . ARG A 1 669 ? 33.468 -22.917 34.549 1.00 91.38 669 ARG A N 1
ATOM 5372 C CA . ARG A 1 669 ? 34.534 -23.823 35.026 1.00 91.38 669 ARG A CA 1
ATOM 5373 C C . ARG A 1 669 ? 35.828 -23.730 34.217 1.00 91.38 669 ARG A C 1
ATOM 5375 O O . ARG A 1 669 ? 36.878 -24.077 34.742 1.00 91.38 669 ARG A O 1
ATOM 5382 N N . ALA A 1 670 ? 35.748 -23.299 32.961 1.00 90.38 670 ALA A N 1
ATOM 5383 C CA . ALA A 1 670 ? 36.903 -23.105 32.087 1.00 90.38 670 ALA A CA 1
ATOM 5384 C C . ALA A 1 670 ? 37.584 -21.735 32.280 1.00 90.38 670 ALA A C 1
ATOM 5386 O O . ALA A 1 670 ? 38.555 -21.436 31.590 1.00 90.38 670 ALA A O 1
ATOM 5387 N N . ILE A 1 671 ? 37.079 -20.894 33.190 1.00 90.44 671 ILE A N 1
ATOM 5388 C CA . ILE A 1 671 ? 37.706 -19.617 33.536 1.00 90.44 671 ILE A CA 1
ATOM 5389 C C . ILE A 1 671 ? 39.013 -19.890 34.313 1.00 90.44 671 ILE A C 1
ATOM 5391 O O . ILE A 1 671 ? 38.993 -20.698 35.247 1.00 90.44 671 ILE A O 1
ATOM 5395 N N . PRO A 1 672 ? 40.137 -19.227 33.972 1.00 87.88 672 PRO A N 1
ATOM 5396 C CA . PRO A 1 672 ? 41.399 -19.365 34.698 1.00 87.88 672 PRO A CA 1
ATOM 5397 C C . PRO A 1 672 ? 41.249 -19.103 36.202 1.00 87.88 672 PRO A C 1
ATOM 5399 O O . PRO A 1 672 ? 40.586 -18.153 36.628 1.00 87.88 672 PRO A O 1
ATOM 5402 N N . ARG A 1 673 ? 41.886 -19.938 37.031 1.00 88.12 673 ARG A N 1
ATOM 5403 C CA . ARG A 1 673 ? 41.893 -19.750 38.490 1.00 88.12 673 ARG A CA 1
ATOM 5404 C C . ARG A 1 673 ? 42.591 -18.422 38.819 1.00 88.12 673 ARG A C 1
ATOM 5406 O O . ARG A 1 673 ? 43.727 -18.225 38.409 1.00 88.12 673 ARG A O 1
ATOM 5413 N N . GLY A 1 674 ? 41.909 -17.527 39.540 1.00 85.81 674 GLY A N 1
ATOM 5414 C CA . GLY A 1 674 ? 42.443 -16.224 39.969 1.00 85.81 674 GLY A CA 1
ATOM 5415 C C . GLY A 1 674 ? 41.744 -14.991 39.380 1.00 85.81 674 GLY A C 1
ATOM 5416 O O . GLY A 1 674 ? 41.926 -13.897 39.903 1.00 85.81 674 GLY A O 1
ATOM 5417 N N . THR A 1 675 ? 40.904 -15.128 38.347 1.00 86.88 675 THR A N 1
ATOM 5418 C CA . THR A 1 675 ? 40.096 -13.991 37.859 1.00 86.88 675 THR A CA 1
ATOM 5419 C C . THR A 1 675 ? 38.867 -13.737 38.735 1.00 86.88 675 THR A C 1
ATOM 5421 O O . THR A 1 675 ? 38.172 -14.687 39.098 1.00 86.88 675 THR A O 1
ATOM 5424 N N . ASP A 1 676 ? 38.560 -12.464 39.009 1.00 90.00 676 ASP A N 1
ATOM 5425 C CA . ASP A 1 676 ? 37.378 -12.054 39.782 1.00 90.00 676 ASP A CA 1
ATOM 5426 C C . ASP A 1 676 ? 36.071 -12.546 39.109 1.00 90.00 676 ASP A C 1
ATOM 5428 O O . ASP A 1 676 ? 35.792 -12.177 37.958 1.00 90.00 676 ASP A O 1
ATOM 5432 N N . PRO A 1 677 ? 35.240 -13.354 39.803 1.00 86.25 677 PRO A N 1
ATOM 5433 C CA . PRO A 1 677 ? 33.959 -13.842 39.293 1.00 86.25 677 PRO A CA 1
ATOM 5434 C C . PRO A 1 677 ? 33.015 -12.736 38.804 1.00 86.25 677 PRO A C 1
ATOM 5436 O O . PRO A 1 677 ? 32.268 -12.950 37.844 1.00 86.25 677 PRO A O 1
ATOM 5439 N N . LYS A 1 678 ? 33.073 -11.540 39.409 1.00 89.44 678 LYS A N 1
ATOM 5440 C CA . LYS A 1 678 ? 32.181 -10.414 39.081 1.00 89.44 678 LYS A CA 1
ATOM 5441 C C . LYS A 1 678 ? 32.352 -9.916 37.647 1.00 89.44 678 LYS A C 1
ATOM 5443 O O . LYS A 1 678 ? 31.395 -9.435 37.048 1.00 89.44 678 LYS A O 1
ATOM 5448 N N . ILE A 1 679 ? 33.536 -10.091 37.054 1.00 89.38 679 ILE A N 1
ATOM 5449 C CA . ILE A 1 679 ? 33.832 -9.684 35.668 1.00 89.38 679 ILE A CA 1
ATOM 5450 C C . ILE A 1 679 ? 33.015 -10.503 34.647 1.00 89.38 679 ILE A C 1
ATOM 5452 O O . ILE A 1 679 ? 32.794 -10.061 33.514 1.00 89.38 679 ILE A O 1
ATOM 5456 N N . TRP A 1 680 ? 32.552 -11.693 35.042 1.00 89.50 680 TRP A N 1
ATOM 5457 C CA . TRP A 1 680 ? 31.834 -12.641 34.188 1.00 89.50 680 TRP A CA 1
ATOM 5458 C C . TRP A 1 680 ? 30.315 -12.643 34.425 1.00 89.50 680 TRP A C 1
ATOM 5460 O O . TRP A 1 680 ? 29.553 -13.244 33.650 1.00 89.50 680 TRP A O 1
ATOM 5470 N N . GLU A 1 681 ? 29.850 -11.948 35.465 1.00 90.75 681 GLU A N 1
ATOM 5471 C CA . GLU A 1 681 ? 28.430 -11.734 35.724 1.00 90.75 681 GLU A CA 1
ATOM 5472 C C . GLU A 1 681 ? 27.806 -10.845 34.634 1.00 90.75 681 GLU A C 1
ATOM 5474 O O . GLU A 1 681 ? 28.408 -9.909 34.120 1.00 90.75 681 GLU A O 1
ATOM 5479 N N . GLY A 1 682 ? 26.593 -11.189 34.193 1.00 88.06 682 GLY A N 1
ATOM 5480 C CA . GLY A 1 682 ? 25.887 -10.458 33.130 1.00 88.06 682 GLY A CA 1
ATOM 5481 C C . GLY A 1 682 ? 26.333 -10.750 31.687 1.00 88.06 682 GLY A C 1
ATOM 5482 O O . GLY A 1 682 ? 25.587 -10.439 30.758 1.00 88.06 682 GLY A O 1
ATOM 5483 N N . LEU A 1 683 ? 27.476 -11.411 31.461 1.00 89.75 683 LEU A N 1
ATOM 5484 C CA . LEU A 1 683 ? 27.912 -11.792 30.109 1.00 89.75 683 LEU A CA 1
ATOM 5485 C C . LEU A 1 683 ? 27.092 -12.955 29.539 1.00 89.75 683 LEU A C 1
ATOM 5487 O O . LEU A 1 683 ? 26.743 -13.903 30.242 1.00 89.75 683 LEU A O 1
ATOM 5491 N N . THR A 1 684 ? 26.816 -12.927 28.237 1.00 93.12 684 THR A N 1
ATOM 5492 C CA . THR A 1 684 ? 26.182 -14.036 27.503 1.00 93.12 684 THR A CA 1
ATOM 5493 C C . THR A 1 684 ? 27.160 -15.196 27.273 1.00 93.12 684 THR A C 1
ATOM 5495 O O . THR A 1 684 ? 28.369 -14.994 27.220 1.00 93.12 684 THR A O 1
ATOM 5498 N N . ASN A 1 685 ? 26.661 -16.423 27.058 1.00 90.38 685 ASN A N 1
ATOM 5499 C CA . ASN A 1 685 ? 27.520 -17.596 26.802 1.00 90.38 685 ASN A CA 1
ATOM 5500 C C . ASN A 1 685 ? 28.478 -17.401 25.610 1.00 90.38 685 ASN A C 1
ATOM 5502 O O . ASN A 1 685 ? 29.567 -17.965 25.611 1.00 90.38 685 ASN A O 1
ATOM 5506 N N . LYS A 1 686 ? 28.081 -16.609 24.604 1.00 91.06 686 LYS A N 1
ATOM 5507 C CA . LYS A 1 686 ? 28.949 -16.253 23.477 1.00 91.06 686 LYS A CA 1
ATOM 5508 C C . LYS A 1 686 ? 30.103 -15.357 23.940 1.00 91.06 686 LYS A C 1
ATOM 5510 O O . LYS A 1 686 ? 31.248 -15.698 23.708 1.00 91.06 686 LYS A O 1
ATOM 5515 N N . GLN A 1 687 ? 29.804 -14.291 24.683 1.00 93.06 687 GLN A N 1
ATOM 5516 C CA . GLN A 1 687 ? 30.822 -13.377 25.217 1.00 93.06 687 GLN A CA 1
ATOM 5517 C C . GLN A 1 687 ? 31.805 -14.072 26.164 1.00 93.06 687 GLN A C 1
ATOM 5519 O O . GLN A 1 687 ? 32.993 -13.775 26.119 1.00 93.06 687 GLN A O 1
ATOM 5524 N N . ILE A 1 688 ? 31.329 -15.007 26.998 1.00 92.06 688 ILE A N 1
ATOM 5525 C CA . ILE A 1 688 ? 32.212 -15.797 27.868 1.00 92.06 688 ILE A CA 1
ATOM 5526 C C . ILE A 1 688 ? 33.169 -16.641 27.013 1.00 92.06 688 ILE A C 1
ATOM 5528 O O . ILE A 1 688 ? 34.369 -16.636 27.257 1.00 92.06 688 ILE A O 1
ATOM 5532 N N . ARG A 1 689 ? 32.657 -17.321 25.977 1.00 92.06 689 ARG A N 1
ATOM 5533 C CA . ARG A 1 689 ? 33.474 -18.130 25.061 1.00 92.06 689 ARG A CA 1
ATOM 5534 C C . ARG A 1 689 ? 34.501 -17.289 24.303 1.00 92.06 689 ARG A C 1
ATOM 5536 O O . ARG A 1 689 ? 35.662 -17.674 24.261 1.00 92.06 689 ARG A O 1
ATOM 5543 N N . ASP A 1 690 ? 34.079 -16.159 23.746 1.00 90.75 690 ASP A N 1
ATOM 5544 C CA . ASP A 1 690 ? 34.947 -15.264 22.977 1.00 90.75 690 ASP A CA 1
ATOM 5545 C C . ASP A 1 690 ? 36.079 -14.715 23.867 1.00 90.75 690 ASP A C 1
ATOM 5547 O O . ASP A 1 690 ? 37.235 -14.702 23.454 1.00 90.75 690 ASP A O 1
ATOM 5551 N N . ARG A 1 691 ? 35.780 -14.356 25.126 1.00 90.62 691 ARG A N 1
ATOM 5552 C CA . ARG A 1 691 ? 36.794 -13.911 26.097 1.00 90.62 691 ARG A CA 1
ATOM 5553 C C . ARG A 1 691 ? 37.751 -15.016 26.536 1.00 90.62 691 ARG A C 1
ATOM 5555 O O . ARG A 1 691 ? 38.935 -14.742 26.681 1.00 90.62 691 ARG A O 1
ATOM 5562 N N . ILE A 1 692 ? 37.271 -16.245 26.744 1.00 89.94 692 ILE A N 1
ATOM 5563 C CA . ILE A 1 692 ? 38.150 -17.388 27.049 1.00 89.94 692 ILE A CA 1
ATOM 5564 C C . ILE A 1 692 ? 39.092 -17.653 25.867 1.00 89.94 692 ILE A C 1
ATOM 5566 O O . ILE A 1 692 ? 40.287 -17.831 26.075 1.00 89.94 692 ILE A O 1
ATOM 5570 N N . ALA A 1 693 ? 38.579 -17.615 24.632 1.00 86.00 693 ALA A N 1
ATOM 5571 C CA . ALA A 1 693 ? 39.391 -17.794 23.429 1.00 86.00 693 ALA A CA 1
ATOM 5572 C C . ALA A 1 693 ? 40.453 -16.690 23.276 1.00 86.00 693 ALA A C 1
ATOM 5574 O O . ALA A 1 693 ? 41.601 -16.987 22.961 1.00 86.00 693 ALA A O 1
ATOM 5575 N N . GLN A 1 694 ? 40.092 -15.435 23.562 1.00 85.44 694 GLN A N 1
ATOM 5576 C CA . GLN A 1 694 ? 41.031 -14.310 23.570 1.00 85.44 694 GLN A CA 1
ATOM 5577 C C . GLN A 1 694 ? 42.091 -14.455 24.671 1.00 85.44 694 GLN A C 1
ATOM 5579 O O . GLN A 1 694 ? 43.274 -14.300 24.396 1.00 85.44 694 GLN A O 1
ATOM 5584 N N . GLY A 1 695 ? 41.694 -14.800 25.900 1.00 75.56 695 GLY A N 1
ATOM 5585 C CA . GLY A 1 695 ? 42.621 -14.984 27.022 1.00 75.56 695 GLY A CA 1
ATOM 5586 C C . GLY A 1 695 ? 43.580 -16.164 26.838 1.00 75.56 695 GLY A C 1
ATOM 5587 O O . GLY A 1 695 ? 44.741 -16.068 27.223 1.00 75.56 695 GLY A O 1
ATOM 5588 N N . SER A 1 696 ? 43.127 -17.244 26.193 1.00 62.84 696 SER A N 1
ATOM 5589 C CA . SER A 1 696 ? 43.978 -18.389 25.847 1.00 62.84 696 SER A CA 1
ATOM 5590 C C . SER A 1 696 ? 45.082 -18.010 24.860 1.00 62.84 696 SER A C 1
ATOM 5592 O O . SER A 1 696 ? 46.175 -18.546 24.972 1.00 62.84 696 SER A O 1
ATOM 5594 N N . PHE A 1 697 ? 44.815 -17.080 23.937 1.00 55.28 697 PHE A N 1
ATOM 5595 C CA . PHE A 1 697 ? 45.800 -16.595 22.966 1.00 55.28 697 PHE A CA 1
ATOM 5596 C C . PHE A 1 697 ? 46.932 -15.800 23.632 1.00 55.28 697 PHE A C 1
ATOM 5598 O O . PHE A 1 697 ? 48.092 -15.939 23.253 1.00 55.28 697 PHE A O 1
ATOM 5605 N N . TYR A 1 698 ? 46.603 -15.005 24.655 1.00 54.38 698 TYR A N 1
ATOM 5606 C CA . TYR A 1 698 ? 47.594 -14.223 25.399 1.00 54.38 698 TYR A CA 1
ATOM 5607 C C . TYR A 1 698 ? 48.453 -15.078 26.338 1.00 54.38 698 TYR A C 1
ATOM 5609 O O . TYR A 1 698 ? 49.614 -14.747 26.549 1.00 54.38 698 TYR A O 1
ATOM 5617 N N . PHE A 1 699 ? 47.922 -16.182 26.873 1.00 52.62 699 PHE A N 1
ATOM 5618 C CA . PHE A 1 699 ? 48.689 -17.070 27.756 1.00 52.62 699 PHE A CA 1
ATOM 5619 C C . PHE A 1 699 ? 49.716 -17.926 27.000 1.00 52.62 699 PHE A C 1
ATOM 5621 O O . PHE A 1 699 ? 50.807 -18.142 27.517 1.00 52.62 699 PHE A O 1
ATOM 5628 N N . THR A 1 700 ? 49.407 -18.369 25.776 1.00 51.88 700 THR A N 1
ATOM 5629 C CA . THR A 1 700 ? 50.380 -19.068 24.917 1.00 51.88 700 THR A CA 1
ATOM 5630 C C . THR A 1 700 ? 51.459 -18.129 24.382 1.00 51.88 700 THR A C 1
ATOM 5632 O O . THR A 1 700 ? 52.626 -18.489 24.416 1.00 51.88 700 THR A O 1
ATOM 5635 N N . ALA A 1 701 ? 51.107 -16.900 23.986 1.00 49.03 701 ALA A N 1
ATOM 5636 C CA . ALA A 1 701 ? 52.095 -15.932 23.499 1.00 49.03 701 ALA A CA 1
ATOM 5637 C C . ALA A 1 701 ? 53.101 -15.505 24.588 1.00 49.03 701 ALA A C 1
ATOM 5639 O O . ALA A 1 701 ? 54.275 -15.315 24.301 1.00 49.03 701 ALA A O 1
ATOM 5640 N N . PHE A 1 702 ? 52.672 -15.419 25.854 1.00 47.47 702 PHE A N 1
ATOM 5641 C CA . PHE A 1 702 ? 53.577 -15.104 26.965 1.00 47.47 702 PHE A CA 1
ATOM 5642 C C . PHE A 1 702 ? 54.455 -16.281 27.417 1.00 47.47 702 PHE A C 1
ATOM 5644 O O . PHE A 1 702 ? 55.492 -16.045 28.030 1.00 47.47 702 PHE A O 1
ATOM 5651 N N . GLN A 1 703 ? 54.069 -17.537 27.158 1.00 47.34 703 GLN A N 1
ATOM 5652 C CA . GLN A 1 703 ? 54.932 -18.682 27.477 1.00 47.34 703 GLN A CA 1
ATOM 5653 C C . GLN A 1 703 ? 56.102 -18.818 26.499 1.00 47.34 703 GLN A C 1
ATOM 5655 O O . GLN A 1 703 ? 57.191 -19.183 26.938 1.00 47.34 703 GLN A O 1
ATOM 5660 N N . ASP A 1 704 ? 55.908 -18.463 25.228 1.00 45.03 704 ASP A N 1
ATOM 5661 C CA . ASP A 1 704 ? 56.986 -18.495 24.235 1.00 45.03 704 ASP A CA 1
ATOM 5662 C C . ASP A 1 704 ? 57.999 -17.355 24.456 1.00 45.03 704 ASP A C 1
ATOM 5664 O O . ASP A 1 704 ? 59.204 -17.591 24.395 1.00 45.03 704 ASP A O 1
ATOM 5668 N N . ASP A 1 705 ? 57.554 -16.154 24.844 1.00 44.97 705 ASP A N 1
ATOM 5669 C CA . ASP A 1 705 ? 58.468 -15.028 25.111 1.00 44.97 705 ASP A CA 1
ATOM 5670 C C . ASP A 1 705 ? 59.274 -15.179 26.418 1.00 44.97 705 ASP A C 1
ATOM 5672 O O . ASP A 1 705 ? 60.385 -14.661 26.524 1.00 44.97 705 ASP A O 1
ATOM 5676 N N . VAL A 1 706 ? 58.769 -15.921 27.412 1.00 46.50 706 VAL A N 1
ATOM 5677 C CA . VAL A 1 706 ? 59.512 -16.180 28.665 1.00 46.50 706 VAL A CA 1
ATOM 5678 C C . VAL A 1 706 ? 60.529 -17.318 28.504 1.00 46.50 706 VAL A C 1
ATOM 5680 O O . VAL A 1 706 ? 61.545 -17.327 29.198 1.00 46.50 706 VAL A O 1
ATOM 5683 N N . PHE A 1 707 ? 60.329 -18.242 27.556 1.00 42.59 707 PHE A N 1
ATOM 5684 C CA . PHE A 1 707 ? 61.325 -19.280 27.255 1.00 42.59 707 PHE A CA 1
ATOM 5685 C C . PHE A 1 707 ? 62.513 -18.776 26.423 1.00 42.59 707 PHE A C 1
ATOM 5687 O O . PHE A 1 707 ? 63.565 -19.406 26.449 1.00 42.59 707 PHE A O 1
ATOM 5694 N N . TYR A 1 708 ? 62.394 -17.622 25.759 1.00 46.47 708 TYR A N 1
ATOM 5695 C CA . TYR A 1 708 ? 63.498 -16.994 25.023 1.00 46.47 708 TYR A CA 1
ATOM 5696 C C . TYR A 1 708 ? 64.264 -15.916 25.812 1.00 46.47 708 TYR A C 1
ATOM 5698 O O . TYR A 1 708 ? 65.165 -15.292 25.255 1.00 46.47 708 TYR A O 1
ATOM 5706 N N . SER A 1 709 ? 63.968 -15.704 27.103 1.00 42.50 709 SER A N 1
ATOM 5707 C CA . SER A 1 709 ? 64.698 -14.734 27.942 1.00 42.50 709 SER A CA 1
ATOM 5708 C C . SER A 1 709 ? 65.504 -15.346 29.098 1.00 42.50 709 SER A C 1
ATOM 5710 O O . SER A 1 709 ? 65.990 -14.607 29.955 1.00 42.50 709 SER A O 1
ATOM 5712 N N . ILE A 1 710 ? 65.659 -16.672 29.145 1.00 43.16 710 ILE A N 1
ATOM 5713 C CA . ILE A 1 710 ? 66.653 -17.358 29.985 1.00 43.16 710 ILE A CA 1
ATOM 5714 C C . ILE A 1 710 ? 67.344 -18.402 29.101 1.00 43.16 710 ILE A C 1
ATOM 5716 O O . ILE A 1 710 ? 66.875 -19.532 28.979 1.00 43.16 710 ILE A O 1
ATOM 5720 N N . GLY A 1 711 ? 68.435 -17.989 28.459 1.00 36.78 711 GLY A N 1
ATOM 5721 C CA . GLY A 1 711 ? 69.252 -18.800 27.557 1.00 36.78 711 GLY A CA 1
ATOM 5722 C C . GLY A 1 711 ? 70.234 -17.935 26.798 1.00 36.78 711 GLY A C 1
ATOM 5723 O O . GLY A 1 711 ? 69.814 -17.398 25.753 1.00 36.78 711 GLY A O 1
#

Foldseek 3Di:
DCVVCVVVCVVVVVVVVVVVPDDDDDDDDDDDDDDDDDDDDDLVLLVVVLVCVVCVPPPPPPPPDPPDDDDDDDDDPPPPPSVPVVCVVVVLLVVCLVPVPPSLVVLLCVLDPDDDPPPDPPPVPPPPDPPDDPDPDSPLSSLLVSLSSLLSSQVVVVLQPHDPCSVVSLVVSVVSNVVSVVVDPDQLVSVLSSLLSSLLSLQALVCQVVLVVSLVVLVVPLVSLDDDPDLVVSLVSLLSCLLSSLLSNLRNDDLDLVSSVVSNVSSCVSCVPRPRLSQSSLLSNLVVCLQPPLPSSLSSVVSCVVVVRDHDLVSLVSSLVSCLLLVVLVSNLVSLDCSNHPPVVSLVSLLVSLCSCLVDLPDADDPVCLVSLLVSLVVNLVDLRDDDLSSLQSSLSNSLLNVNQVSSLVSLVSVVVCVVVVVDDDDSPSNHPPVQDPPDDSVCSVVSSVVSVVVVVPPDPPRPDPPDPPDDPDPVVVVVSVVSRDLVSLLSNQADLPSLLVVLVVLLVLCPDDPRPPVSLVVSVVSLCVCVVDPRQQDLSNVLSSLLNCLRPDLPQDPLNLQLVQQLVCCLQAQPCVVPNCGPNNNNVPDPDDDDRRPDHDQLPNRRLSNLVSSLVSCVSNVNNVVSVSSVVVNVRSVVVNVVVVVVVVVVVVVVVVVQVVLVVVLLVLDDPPDDPVVCPPDGSVRSVVVSVVVVVVVVVVVVVVVVPPD

Radius of gyration: 34.96 Å; chains: 1; bounding box: 100×85×100 Å

Secondary structure (DSSP, 8-state):
--TTTTTHHHHHHHHHHHGGGSPPP-------------PPPPHHHHHHHHHHHH-TT--------------S----TTSSHHHHHHHHHHHHHHHHHH-HHHHHHHHHHHH-TT--TTS------TTS-SSS-----THHHHHHHHHHHHHHHHHHHHHH---TTHHHHHHHHHHHHHHHHTT----HHHHHHHHHHHHHT--SGGGHHHHHHHHHHHHHTGGGG--SS-HHHHHHHHHHHHHHHHHHHHHHS---HHHHHHHHHHHHTT-TTS---HHHHHHHHHHHHTTT-HHHHHHHHHHHHHTTPPPPHHHHHHHHHHHHHHT-HHHHHHHTSTTTS-HHHHHHHHHHHHHHHTSSTTPPPPHHHHHHHHHHHHHHHHSS----HHHHHHHHHHHHHTT--HHHHHHHHHHHHHHHTTSS-S-HHHHS-HHHHTT--TT-HHHHHHHHHHHHHTS-GGG-----TTS---HHHHHHHHTTS-HHHHHT-TT-HHHHHHHHHHHHHHHTSTT--HHHHHHHHHHHHHHHSSS----HHHHHHHHHHHHHH-TT--HHHHHHHHHHHHTTT-TTGGG-TT-SSS-STT----PPPPSSPPPIIIIIHHHHHHHHHHHHHTT-HHHHHHHHHHHHHHHHHHHHHHHHHHHHHHHHHHHHHHHHHHHHHTSPTTS-GGGGTT--HHHHHHHHHHHHHHHHHHHHHHHTS--